Protein 8VSY (pdb70)

InterPro domains:
  IPR029055 Nucleophile aminohydrolases, N-terminal [SSF56235] (1-319)
  IPR029132 Choloylglycine hydrolase/NAAA C-terminal [PF02275] (1-313)
  IPR047711 Conjugated bile acid hydrolase [NF038245] (1-312)
  IPR052193 Peptidase C59 family enzymes [PTHR35527] (1-306)

Radius of gyration: 26.57 Å; Cα contacts (8 Å, |Δi|>4): 1730; chains: 2; bounding box: 60×44×93 Å

Organism: NCBI:txid1670

Foldseek 3Di:
DKKFWAAQVPFKIKIKDFDKFLDDPPKFKKKDFQQAQDDFPVCLPRTQQWIKIAIADADPQHGQHQKIATLLFKIKHKAAEPPFFDAAADDDPPASEGEPSCVRVSRHRPDRAPVVVVVNCVRYGYHQDDPDPPDDRGRIKMWMHGNPAIWIWGQGPVGTDIGGPVLRMAFYDDDPVVLVVVLVVLVQADQDADAWDADPNDTDHDPDTRPSNPPQDQAQDRSSLSNLLSVLSVPDDRHNDPVVVVVSQLVSNVSNFFPAPRDADPVRRGIGRAKMWMQMSVQRKIWMDGPVGPDIKIDGCVVDNSNDHGMDRDDDID/DKKFWAAQVPFKIKIKAFDKFLDDDPKFKKKDAQQAQDDFPVCLPRTQQWIKIAIADADPLHGQHQKIATLLFKIKHKAAAPPFFDFAADDDPPASEGEPRCVRVSRHRPDRAPVVVVVNCVRYGYHQDDPDPPDDGGRIKMWMHGNPFIWIWGQGPVGIDIGGPVLRMAFYDDDDVVLVVVLVVLVQADQDADAWDADPNDTDHDPDTRPSNPPQDQAQDRSSLSNLLSVLSVPDDRHNDPVVVVVSQVVSNVSNFFPAPRDADPVRRGIGRAKMWMQMSVQRKIWMDGNVGPFIKIDGPVVDPNNDHGMDRDDDIPRD

B-factor: mean 17.96, std 10.15, range [5.43, 84.03]

Sequence (638 aa):
CTGIRYSSDGSGNLLYLARNLDWTSDFGERVVVTPTGYTTKSPFGAVPAIRHAVIGMGIVQEDTPLYFDCGNDAGLAVAGLNFPGYAQYATTEAVDGATNVAAFEFPLWVASQFASVDEVEAALADDVVIVDRRPINDDKYPSSSLLHWIIGDSKRAIVVEYTSDGLHVFDDDVDVLANQPGFGWHHENLRNYLNASPDFPEKIIVLNRADLVVPFGSGSLMRGIPGDYYSPSRFVRAAYVHAHYPGKSSTEEENVSSRAFHTLQQVAMVDGSAAMGSGEEFEEKTTYTGLFSSRTMTYYWNTYEDPAVRSVAMMADHAADGTELVVVLEHHCTGIRYSSDGSGNLYLARNLDWTSDFGERVVVTPTGYTTKSPFGAVPAIRHAVIGMMGIVQEDTPLYFDCGNDAGLAVAGLNFPGYAQYATEEAVDGATNVAAFEFPLWVASQFASVDEVVEEAALADVVIVDRPINDKKYPSSLLHWIIGDSKRAIVVEYTSDGLHVFDDDVDVLANQPGFGWHHENLRNYLNASPDFPEKIIVLNRADLVPFGSGSLMRGIPGDYYSPSRFVRAAYVHAHYPGKSTEEENVSRAFHTLQQVAMVDGSAAMGSGEFEEKTTYTGLFSSRTMTYYWNTYEDPAVRSVAMMADHAADGTELVVVLEHHHH

Nearest PDB structures (foldseek):
  8vrx-assembly1_B  TM=9.996E-01  e=1.478E-68  Arthrobacter citreus
  8bls-assembly1_E  TM=9.545E-01  e=7.528E-36  Ligilactobacillus salivarius
  8blt-assembly2_D  TM=9.550E-01  e=3.017E-35  Ligilactobacillus salivarius
  8blt-assembly1_B  TM=9.532E-01  e=3.387E-35  Ligilactobacillus salivarius
  8blt-assembly1_A  TM=9.529E-01  e=1.141E-34  Ligilactobacillus salivarius

Secondary structure (DSSP, 8-state):
-EEEEEE-SSS-EEEEEEEEESS----EEEEE-TTPPP--TTSS-SS-SS-EEEEEEEETTEEEEEEEEETTS-EEEEEE-TTT---BSS--TTSEEEEGGGHHHHHHHH-SSHHHHHHHHTTEEEE---S-SSSPPP-EEEEEE-SS-EEEEEEETTEEEEEE-TT-EE-SSS-HHHHHHHGGG-TT---PPPS-EEETTEEE--SSTTTT-TT-B-S-SHHHHHHHHHHHHHHSPP--SHHHHHHHHHHHHHTT---TTS-B-TTSPBPEEEEEEEEETTTTEEEEEESS--S-EEEEGGGS-TT-SS-EE-----/-EEEEEE-SSS-EEEEEEEEESS----EEEEE-TTPPP--TTSS--S-SS-EEEEEEEETTEEEEEEEEETTS-EEEEEE-TTT---BSS--TTSEEEEGGGHHHHHHHH-SSHHHHHHHHTTEEEE---S-SSSPPP-EEEEEE-SS-EEEEEEETTEEEEEE-TT-EE-SSS-HHHHHHHGGG-TT---PPPS-EEETTEEE--SSTTTTTTT-B-S-SHHHHHHHHHHHHHHSPP--SHHHHHHHHHHHHHTT---TTS-B-TTSPBPEEEEEEEEETTTTEEEEEETTEEEEEEEEGGGS-TTSSS-EE----B--

Solvent-accessible surface area: 24603 Å² total; per-residue (Å²): 11,0,0,0,17,7,32,14,76,87,54,28,0,0,4,1,2,0,14,1,96,40,66,98,69,44,28,69,6,1,0,0,0,51,31,10,112,26,105,24,47,62,47,12,0,98,55,7,157,29,0,0,0,0,5,0,29,45,55,91,81,3,0,19,13,36,4,2,0,0,60,42,11,0,0,0,0,8,1,47,0,47,75,81,10,104,20,23,130,63,40,72,147,89,31,45,12,0,0,6,34,2,0,4,6,5,0,0,0,21,28,35,30,0,89,81,0,65,74,26,5,89,94,10,21,0,2,62,114,72,42,35,143,145,93,124,59,42,69,39,0,0,0,0,0,12,29,167,74,1,1,0,0,6,24,28,89,112,23,39,79,52,57,96,2,92,35,28,0,0,0,12,16,8,18,4,31,120,1,62,101,18,34,164,108,49,152,126,18,27,14,89,55,23,124,119,86,83,122,141,223,46,90,83,95,15,63,20,5,2,21,62,1,111,47,2,8,5,0,1,28,3,11,5,8,0,4,11,0,6,15,0,10,75,65,10,42,65,47,78,62,27,104,75,0,18,21,15,0,4,23,0,0,26,22,0,10,1,1,11,1,0,0,8,58,42,89,46,93,65,15,52,9,18,1,10,1,0,3,0,13,115,58,46,10,2,30,24,10,28,14,135,57,23,23,42,41,23,6,29,8,96,114,43,61,32,114,20,97,137,26,42,78,12,95,86,101,85,12,0,0,0,17,7,32,15,75,87,53,28,0,0,5,1,2,0,14,1,97,42,66,96,72,52,33,118,6,1,0,0,0,56,33,10,111,24,110,24,42,74,48,13,0,79,34,6,133,39,1,0,0,0,6,1,27,47,35,85,72,4,0,20,14,36,5,1,0,0,61,39,11,0,0,0,0,8,1,48,1,48,75,82,9,101,18,22,125,122,41,74,149,85,28,42,13,0,0,6,27,1,0,4,5,4,0,0,0,29,29,36,30,0,85,83,0,68,71,26,1,89,89,9,17,0,3,68,99,55,33,30,138,140,100,126,60,41,70,39,0,0,0,0,0,11,28,163,76,1,1,0,0,4,20,27,89,107,19,50,62,50,55,95,2,94,35,27,0,0,0,12,14,8,18,4,31,119,1,63,100,19,35,165,105,49,149,126,18,28,15,86,51,22,122,118,88,84,120,139,222,46,91,82,97,19,62,16,5,2,19,62,0,109,46,3,9,5,0,1,29,3,11,4,9,0,4,11,0,6,15,0,9,75,64,10,42,65,42,78,55,30,93,75,0,17,19,16,0,6,23,0,0,25,22,0,11,0,1,11,1,0,0,8,40,44,89,45,96,66,16,50,9,19,3,10,1,0,3,0,13,117,59,45,11,2,29,28,9,30,13,132,52,23,11,25,26,14,5,22,12,100,87,49,57,23,118,19,88,116,25,39,64,8,129,100,78,106,80,81

Structure (mmCIF, N/CA/C/O backbone):
data_8VSY
#
_entry.id   8VSY
#
_cell.length_a   167.760
_cell.length_b   43.840
_cell.length_c   87.160
_cell.angle_alpha   90.00
_cell.angle_beta   111.02
_cell.angle_gamma   90.00
#
_symmetry.space_group_name_H-M   'C 1 2 1'
#
loop_
_entity.id
_entity.type
_entity.pdbx_description
1 polymer 'Bile salt hydrolase'
2 non-polymer 'MAGNESIUM ION'
3 non-polymer 'CHLORIDE ION'
4 non-polymer GLYCEROL
5 non-polymer '(1R,3aS,3bR,5aR,7R,9aS,9bS,11aR)-1-[(2R)-6-fluoro-5-oxohexan-2-yl]-9a,11a-dimethylhexadecahydro-1H-cyclopenta[a]phenanthren-7-yl hydrogen sulfate (non-preferred name)'
6 water water
#
loop_
_atom_site.group_PDB
_atom_site.id
_atom_site.type_symbol
_atom_site.label_atom_id
_atom_site.label_alt_id
_atom_site.label_comp_id
_atom_site.label_asym_id
_atom_site.label_entity_id
_atom_site.label_seq_id
_atom_site.pdbx_PDB_ins_code
_atom_site.Cartn_x
_atom_site.Cartn_y
_atom_site.Cartn_z
_atom_site.occupancy
_atom_site.B_iso_or_equiv
_atom_site.auth_seq_id
_atom_site.auth_comp_id
_atom_site.auth_asym_id
_atom_site.auth_atom_id
_atom_site.pdbx_PDB_model_num
ATOM 1 N N . CYS A 1 1 ? 2.254 7.840 29.845 1.00 14.08 2 CYS A N 1
ATOM 2 C CA . CYS A 1 1 ? 3.223 8.916 29.547 1.00 10.47 2 CYS A CA 1
ATOM 3 C C . CYS A 1 1 ? 2.529 10.251 29.423 1.00 9.04 2 CYS A C 1
ATOM 4 O O . CYS A 1 1 ? 1.427 10.321 28.886 1.00 11.04 2 CYS A O 1
ATOM 7 N N . THR A 1 2 ? 3.196 11.310 29.909 1.00 9.49 3 THR A N 1
ATOM 8 C CA . THR A 1 2 ? 2.709 12.688 29.797 1.00 8.50 3 THR A CA 1
ATOM 9 C C . THR A 1 2 ? 3.893 13.547 29.383 1.00 10.23 3 THR A C 1
ATOM 10 O O . THR A 1 2 ? 5.003 13.324 29.867 1.00 12.10 3 THR A O 1
ATOM 14 N N . GLY A 1 3 ? 3.664 14.498 28.469 1.00 9.27 4 GLY A N 1
ATOM 15 C CA . GLY A 1 3 ? 4.712 15.418 28.039 1.00 9.76 4 GLY A CA 1
ATOM 16 C C . GLY A 1 3 ? 4.232 16.852 28.168 1.00 9.82 4 GLY A C 1
ATOM 17 O O . GLY A 1 3 ? 3.033 17.132 28.131 1.00 10.47 4 GLY A O 1
ATOM 18 N N . ILE A 1 4 ? 5.199 17.760 28.367 1.00 9.09 5 ILE A N 1
ATOM 19 C CA . ILE A 1 4 ? 4.920 19.189 28.513 1.00 9.39 5 ILE A CA 1
ATOM 20 C C . ILE A 1 4 ? 5.941 20.002 27.721 1.00 9.76 5 ILE A C 1
ATOM 21 O O . ILE A 1 4 ? 7.090 19.583 27.534 1.00 9.82 5 ILE A O 1
ATOM 26 N N . ARG A 1 5 ? 5.528 21.215 27.309 1.00 10.23 6 ARG A N 1
ATOM 27 C CA . ARG A 1 5 ? 6.411 22.169 26.635 1.00 11.71 6 ARG A CA 1
ATOM 28 C C . ARG A 1 5 ? 6.230 23.540 27.257 1.00 10.78 6 ARG A C 1
ATOM 29 O O . ARG A 1 5 ? 5.094 23.948 27.507 1.00 9.94 6 ARG A O 1
ATOM 37 N N . TYR A 1 6 ? 7.333 24.252 27.489 1.00 10.27 7 TYR A N 1
ATOM 38 C CA . TYR A 1 6 ? 7.198 25.623 28.006 1.00 8.63 7 TYR A CA 1
ATOM 39 C C . TYR A 1 6 ? 8.460 26.392 27.651 1.00 10.55 7 TYR A C 1
ATOM 40 O O . TYR A 1 6 ? 9.436 25.836 27.132 1.00 11.56 7 TYR A O 1
ATOM 49 N N A SER A 1 7 ? 8.452 27.683 27.972 0.64 11.80 8 SER A N 1
ATOM 50 N N B SER A 1 7 ? 8.436 27.695 27.933 0.36 11.78 8 SER A N 1
ATOM 51 C CA A SER A 1 7 ? 9.627 28.499 27.735 0.64 13.00 8 SER A CA 1
ATOM 52 C CA B SER A 1 7 ? 9.606 28.535 27.711 0.36 13.04 8 SER A CA 1
ATOM 53 C C A SER A 1 7 ? 9.842 29.394 28.942 0.64 12.85 8 SER A C 1
ATOM 54 C C B SER A 1 7 ? 9.873 29.360 28.961 0.36 12.81 8 SER A C 1
ATOM 55 O O A SER A 1 7 ? 9.066 29.363 29.903 0.64 14.45 8 SER A O 1
ATOM 56 O O B SER A 1 7 ? 9.173 29.243 29.970 0.36 14.69 8 SER A O 1
ATOM 61 N N . ASP A 1 8 ? 10.907 30.200 28.891 1.00 13.46 9 ASP A N 1
ATOM 62 C CA . ASP A 1 8 ? 11.264 31.072 29.997 1.00 15.05 9 ASP A CA 1
ATOM 63 C C . ASP A 1 8 ? 10.996 32.527 29.676 1.00 18.82 9 ASP A C 1
ATOM 64 O O . ASP A 1 8 ? 11.420 33.398 30.436 1.00 23.13 9 ASP A O 1
ATOM 69 N N . GLY A 1 9 ? 10.305 32.799 28.577 1.00 18.57 10 GLY A N 1
ATOM 70 C CA . GLY A 1 9 ? 10.098 34.163 28.150 1.00 25.43 10 GLY A CA 1
ATOM 71 C C . GLY A 1 9 ? 11.300 34.824 27.526 1.00 26.39 10 GLY A C 1
ATOM 72 O O . GLY A 1 9 ? 11.212 36.011 27.182 1.00 28.39 10 GLY A O 1
ATOM 73 N N . SER A 1 10 ? 12.430 34.118 27.393 1.00 19.77 11 SER A N 1
ATOM 74 C CA . SER A 1 10 ? 13.660 34.672 26.827 1.00 21.75 11 SER A CA 1
ATOM 75 C C . SER A 1 10 ? 14.139 33.855 25.645 1.00 18.84 11 SER A C 1
ATOM 76 O O . SER A 1 10 ? 15.321 33.913 25.274 1.00 20.86 11 SER A O 1
ATOM 79 N N . GLY A 1 11 ? 13.237 33.084 25.052 1.00 15.42 12 GLY A N 1
ATOM 80 C CA . GLY A 1 11 ? 13.527 32.359 23.847 1.00 15.69 12 GLY A CA 1
ATOM 81 C C . GLY A 1 11 ? 14.081 30.975 24.066 1.00 14.59 12 GLY A C 1
ATOM 82 O O . GLY A 1 11 ? 14.534 30.357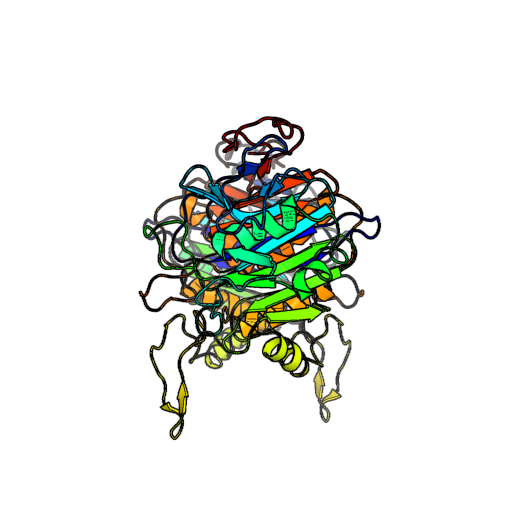 23.103 1.00 17.00 12 GLY A O 1
ATOM 83 N N . ASN A 1 12 ? 14.051 30.466 25.300 1.00 14.69 13 ASN A N 1
ATOM 84 C CA . ASN A 1 12 ? 14.604 29.146 25.602 1.00 14.66 13 ASN A CA 1
ATOM 85 C C . ASN A 1 12 ? 13.484 28.132 25.739 1.00 14.79 13 ASN A C 1
ATOM 86 O O . ASN A 1 12 ? 12.455 28.421 26.331 1.00 16.47 13 ASN A O 1
ATOM 91 N N A LEU A 1 13 ? 13.684 26.953 25.159 0.70 12.45 14 LEU A N 1
ATOM 92 N N B LEU A 1 13 ? 13.717 26.941 25.203 0.30 12.69 14 LEU A N 1
ATOM 93 C CA A LEU A 1 13 ? 12.703 25.872 25.137 0.70 11.45 14 LEU A CA 1
ATOM 94 C CA B LEU A 1 13 ? 12.739 25.866 25.141 0.30 11.61 14 LEU A CA 1
ATOM 95 C C A LEU A 1 13 ? 13.009 24.823 26.199 0.70 8.75 14 LEU A C 1
ATOM 96 C C B LEU A 1 13 ? 13.020 24.831 26.224 0.30 8.99 14 LEU A C 1
ATOM 97 O O A LEU A 1 13 ? 14.169 24.437 26.405 0.70 12.06 14 LEU A O 1
ATOM 98 O O B LEU A 1 13 ? 14.175 24.452 26.456 0.30 11.95 14 LEU A O 1
ATOM 107 N N . TYR A 1 14 ? 11.955 24.380 26.888 1.00 9.41 15 TYR A N 1
ATOM 108 C CA . TYR A 1 14 ? 12.002 23.220 27.772 1.00 9.99 15 TYR A CA 1
ATOM 109 C C . TYR A 1 14 ? 10.927 22.237 27.319 1.00 9.91 15 TYR A C 1
ATOM 110 O O . TYR A 1 14 ? 9.764 22.624 27.161 1.00 11.78 15 TYR A O 1
ATOM 119 N N . LEU A 1 15 ? 11.310 20.993 27.048 1.00 9.27 16 LEU A N 1
ATOM 120 C CA . LEU A 1 15 ? 10.323 19.971 26.681 1.00 7.15 16 LEU A CA 1
ATOM 121 C C . LEU A 1 15 ? 10.631 18.738 27.495 1.00 9.57 16 LEU A C 1
ATOM 122 O O . LEU A 1 15 ? 11.787 18.313 27.544 1.00 10.59 16 LEU A O 1
ATOM 127 N N . ALA A 1 16 ? 9.631 18.198 28.195 1.00 9.78 17 ALA A N 1
ATOM 128 C CA . ALA A 1 16 ? 9.932 17.137 29.158 1.00 9.19 17 ALA A CA 1
ATOM 129 C C . ALA A 1 16 ? 8.838 16.091 29.133 1.00 10.14 17 ALA A C 1
ATOM 130 O O . ALA A 1 16 ? 7.714 16.375 28.727 1.00 9.98 17 ALA A O 1
ATOM 132 N N . ARG A 1 17 ? 9.165 14.871 29.573 1.00 8.64 18 ARG A N 1
ATOM 133 C CA . ARG A 1 17 ? 8.139 13.829 29.595 1.00 9.24 18 ARG A CA 1
ATOM 134 C C . ARG A 1 17 ? 8.435 12.758 30.646 1.00 9.37 18 ARG A C 1
ATOM 135 O O . ARG A 1 17 ? 9.581 12.539 31.036 1.00 9.34 18 ARG A O 1
ATOM 143 N N . ASN A 1 18 ? 7.357 12.101 31.105 1.00 8.66 19 ASN A N 1
ATOM 144 C CA . ASN A 1 18 ? 7.445 10.848 31.875 1.00 7.12 19 ASN A CA 1
ATOM 145 C C . ASN A 1 18 ? 7.388 9.684 30.892 1.00 10.11 19 ASN A C 1
ATOM 146 O O . ASN A 1 18 ? 6.570 9.700 29.973 1.00 10.46 19 ASN A O 1
ATOM 151 N N . LEU A 1 19 ? 8.210 8.652 31.112 1.00 10.21 20 LEU A N 1
ATOM 152 C CA . LEU A 1 19 ? 8.089 7.379 30.387 1.00 12.45 20 LEU A CA 1
ATOM 153 C C . LEU A 1 19 ? 7.469 6.388 31.355 1.00 12.13 20 LEU A C 1
ATOM 154 O O . LEU A 1 19 ? 8.152 5.862 32.232 1.00 12.41 20 LEU A O 1
ATOM 159 N N . ASP A 1 20 ? 6.169 6.146 31.199 1.00 10.54 21 ASP A N 1
ATOM 160 C CA . ASP A 1 20 ? 5.421 5.295 32.114 1.00 9.90 21 ASP A CA 1
ATOM 161 C C . ASP A 1 20 ? 5.324 3.921 31.473 1.00 10.18 21 ASP A C 1
ATOM 162 O O . ASP A 1 20 ? 4.936 3.819 30.317 1.00 13.46 21 ASP A O 1
ATOM 167 N N . TRP A 1 21 ? 5.699 2.866 32.198 1.00 11.02 22 TRP A N 1
ATOM 168 C CA . TRP A 1 21 ? 5.625 1.538 31.592 1.00 13.36 22 TRP A CA 1
ATOM 169 C C . TRP A 1 21 ? 5.730 0.499 32.692 1.00 12.89 22 TRP A C 1
ATOM 170 O O . TRP A 1 21 ? 6.048 0.812 33.830 1.00 12.73 22 TRP A O 1
ATOM 181 N N . THR A 1 22 ? 5.424 -0.765 32.339 1.00 14.68 23 THR A N 1
ATOM 182 C CA . THR A 1 22 ? 5.527 -1.839 33.322 1.00 16.55 23 THR A CA 1
ATOM 183 C C . THR A 1 22 ? 6.942 -2.376 33.474 1.00 23.60 23 THR A C 1
ATOM 184 O O . THR A 1 22 ? 7.177 -3.216 34.348 1.00 26.72 23 THR A O 1
ATOM 188 N N . SER A 1 23 ? 7.872 -1.943 32.633 1.00 19.20 24 SER A N 1
ATOM 189 C CA . SER A 1 23 ? 9.260 -2.353 32.740 1.00 25.11 24 SER A CA 1
ATOM 190 C C . SER A 1 23 ? 10.131 -1.281 32.108 1.00 22.36 24 SER A C 1
ATOM 191 O O . SER A 1 23 ? 9.650 -0.398 31.393 1.00 20.12 24 SER A O 1
ATOM 194 N N . ASP A 1 24 ? 11.428 -1.424 32.343 1.00 27.46 25 ASP A N 1
ATOM 195 C CA . ASP A 1 24 ? 12.444 -0.496 31.812 1.00 44.18 25 ASP A CA 1
ATOM 196 C C . ASP A 1 24 ? 12.811 -0.883 30.393 1.00 25.15 25 ASP A C 1
ATOM 197 O O . ASP A 1 24 ? 12.955 -2.062 30.110 1.00 30.47 25 ASP A O 1
ATOM 202 N N . PHE A 1 25 ? 12.986 0.126 29.566 1.00 21.55 26 PHE A N 1
ATOM 203 C CA . PHE A 1 25 ? 13.385 -0.124 28.183 1.00 17.64 26 PHE A CA 1
ATOM 204 C C . PHE A 1 25 ? 14.890 -0.172 27.970 1.00 31.71 26 PHE A C 1
ATOM 205 O O . PHE A 1 25 ? 15.322 -0.529 26.873 1.00 29.30 26 PHE A O 1
ATOM 213 N N . GLY A 1 26 ? 15.705 0.168 28.964 1.00 27.25 27 GLY A N 1
ATOM 214 C CA . GLY A 1 26 ? 17.142 0.168 28.725 1.00 28.49 27 GLY A CA 1
ATOM 215 C C . GLY A 1 26 ? 17.607 1.364 27.931 1.00 21.97 27 GLY A C 1
ATOM 216 O O . GLY A 1 26 ? 18.673 1.338 27.304 1.00 24.40 27 GLY A O 1
ATOM 217 N N . GLU A 1 27 ? 16.819 2.411 27.947 1.00 21.54 28 GLU A N 1
ATOM 218 C CA . GLU A 1 27 ? 17.120 3.619 27.212 1.00 19.68 28 GLU A CA 1
ATOM 219 C C . GLU A 1 27 ? 18.413 4.272 27.733 1.00 22.10 28 GLU A C 1
ATOM 220 O O . GLU A 1 27 ? 18.825 4.105 28.895 1.00 18.89 28 GLU A O 1
ATOM 226 N N . ARG A 1 28 ? 19.047 5.034 26.848 1.00 14.54 29 ARG A N 1
ATOM 227 C CA . ARG A 1 28 ? 20.266 5.768 27.159 1.00 14.76 29 ARG A CA 1
ATOM 228 C C . ARG A 1 28 ? 20.183 7.125 26.487 1.00 13.93 29 ARG A C 1
ATOM 229 O O . ARG A 1 28 ? 19.373 7.337 25.570 1.00 13.33 29 ARG A O 1
ATOM 233 N N . VAL A 1 29 ? 21.043 8.045 26.928 1.00 11.96 30 VAL A N 1
ATOM 234 C CA . VAL A 1 29 ? 21.171 9.320 26.215 1.00 10.58 30 VAL A CA 1
ATOM 235 C C . VAL A 1 29 ? 21.977 9.071 24.944 1.00 11.23 30 VAL A C 1
ATOM 236 O O . VAL A 1 29 ? 23.066 8.476 24.994 1.00 13.97 30 VAL A O 1
ATOM 240 N N . VAL A 1 30 ? 21.437 9.523 23.808 1.00 11.42 31 VAL A N 1
ATOM 241 C CA . VAL A 1 30 ? 22.016 9.306 22.486 1.00 10.36 31 VAL A CA 1
ATOM 242 C C . VAL A 1 30 ? 22.180 10.651 21.809 1.00 11.69 31 VAL A C 1
ATOM 243 O O . VAL A 1 30 ? 21.210 11.414 21.671 1.00 12.48 31 VAL A O 1
ATOM 247 N N . VAL A 1 31 ? 23.422 10.961 21.418 1.00 12.65 32 VAL A N 1
ATOM 248 C CA . VAL A 1 31 ? 23.739 12.121 20.604 1.00 11.96 32 VAL A CA 1
ATOM 249 C C . VAL A 1 31 ? 23.906 11.693 19.154 1.00 12.39 32 VAL A C 1
ATOM 250 O O . VAL A 1 31 ? 24.693 10.793 18.846 1.00 13.97 32 VAL A O 1
ATOM 254 N N . THR A 1 32 ? 23.151 12.329 18.277 1.00 12.59 33 THR A N 1
ATOM 255 C CA . THR A 1 32 ? 23.264 12.123 16.839 1.00 10.51 33 THR A CA 1
ATOM 256 C C . THR A 1 32 ? 23.944 13.358 16.266 1.00 10.95 33 THR A C 1
ATOM 257 O O . THR A 1 32 ? 23.316 14.436 16.222 1.00 12.57 33 THR A O 1
ATOM 261 N N . PRO A 1 33 ? 25.200 13.249 15.810 1.00 13.57 34 PRO A N 1
ATOM 262 C CA . PRO A 1 33 ? 25.941 14.420 15.336 1.00 14.69 34 PRO A CA 1
ATOM 263 C C . PRO A 1 33 ? 25.666 14.728 13.867 1.00 11.61 34 PRO A C 1
ATOM 264 O O . PRO A 1 33 ? 25.128 13.901 13.109 1.00 13.18 34 PRO A O 1
ATOM 268 N N . THR A 1 34 ? 26.083 15.937 13.466 1.00 12.35 35 THR A N 1
ATOM 269 C CA . THR A 1 34 ? 25.783 16.380 12.105 1.00 14.43 35 THR A CA 1
ATOM 270 C C . THR A 1 34 ? 26.543 15.586 11.044 1.00 15.54 35 THR A C 1
ATOM 271 O O . THR A 1 34 ? 26.120 15.592 9.883 1.00 14.04 35 THR A O 1
ATOM 275 N N . GLY A 1 35 ? 27.613 14.883 11.414 1.00 13.65 36 GLY A N 1
ATOM 276 C CA . GLY A 1 35 ? 28.384 14.094 10.466 1.00 15.64 36 GLY A CA 1
ATOM 277 C C . GLY A 1 35 ? 27.956 12.647 10.346 1.00 15.32 36 GLY A C 1
ATOM 278 O O . GLY A 1 35 ? 28.571 11.866 9.610 1.00 15.08 36 GLY A O 1
ATOM 279 N N . TYR A 1 36 ? 26.912 12.244 11.063 1.00 14.63 37 TYR A N 1
ATOM 280 C CA . TYR A 1 36 ? 26.467 10.849 11.019 1.00 13.57 37 TYR A CA 1
ATOM 281 C C . TYR A 1 36 ? 25.853 10.495 9.660 1.00 13.29 37 TYR A C 1
ATOM 282 O O . TYR A 1 36 ? 25.016 11.230 9.135 1.00 14.75 37 TYR A O 1
ATOM 291 N N . THR A 1 37 ? 26.251 9.350 9.108 1.00 13.65 38 THR A N 1
ATOM 292 C CA . THR A 1 37 ? 25.694 8.854 7.844 1.00 15.27 38 THR A CA 1
ATOM 293 C C . THR A 1 37 ? 24.355 8.175 8.116 1.00 14.20 38 THR A C 1
ATOM 294 O O . THR A 1 37 ? 24.290 7.149 8.803 1.00 15.75 38 THR A O 1
ATOM 298 N N . THR A 1 38 ? 23.291 8.719 7.540 1.00 15.02 39 THR A N 1
ATOM 299 C CA . THR A 1 38 ? 21.959 8.256 7.901 1.00 12.93 39 THR A CA 1
ATOM 300 C C . THR A 1 38 ? 21.585 6.945 7.217 1.00 14.61 39 THR A C 1
ATOM 301 O O . THR A 1 38 ? 22.170 6.529 6.204 1.00 16.38 39 THR A O 1
ATOM 305 N N . LYS A 1 39 ? 20.576 6.300 7.789 1.00 14.57 40 LYS A N 1
ATOM 306 C CA . LYS A 1 39 ? 20.027 5.046 7.302 1.00 17.13 40 LYS A CA 1
ATOM 307 C C . LYS A 1 39 ? 18.509 5.241 7.253 1.00 14.85 40 LYS A C 1
ATOM 308 O O . LYS A 1 39 ? 17.750 4.748 8.099 1.00 17.71 40 LYS A O 1
ATOM 314 N N . SER A 1 40 ? 18.081 6.039 6.279 1.00 14.57 41 SER A N 1
ATOM 315 C CA . SER A 1 40 ? 16.686 6.463 6.179 1.00 13.73 41 SER A CA 1
ATOM 316 C C . SER A 1 40 ? 16.017 5.666 5.062 1.00 14.43 41 SER A C 1
ATOM 317 O O . SER A 1 40 ? 16.435 5.796 3.893 1.00 17.07 41 SER A O 1
ATOM 320 N N . PRO A 1 41 ? 15.007 4.837 5.350 1.00 13.65 42 PRO A N 1
ATOM 321 C CA . PRO A 1 41 ? 14.520 3.876 4.330 1.00 16.49 42 PRO A CA 1
ATOM 322 C C . PRO A 1 41 ? 13.951 4.508 3.066 1.00 18.11 42 PRO A C 1
ATOM 323 O O . PRO A 1 41 ? 14.049 3.891 1.998 1.00 17.58 42 PRO A O 1
ATOM 327 N N . PHE A 1 42 ? 13.344 5.698 3.142 1.00 14.49 43 PHE A N 1
ATOM 328 C CA . PHE A 1 42 ? 12.767 6.344 1.972 1.00 14.90 43 PHE A CA 1
ATOM 329 C C . PHE A 1 42 ? 13.373 7.712 1.734 1.00 14.01 43 PHE A C 1
ATOM 330 O O . PHE A 1 42 ? 12.772 8.555 1.056 1.00 17.24 43 PHE A O 1
ATOM 338 N N . GLY A 1 43 ? 14.571 7.939 2.256 1.00 15.21 44 GLY A N 1
ATOM 339 C CA . GLY A 1 43 ? 15.248 9.191 1.992 1.00 13.63 44 GLY A CA 1
ATOM 340 C C . GLY A 1 43 ? 14.738 10.400 2.738 1.00 17.19 44 GLY A C 1
ATOM 341 O O . GLY A 1 43 ? 15.129 11.505 2.381 1.00 15.94 44 GLY A O 1
ATOM 342 N N . ALA A 1 44 ? 13.899 10.232 3.775 1.00 13.85 45 ALA A N 1
ATOM 343 C CA . ALA A 1 44 ? 13.373 11.407 4.466 1.00 12.07 45 ALA A CA 1
ATOM 344 C C . ALA A 1 44 ? 14.440 12.130 5.272 1.00 12.83 45 ALA A C 1
ATOM 345 O O . ALA A 1 44 ? 14.335 13.355 5.464 1.00 14.21 45 ALA A O 1
ATOM 347 N N . VAL A 1 45 ? 15.444 11.397 5.757 1.00 12.83 46 VAL A N 1
ATOM 348 C CA . VAL A 1 45 ? 16.543 11.974 6.543 1.00 12.84 46 VAL A CA 1
ATOM 349 C C . VAL A 1 45 ? 17.834 11.747 5.774 1.00 12.93 46 VAL A C 1
ATOM 350 O O . VAL A 1 45 ? 18.554 10.799 6.075 1.00 14.83 46 VAL A O 1
ATOM 354 N N . PRO A 1 46 ? 18.163 12.580 4.778 1.00 14.97 47 PRO A N 1
ATOM 355 C CA . PRO A 1 46 ? 19.344 12.279 3.950 1.00 16.84 47 PRO A CA 1
ATOM 356 C C . PRO A 1 46 ? 20.653 12.666 4.602 1.00 16.39 47 PRO A C 1
ATOM 357 O O . PRO A 1 46 ? 21.685 12.109 4.208 1.00 16.69 47 PRO A O 1
ATOM 361 N N . ALA A 1 47 ? 20.624 13.571 5.582 1.00 14.32 48 ALA A N 1
ATOM 362 C CA . ALA A 1 47 ? 21.784 14.048 6.320 1.00 11.78 48 ALA A CA 1
ATOM 363 C C . ALA A 1 47 ? 21.257 14.711 7.580 1.00 15.15 48 ALA A C 1
ATOM 364 O O . ALA A 1 47 ? 20.084 15.082 7.650 1.00 17.74 48 ALA A O 1
ATOM 366 N N . ILE A 1 48 ? 22.133 14.873 8.566 1.00 13.80 49 ILE A N 1
ATOM 367 C CA . ILE A 1 48 ? 21.742 15.474 9.840 1.00 15.84 49 ILE A CA 1
ATOM 368 C C . ILE A 1 48 ? 22.057 16.971 9.773 1.00 15.88 49 ILE A C 1
ATOM 369 O O . ILE A 1 48 ? 23.235 17.363 9.793 1.00 17.55 49 ILE A O 1
ATOM 374 N N . ARG A 1 49 ? 21.011 17.819 9.667 1.00 12.22 50 ARG A N 1
ATOM 375 C CA . ARG A 1 49 ? 21.227 19.257 9.546 1.00 13.16 50 ARG A CA 1
ATOM 376 C C . ARG A 1 49 ? 21.443 19.918 10.902 1.00 18.29 50 ARG A C 1
ATOM 377 O O . ARG A 1 49 ? 22.126 20.944 10.983 1.00 17.65 50 ARG A O 1
ATOM 385 N N . HIS A 1 50 ? 20.854 19.355 11.959 1.00 12.97 51 HIS A N 1
ATOM 386 C CA . HIS A 1 50 ? 20.999 19.862 13.321 1.00 12.21 51 HIS A CA 1
ATOM 387 C C . HIS A 1 50 ? 21.334 18.702 14.228 1.00 13.86 51 HIS A C 1
ATOM 388 O O . HIS A 1 50 ? 20.682 17.660 14.143 1.00 13.96 51 HIS A O 1
ATOM 395 N N . ALA A 1 51 ? 22.335 18.871 15.093 1.00 12.16 52 ALA A N 1
ATOM 396 C CA . ALA A 1 51 ? 22.688 17.781 15.997 1.00 10.88 52 ALA A CA 1
ATOM 397 C C . ALA A 1 51 ? 21.562 17.562 16.995 1.00 11.36 52 ALA A C 1
ATOM 398 O O . ALA A 1 51 ? 20.840 18.488 17.341 1.00 13.41 52 ALA A O 1
ATOM 400 N N . VAL A 1 52 ? 21.408 16.306 17.434 1.00 10.08 53 VAL A N 1
ATOM 401 C CA . VAL A 1 52 ? 20.268 15.898 18.257 1.00 10.68 53 VAL A CA 1
ATOM 402 C C . VAL A 1 52 ? 20.764 15.247 19.537 1.00 10.33 53 VAL A C 1
ATOM 403 O O . VAL A 1 52 ? 21.723 14.471 19.522 1.00 10.75 53 VAL A O 1
ATOM 407 N N . ILE A 1 53 ? 20.096 15.525 20.660 1.00 11.04 54 ILE A N 1
ATOM 408 C CA . ILE A 1 53 ? 20.357 14.779 21.892 1.00 10.27 54 ILE A CA 1
ATOM 409 C C . ILE A 1 53 ? 19.018 14.361 22.506 1.00 10.14 54 ILE A C 1
ATOM 410 O O . ILE A 1 53 ? 18.052 15.135 22.510 1.00 11.90 54 ILE A O 1
ATOM 415 N N . GLY A 1 54 ? 18.947 13.133 23.007 1.00 10.62 55 GLY A N 1
ATOM 416 C CA . GLY A 1 54 ? 17.715 12.711 23.666 1.00 12.00 55 GLY A CA 1
ATOM 417 C C . GLY A 1 54 ? 17.845 11.308 24.225 1.00 12.21 55 GLY A C 1
ATOM 418 O O . GLY A 1 54 ? 18.931 10.724 24.255 1.00 12.22 55 GLY A O 1
ATOM 419 N N . MET A 1 55 ? 16.728 10.774 24.729 1.00 10.21 56 MET A N 1
ATOM 420 C CA . MET A 1 55 ? 16.725 9.428 25.275 1.00 8.56 56 MET A CA 1
ATOM 421 C C . MET A 1 55 ? 16.193 8.441 24.241 1.00 11.46 56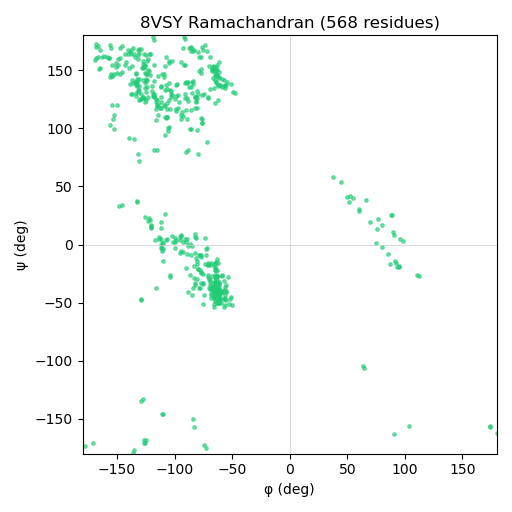 MET A C 1
ATOM 422 O O . MET A 1 55 ? 15.228 8.738 23.519 1.00 12.79 56 MET A O 1
ATOM 427 N N . GLY A 1 56 ? 16.834 7.280 24.138 1.00 11.88 57 GLY A N 1
ATOM 428 C CA . GLY A 1 56 ? 16.376 6.297 23.169 1.00 11.48 57 GLY A CA 1
ATOM 429 C C . GLY A 1 56 ? 17.234 5.057 23.203 1.00 14.03 57 GLY A C 1
ATOM 430 O O . GLY A 1 56 ? 17.983 4.826 24.154 1.00 15.32 57 GLY A O 1
ATOM 431 N N . ILE A 1 57 ? 17.138 4.281 22.128 1.00 13.25 58 ILE A N 1
ATOM 432 C CA . ILE A 1 57 ? 17.992 3.117 21.946 1.00 12.61 58 ILE A CA 1
ATOM 433 C C . ILE A 1 57 ? 18.568 3.190 20.547 1.00 15.68 58 ILE A C 1
ATOM 434 O O . ILE A 1 57 ? 18.123 3.970 19.705 1.00 16.88 58 ILE A O 1
ATOM 439 N N . VAL A 1 58 ? 19.606 2.397 20.314 1.00 13.94 59 VAL A N 1
ATOM 440 C CA . VAL A 1 58 ? 20.227 2.316 18.990 1.00 11.97 59 VAL A CA 1
ATOM 441 C C . VAL A 1 58 ? 20.063 0.891 18.506 1.00 14.29 59 VAL A C 1
ATOM 442 O O . VAL A 1 58 ? 20.413 -0.058 19.224 1.00 18.18 59 VAL A O 1
ATOM 446 N N . GLN A 1 59 ? 19.533 0.740 17.298 1.00 16.01 60 GLN A N 1
ATOM 447 C CA . GLN A 1 59 ? 19.455 -0.562 16.639 1.00 14.64 60 GLN A CA 1
ATOM 448 C C . GLN A 1 59 ? 19.911 -0.336 15.215 1.00 14.26 60 GLN A C 1
ATOM 449 O O . GLN A 1 59 ? 19.579 0.694 14.626 1.00 13.70 60 GLN A O 1
ATOM 455 N N . GLU A 1 60 ? 20.689 -1.276 14.662 1.00 16.16 61 GLU A N 1
ATOM 456 C CA . GLU A 1 60 ? 21.128 -1.154 13.270 1.00 18.73 61 GLU A CA 1
ATOM 457 C C . GLU A 1 60 ? 21.779 0.206 13.018 1.00 15.50 61 GLU A C 1
ATOM 458 O O . GLU A 1 60 ? 21.525 0.845 11.992 1.00 16.75 61 GLU A O 1
ATOM 464 N N . ASP A 1 61 ? 22.611 0.669 13.975 1.00 14.08 62 ASP A N 1
ATOM 465 C CA . ASP A 1 61 ? 23.311 1.951 13.857 1.00 15.58 62 ASP A CA 1
ATOM 466 C C . ASP A 1 61 ? 22.351 3.076 13.478 1.00 14.27 62 ASP A C 1
ATOM 467 O O . ASP A 1 61 ? 22.662 3.945 12.658 1.00 14.50 62 ASP A O 1
ATOM 472 N N . THR A 1 62 ? 21.162 3.050 14.090 1.00 10.91 63 THR A N 1
ATOM 473 C CA . THR A 1 62 ? 20.111 4.039 13.855 1.00 11.91 63 THR A CA 1
ATOM 474 C C . THR A 1 62 ? 19.611 4.491 15.222 1.00 10.76 63 THR A C 1
ATOM 475 O O . THR A 1 62 ? 19.261 3.632 16.054 1.00 12.58 63 THR A O 1
ATOM 479 N N . PRO A 1 63 ? 19.502 5.800 15.484 1.00 11.53 64 PRO A N 1
ATOM 480 C CA . PRO A 1 63 ? 19.013 6.269 16.794 1.00 11.81 64 PRO A CA 1
ATOM 481 C C . PRO A 1 63 ? 17.494 6.212 16.804 1.00 12.16 64 PRO A C 1
ATOM 482 O O . PRO A 1 63 ? 16.853 6.807 15.938 1.00 13.01 64 PRO A O 1
ATOM 486 N N . LEU A 1 64 ? 16.926 5.491 17.782 1.00 11.98 65 LEU A N 1
ATOM 487 C CA . LEU A 1 64 ? 15.486 5.315 17.903 1.00 11.83 65 LEU A CA 1
ATOM 488 C C . LEU A 1 64 ? 15.078 6.147 19.113 1.00 10.87 65 LEU A C 1
ATOM 489 O O . LEU A 1 64 ? 15.191 5.699 20.253 1.00 12.47 65 LEU A O 1
ATOM 494 N N . TYR A 1 65 ? 14.667 7.390 18.870 1.00 11.25 66 TYR A N 1
ATOM 495 C CA . TYR A 1 65 ? 14.457 8.291 19.990 1.00 9.86 66 TYR A CA 1
ATOM 496 C C . TYR A 1 65 ? 13.069 8.125 20.591 1.00 12.05 66 TYR A C 1
ATOM 497 O O . TYR A 1 65 ? 12.073 8.093 19.859 1.00 12.37 66 TYR A O 1
ATOM 506 N N . PHE A 1 66 ? 13.012 8.177 21.931 1.00 11.14 67 PHE A N 1
ATOM 507 C CA . PHE A 1 66 ? 11.740 8.325 22.648 1.00 10.35 67 PHE A CA 1
ATOM 508 C C . PHE A 1 66 ? 11.359 9.804 22.709 1.00 11.85 67 PHE A C 1
ATOM 509 O O . PHE A 1 66 ? 10.172 10.154 22.625 1.00 11.32 67 PHE A O 1
ATOM 517 N N . ASP A 1 67 ? 12.359 10.679 22.875 1.00 10.35 68 ASP A N 1
ATOM 518 C CA . ASP A 1 67 ? 12.188 12.128 22.919 1.00 10.80 68 ASP A CA 1
ATOM 519 C C . ASP A 1 67 ? 13.574 12.710 22.727 1.00 11.07 68 ASP A C 1
ATOM 520 O O . ASP A 1 67 ? 14.569 12.044 23.017 1.00 14.11 68 ASP A O 1
ATOM 525 N N . CYS A 1 68 ? 13.630 13.914 22.164 1.00 10.13 69 CYS A N 1
ATOM 526 C CA . CYS A 1 68 ? 14.924 14.497 21.827 1.00 9.14 69 CYS A CA 1
ATOM 527 C C . CYS A 1 68 ? 14.746 15.964 21.462 1.00 9.97 69 CYS A C 1
ATOM 528 O O . CYS A 1 68 ? 13.668 16.395 21.046 1.00 13.40 69 CYS A O 1
ATOM 531 N N . GLY A 1 69 ? 15.847 16.715 21.572 1.00 11.16 70 GLY A N 1
ATOM 532 C CA . GLY A 1 69 ? 15.881 18.094 21.121 1.00 11.52 70 GLY A CA 1
ATOM 533 C C . GLY A 1 69 ? 17.119 18.342 20.277 1.00 11.30 70 GLY A C 1
ATOM 534 O O . GLY A 1 69 ? 18.048 17.552 20.285 1.00 12.29 70 GLY A O 1
ATOM 535 N N . ASN A 1 70 ? 17.109 19.446 19.520 1.00 12.94 71 ASN A N 1
ATOM 536 C CA . ASN A 1 70 ? 18.248 19.708 18.630 1.00 12.30 71 ASN A CA 1
ATOM 537 C C . ASN A 1 70 ? 18.958 21.008 19.012 1.00 13.67 71 ASN A C 1
ATOM 538 O O . ASN A 1 70 ? 18.522 21.757 19.887 1.00 14.24 71 ASN A O 1
ATOM 543 N N . ASP A 1 71 ? 20.070 21.272 18.302 1.00 12.84 72 ASP A N 1
ATOM 544 C CA . ASP A 1 71 ? 20.943 22.447 18.505 1.00 13.71 72 ASP A CA 1
ATOM 545 C C . ASP A 1 71 ? 20.325 23.731 17.990 1.00 15.73 72 ASP A C 1
ATOM 546 O O . ASP A 1 71 ? 21.001 24.773 18.024 1.00 18.04 72 ASP A O 1
ATOM 551 N N . ALA A 1 72 ? 19.066 23.736 17.523 1.00 12.32 73 ALA A N 1
ATOM 552 C CA . ALA A 1 72 ? 18.367 24.954 17.116 1.00 14.07 73 ALA A CA 1
ATOM 553 C C . ALA A 1 72 ? 17.139 25.234 17.980 1.00 15.96 73 ALA A C 1
ATOM 554 O O . ALA A 1 72 ? 16.386 26.175 17.699 1.00 23.14 73 ALA A O 1
ATOM 556 N N . GLY A 1 73 ? 16.912 24.429 19.007 1.00 15.82 74 GLY A N 1
ATOM 557 C CA . GLY A 1 73 ? 15.844 24.693 19.950 1.00 21.28 74 GLY A CA 1
ATOM 558 C C . GLY A 1 73 ? 14.502 24.091 19.593 1.00 21.08 74 GLY A C 1
ATOM 559 O O . GLY A 1 73 ? 13.465 24.644 19.971 1.00 22.40 74 GLY A O 1
ATOM 560 N N . LEU A 1 74 ? 14.482 23.019 18.817 1.00 12.51 75 LEU A N 1
ATOM 561 C CA . LEU A 1 74 ? 13.259 22.306 18.478 1.00 11.52 75 LEU A CA 1
ATOM 562 C C . LEU A 1 74 ? 13.321 20.944 19.158 1.00 14.13 75 LEU A C 1
ATOM 563 O O . LEU A 1 74 ? 14.372 20.310 19.164 1.00 13.60 75 LEU A O 1
ATOM 568 N N . ALA A 1 75 ? 12.220 20.497 19.765 1.00 10.55 76 ALA A N 1
ATOM 569 C CA . ALA A 1 75 ? 12.250 19.187 20.422 1.00 8.91 76 ALA A CA 1
ATOM 570 C C . ALA A 1 75 ? 10.962 18.417 20.141 1.00 9.50 76 ALA A C 1
ATOM 571 O O . ALA A 1 75 ? 9.977 18.979 19.679 1.00 10.77 76 ALA A O 1
ATOM 573 N N . VAL A 1 76 ? 10.970 17.119 20.456 1.00 11.01 77 VAL A N 1
ATOM 574 C CA . VAL A 1 76 ? 9.844 16.240 20.114 1.00 10.14 77 VAL A CA 1
ATOM 575 C C . VAL A 1 76 ? 9.843 15.051 21.067 1.00 9.82 77 VAL A C 1
ATOM 576 O O . VAL A 1 76 ? 10.899 14.570 21.479 1.00 10.88 77 VAL A O 1
ATOM 580 N N . ALA A 1 77 ? 8.639 14.591 21.442 1.00 10.84 78 ALA A N 1
ATOM 581 C CA . ALA A 1 77 ? 8.509 13.367 22.220 1.00 10.19 78 ALA A CA 1
ATOM 582 C C . ALA A 1 77 ? 7.437 12.507 21.596 1.00 10.85 78 ALA A C 1
ATOM 583 O O . ALA A 1 77 ? 6.403 13.029 21.166 1.00 10.76 78 ALA A O 1
ATOM 585 N N . GLY A 1 78 ? 7.674 11.196 21.568 1.00 9.99 79 GLY A N 1
ATOM 586 C CA . GLY A 1 78 ? 6.698 10.221 21.086 1.00 9.41 79 GLY A CA 1
ATOM 587 C C . GLY A 1 78 ? 6.073 9.519 22.279 1.00 8.72 79 GLY A C 1
ATOM 588 O O . GLY A 1 78 ? 6.783 9.090 23.183 1.00 11.30 79 GLY A O 1
ATOM 589 N N . LEU A 1 79 ? 4.738 9.418 22.260 1.00 9.27 80 LEU A N 1
ATOM 590 C CA . LEU A 1 79 ? 3.950 8.788 23.333 1.00 11.04 80 LEU A CA 1
ATOM 591 C C . LEU A 1 79 ? 3.013 7.743 22.726 1.00 10.54 80 LEU A C 1
ATOM 592 O O . LEU A 1 79 ? 2.589 7.875 21.578 1.00 10.02 80 LEU A O 1
ATOM 597 N N . ASN A 1 80 ? 2.669 6.708 23.514 1.00 10.60 81 ASN A N 1
ATOM 598 C CA . ASN A 1 80 ? 1.870 5.609 22.981 1.00 12.00 81 ASN A CA 1
ATOM 599 C C . ASN A 1 80 ? 0.494 6.098 22.553 1.00 12.57 81 ASN A C 1
ATOM 600 O O . ASN A 1 80 ? -0.100 6.988 23.176 1.00 13.89 81 ASN A O 1
ATOM 605 N N . PHE A 1 81 ? -0.022 5.487 21.471 1.00 11.03 82 PHE A N 1
ATOM 606 C CA . PHE A 1 81 ? -1.313 5.854 20.899 1.00 13.16 82 PHE A CA 1
ATOM 607 C C . PHE A 1 81 ? -2.004 4.636 20.259 1.00 12.92 82 PHE A C 1
ATOM 608 O O . PHE A 1 81 ? -2.715 4.803 19.261 1.00 14.89 82 PHE A O 1
ATOM 616 N N . PRO A 1 82 ? -1.854 3.405 20.763 1.00 15.23 83 PRO A N 1
ATOM 617 C CA . PRO A 1 82 ? -2.487 2.278 20.049 1.00 13.13 83 PRO A CA 1
ATOM 618 C C . PRO A 1 82 ? -4.002 2.359 20.133 1.00 15.70 83 PRO A C 1
ATOM 619 O O . PRO A 1 82 ? -4.563 2.883 21.085 1.00 16.15 83 PRO A O 1
ATOM 623 N N . GLY A 1 83 ? -4.671 1.835 19.116 1.00 15.59 84 GLY A N 1
ATOM 624 C CA . GLY A 1 83 ? -6.103 2.010 18.969 1.00 16.45 84 GLY A CA 1
ATOM 625 C C . GLY A 1 83 ? -6.469 3.175 18.076 1.00 17.13 84 GLY A C 1
ATOM 626 O O . GLY A 1 83 ? -7.590 3.224 17.548 1.00 18.04 84 GLY A O 1
ATOM 627 N N . TYR A 1 84 ? -5.534 4.102 17.876 1.00 14.49 85 TYR A N 1
ATOM 628 C CA . TYR A 1 84 ? -5.793 5.358 17.185 1.00 13.18 85 TYR A CA 1
ATOM 629 C C . TYR A 1 84 ? -4.746 5.560 16.092 1.00 14.32 85 TYR A C 1
ATOM 630 O O . TYR A 1 84 ? -5.099 5.835 14.938 1.00 14.96 85 TYR A O 1
ATOM 639 N N . ALA A 1 85 ? -3.465 5.366 16.422 1.00 11.61 86 ALA A N 1
ATOM 640 C CA . ALA A 1 85 ? -2.432 5.454 15.396 1.00 14.74 86 ALA A CA 1
ATOM 641 C C . ALA A 1 85 ? -2.685 4.409 14.318 1.00 12.31 86 ALA A C 1
ATOM 642 O O . ALA A 1 85 ? -2.991 3.257 14.617 1.00 15.98 86 ALA A O 1
ATOM 644 N N . GLN A 1 86 ? -2.519 4.821 13.052 1.00 13.12 87 GLN A N 1
ATOM 645 C CA . GLN A 1 86 ? -2.656 3.880 11.934 1.00 14.73 87 GLN A CA 1
ATOM 646 C C . GLN A 1 86 ? -1.793 4.411 10.797 1.00 13.92 87 GLN A C 1
ATOM 647 O O . GLN A 1 86 ? -2.198 5.349 10.108 1.00 18.82 87 GLN A O 1
ATOM 653 N N . TYR A 1 87 ? -0.599 3.857 10.632 1.00 15.07 88 TYR A N 1
ATOM 654 C CA . TYR A 1 87 ? 0.290 4.414 9.636 1.00 12.57 88 TYR A CA 1
ATOM 655 C C . TYR A 1 87 ? -0.031 3.862 8.243 1.00 14.56 88 TYR A C 1
ATOM 656 O O . TYR A 1 87 ? -0.770 2.886 8.073 1.00 16.39 88 TYR A O 1
ATOM 665 N N . ALA A 1 88 ? 0.558 4.500 7.233 1.00 15.41 89 ALA A N 1
ATOM 666 C CA . ALA A 1 88 ? 0.461 3.955 5.890 1.00 12.70 89 ALA A CA 1
ATOM 667 C C . ALA A 1 88 ? 1.218 2.642 5.793 1.00 19.08 89 ALA A C 1
ATOM 668 O O . ALA A 1 88 ? 2.260 2.469 6.416 1.00 17.18 89 ALA A O 1
ATOM 670 N N A THR A 1 89 ? 0.681 1.711 5.002 0.28 17.66 90 THR A N 1
ATOM 671 N N B THR A 1 89 ? 0.696 1.689 5.009 0.72 17.82 90 THR A N 1
ATOM 672 C CA A THR A 1 89 ? 1.300 0.401 4.849 0.28 16.59 90 THR A CA 1
ATOM 673 C CA B THR A 1 89 ? 1.410 0.420 4.941 0.72 16.16 90 THR A CA 1
ATOM 674 C C A THR A 1 89 ? 2.457 0.406 3.861 0.28 17.68 90 THR A C 1
ATOM 675 C C B THR A 1 89 ? 2.512 0.426 3.892 0.72 18.04 90 THR A C 1
ATOM 676 O O A THR A 1 89 ? 3.281 -0.514 3.889 0.28 22.48 90 THR A O 1
ATOM 677 O O B THR A 1 89 ? 3.357 -0.472 3.914 0.72 22.28 90 THR A O 1
ATOM 684 N N . GLU A 1 90 ? 2.537 1.419 3.005 1.00 18.59 91 GLU A N 1
ATOM 685 C CA . GLU A 1 90 ? 3.556 1.509 1.968 1.00 22.59 91 GLU A CA 1
ATOM 686 C C . GLU A 1 90 ? 3.899 2.969 1.741 1.00 19.68 91 GLU A C 1
ATOM 687 O O . GLU A 1 90 ? 3.071 3.864 1.955 1.00 19.28 91 GLU A O 1
ATOM 689 N N . ALA A 1 91 ? 5.120 3.207 1.266 1.00 17.81 92 ALA A N 1
ATOM 690 C CA . ALA A 1 91 ? 5.511 4.553 0.887 1.00 16.31 92 ALA A CA 1
ATOM 691 C C . ALA A 1 91 ? 4.708 5.048 -0.319 1.00 16.59 92 ALA A C 1
ATOM 692 O O . ALA A 1 91 ? 4.249 4.268 -1.160 1.00 20.22 92 ALA A O 1
ATOM 694 N N . VAL A 1 92 ? 4.510 6.361 -0.372 1.00 15.59 93 VAL A N 1
ATOM 695 C CA . VAL A 1 92 ? 3.744 7.016 -1.419 1.00 16.90 93 VAL A CA 1
ATOM 696 C C . VAL A 1 92 ? 4.709 7.776 -2.315 1.00 15.96 93 VAL A C 1
ATOM 697 O O . VAL A 1 92 ? 5.419 8.682 -1.853 1.00 16.44 93 VAL A O 1
ATOM 701 N N . ASP A 1 93 ? 4.752 7.416 -3.607 1.00 16.37 94 ASP A N 1
ATOM 702 C CA . ASP A 1 93 ? 5.696 8.091 -4.486 1.00 19.07 94 ASP A CA 1
ATOM 703 C C . ASP A 1 93 ? 5.372 9.573 -4.562 1.00 14.94 94 ASP A C 1
ATOM 704 O O . ASP A 1 93 ? 4.205 9.965 -4.682 1.00 18.88 94 ASP A O 1
ATOM 709 N N . GLY A 1 94 ? 6.413 10.399 -4.489 1.00 16.42 95 GLY A N 1
ATOM 710 C CA . GLY A 1 94 ? 6.260 11.842 -4.462 1.00 19.82 95 GLY A CA 1
ATOM 711 C C . GLY A 1 94 ? 6.002 12.459 -3.094 1.00 20.19 95 GLY A C 1
ATOM 712 O O . GLY A 1 94 ? 5.987 13.694 -2.991 1.00 21.84 95 GLY A O 1
ATOM 713 N N . ALA A 1 95 ? 5.772 11.656 -2.059 1.00 17.48 96 ALA A N 1
ATOM 714 C CA . ALA A 1 95 ? 5.584 12.197 -0.721 1.00 18.28 96 ALA A CA 1
ATOM 715 C C . ALA A 1 95 ? 6.912 12.231 0.032 1.00 18.46 96 ALA A C 1
ATOM 716 O O . ALA A 1 95 ? 7.922 11.662 -0.409 1.00 17.70 96 ALA A O 1
ATOM 718 N N . THR A 1 96 ? 6.910 12.922 1.179 1.00 15.09 97 THR 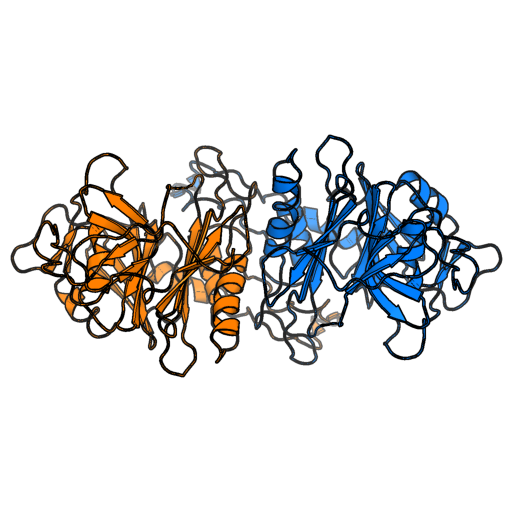A N 1
ATOM 719 C CA . THR A 1 96 ? 8.004 12.775 2.151 1.00 14.49 97 THR A CA 1
ATOM 720 C C . THR A 1 96 ? 7.643 11.587 3.025 1.00 14.15 97 THR A C 1
ATOM 721 O O . THR A 1 96 ? 6.828 11.712 3.937 1.00 14.59 97 THR A O 1
ATOM 725 N N . ASN A 1 97 ? 8.220 10.421 2.733 1.00 14.35 98 ASN A N 1
ATOM 726 C CA . ASN A 1 97 ? 7.850 9.183 3.408 1.00 12.65 98 ASN A CA 1
ATOM 727 C C . ASN A 1 97 ? 8.779 8.994 4.599 1.00 14.23 98 ASN A C 1
ATOM 728 O O . ASN A 1 97 ? 9.967 8.741 4.426 1.00 16.96 98 ASN A O 1
ATOM 733 N N . VAL A 1 98 ? 8.234 9.126 5.805 1.00 13.21 99 VAL A N 1
ATOM 734 C CA . VAL A 1 98 ? 9.006 9.054 7.042 1.00 12.11 99 VAL A CA 1
ATOM 735 C C . VAL A 1 98 ? 8.637 7.749 7.734 1.00 14.18 99 VAL A C 1
ATOM 736 O O . VAL A 1 98 ? 7.470 7.537 8.079 1.00 16.63 99 VAL A O 1
ATOM 740 N N . ALA A 1 99 ? 9.613 6.872 7.958 1.00 11.33 100 ALA A N 1
ATOM 741 C CA . ALA A 1 99 ? 9.325 5.691 8.770 1.00 12.09 100 ALA A CA 1
ATOM 742 C C . ALA A 1 99 ? 8.970 6.096 10.198 1.00 12.74 100 ALA A C 1
ATOM 743 O O . ALA A 1 99 ? 9.584 6.998 10.768 1.00 13.96 100 ALA A O 1
ATOM 745 N N . ALA A 1 100 ? 7.979 5.424 10.803 1.00 12.97 101 ALA A N 1
ATOM 746 C CA . ALA A 1 100 ? 7.571 5.844 12.148 1.00 12.16 101 ALA A CA 1
ATOM 747 C C . ALA A 1 100 ? 8.745 5.850 13.123 1.00 12.63 101 ALA A C 1
ATOM 748 O O . ALA A 1 100 ? 8.853 6.764 13.957 1.00 13.58 101 ALA A O 1
ATOM 750 N N . PHE A 1 101 ? 9.640 4.843 13.052 1.00 11.72 102 PHE A N 1
ATOM 751 C CA . PHE A 1 101 ? 10.745 4.829 14.022 1.00 12.40 102 PHE A CA 1
ATOM 752 C C . PHE A 1 101 ? 11.633 6.054 13.886 1.00 12.64 102 PHE A C 1
ATOM 753 O O . PHE A 1 101 ? 12.311 6.429 14.847 1.00 13.85 102 PHE A O 1
ATOM 761 N N . GLU A 1 102 ? 11.705 6.651 12.699 1.00 11.79 103 GLU A N 1
ATOM 762 C CA . GLU A 1 102 ? 12.611 7.782 12.518 1.00 13.30 103 GLU A CA 1
ATOM 763 C C . GLU A 1 102 ? 11.880 9.111 12.596 1.00 12.01 103 GLU A C 1
ATOM 764 O O . GLU A 1 102 ? 12.498 10.162 12.394 1.00 12.81 103 GLU A O 1
ATOM 770 N N . PHE A 1 103 ? 10.585 9.108 12.924 1.00 10.83 104 PHE A N 1
ATOM 771 C CA . PHE A 1 103 ? 9.871 10.380 12.940 1.00 12.16 104 PHE A CA 1
ATOM 772 C C . PHE A 1 103 ? 10.507 11.415 13.870 1.00 10.61 104 PHE A C 1
ATOM 773 O O . PHE A 1 103 ? 10.711 12.558 13.425 1.00 11.42 104 PHE A O 1
ATOM 781 N N . PRO A 1 104 ? 10.876 11.108 15.129 1.00 9.21 105 PRO A N 1
ATOM 782 C CA . PRO A 1 104 ? 11.529 12.148 15.943 1.00 9.85 105 PRO A CA 1
ATOM 783 C C . PRO A 1 104 ? 12.884 12.578 15.400 1.00 10.98 105 PRO A C 1
ATOM 784 O O . PRO A 1 104 ? 13.242 13.766 15.491 1.00 12.31 105 PRO A O 1
ATOM 788 N N . LEU A 1 105 ? 13.668 11.623 14.867 1.00 11.74 106 LEU A N 1
ATOM 789 C CA . LEU A 1 105 ? 14.929 11.959 14.204 1.00 11.34 106 LEU A CA 1
ATOM 790 C C . LEU A 1 105 ? 14.717 12.886 13.017 1.00 12.19 106 LEU A C 1
ATOM 791 O O . LEU A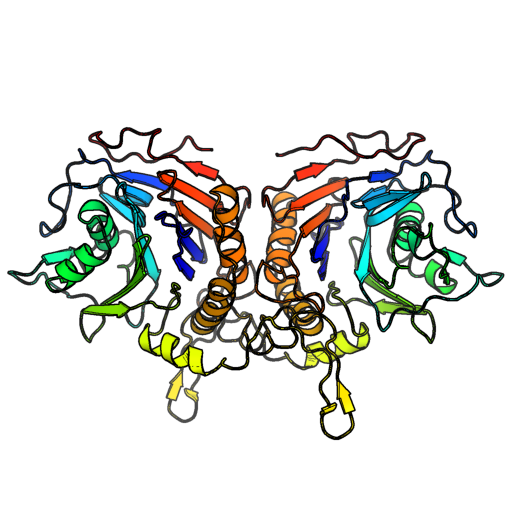 1 105 ? 15.479 13.850 12.821 1.00 11.57 106 LEU A O 1
ATOM 796 N N . TRP A 1 106 ? 13.662 12.646 12.239 1.00 13.20 107 TRP A N 1
ATOM 797 C CA . TRP A 1 106 ? 13.337 13.543 11.130 1.00 12.56 107 TRP A CA 1
ATOM 798 C C . TRP A 1 106 ? 13.009 14.958 11.626 1.00 11.34 107 TRP A C 1
ATOM 799 O O . TRP A 1 106 ? 13.579 15.948 11.145 1.00 12.59 107 TRP A O 1
ATOM 810 N N . VAL A 1 107 ? 12.125 15.079 12.629 1.00 8.88 108 VAL A N 1
ATOM 811 C CA . VAL A 1 107 ? 11.780 16.403 13.152 1.00 11.66 108 VAL A CA 1
ATOM 812 C C . VAL A 1 107 ? 13.030 17.135 13.627 1.00 13.88 108 VAL A C 1
ATOM 813 O O . VAL A 1 107 ? 13.308 18.275 13.223 1.00 12.07 108 VAL A O 1
ATOM 817 N N . ALA A 1 108 ? 13.803 16.492 14.510 1.00 9.36 109 ALA A N 1
ATOM 818 C CA . ALA A 1 108 ? 14.896 17.190 15.184 1.00 12.00 109 ALA A CA 1
ATOM 819 C C . ALA A 1 108 ? 16.109 17.368 14.281 1.00 14.22 109 ALA A C 1
ATOM 820 O O . ALA A 1 108 ? 16.808 18.386 14.389 1.00 14.02 109 ALA A O 1
ATOM 822 N N . SER A 1 109 ? 16.380 16.420 13.377 1.00 11.95 110 SER A N 1
ATOM 823 C CA . SER A 1 109 ? 17.565 16.590 12.540 1.00 12.89 110 SER A CA 1
ATOM 824 C C . SER A 1 109 ? 17.356 17.546 11.379 1.00 14.42 110 SER A C 1
ATOM 825 O O . SER A 1 109 ? 18.353 18.046 10.839 1.00 13.39 110 SER A O 1
ATOM 828 N N . GLN A 1 110 ? 16.112 17.800 10.950 1.00 14.47 111 GLN A N 1
ATOM 829 C CA . GLN A 1 110 ? 15.941 18.580 9.713 1.00 12.12 111 GLN A CA 1
ATOM 830 C C . GLN A 1 110 ? 15.523 20.019 9.934 1.00 15.84 111 GLN A C 1
ATOM 831 O O . GLN A 1 110 ? 15.815 20.859 9.073 1.00 16.50 111 GLN A O 1
ATOM 837 N N . PHE A 1 111 ? 14.851 20.353 11.053 1.00 14.38 112 PHE A N 1
ATOM 838 C CA . PHE A 1 111 ? 14.138 21.615 11.149 1.00 11.28 112 PHE A CA 1
ATOM 839 C C . PHE A 1 111 ? 14.577 22.404 12.364 1.00 12.54 112 PHE A C 1
ATOM 840 O O . PHE A 1 111 ? 15.060 21.844 13.351 1.00 13.41 112 PHE A O 1
ATOM 848 N N . ALA A 1 112 ? 14.422 23.738 12.256 1.00 14.91 113 ALA A N 1
ATOM 849 C CA . ALA A 1 112 ? 14.862 24.655 13.304 1.00 14.53 113 ALA A CA 1
ATOM 850 C C . ALA A 1 112 ? 13.722 25.339 14.035 1.00 16.94 113 ALA A C 1
ATOM 851 O O . ALA A 1 112 ? 13.982 26.119 14.966 1.00 19.28 113 ALA A O 1
ATOM 853 N N . SER A 1 113 ? 12.475 25.096 13.639 1.00 13.76 114 SER A N 1
ATOM 854 C CA . SER A 1 113 ? 11.355 25.760 14.298 1.00 11.98 114 SER A CA 1
ATOM 855 C C . SER A 1 113 ? 10.095 24.960 14.053 1.00 14.09 114 SER A C 1
ATOM 856 O O . SER A 1 113 ? 10.025 24.152 13.120 1.00 14.32 114 SER A O 1
ATOM 859 N N . VAL A 1 114 ? 9.083 25.202 14.895 1.00 12.41 115 VAL A N 1
ATOM 860 C CA . VAL A 1 114 ? 7.782 24.578 14.636 1.00 10.93 115 VAL A CA 1
ATOM 861 C C . VAL A 1 114 ? 7.201 25.060 13.296 1.00 16.08 115 VAL A C 1
ATOM 862 O O . VAL A 1 114 ? 6.588 24.282 12.552 1.00 13.59 115 VAL A O 1
ATOM 866 N N . ASP A 1 115 ? 7.370 26.345 12.974 1.00 16.85 116 ASP A N 1
ATOM 867 C CA . ASP A 1 115 ? 6.929 26.823 11.662 1.00 16.22 116 ASP A CA 1
ATOM 868 C C . ASP A 1 115 ? 7.476 25.949 10.536 1.00 16.30 116 ASP A C 1
ATOM 869 O O . ASP A 1 115 ? 6.733 25.550 9.633 1.00 15.53 116 ASP A O 1
ATOM 874 N N . GLU A 1 116 ? 8.757 25.604 10.597 1.00 15.03 117 GLU A N 1
ATOM 875 C CA . GLU A 1 116 ? 9.371 24.828 9.510 1.00 17.01 117 GLU A CA 1
ATOM 876 C C . GLU A 1 116 ? 8.822 23.412 9.456 1.00 15.51 117 GLU A C 1
ATOM 877 O O . GLU A 1 116 ? 8.504 22.892 8.374 1.00 16.16 117 GLU A O 1
ATOM 883 N N . VAL A 1 117 ? 8.725 22.739 10.609 1.00 12.58 118 VAL A N 1
ATOM 884 C CA . VAL A 1 117 ? 8.261 21.361 10.528 1.00 12.42 118 VAL A CA 1
ATOM 885 C C . VAL A 1 117 ? 6.789 21.320 10.142 1.00 14.16 118 VAL A C 1
ATOM 886 O O . VAL A 1 117 ? 6.363 20.440 9.388 1.00 13.69 118 VAL A O 1
ATOM 890 N N . GLU A 1 118 ? 5.991 22.297 10.606 1.00 14.46 119 GLU A N 1
ATOM 891 C CA . GLU A 1 118 ? 4.581 22.313 10.232 1.00 16.16 119 GLU A CA 1
ATOM 892 C C . GLU A 1 118 ? 4.416 22.466 8.719 1.00 19.97 119 GLU A C 1
ATOM 893 O O . GLU A 1 118 ? 3.585 21.781 8.094 1.00 18.19 119 GLU A O 1
ATOM 899 N N . ALA A 1 119 ? 5.224 23.329 8.107 1.00 15.78 120 ALA A N 1
ATOM 900 C CA . ALA A 1 119 ? 5.189 23.440 6.652 1.00 18.62 120 ALA A CA 1
ATOM 901 C C . ALA A 1 119 ? 5.577 22.118 5.975 1.00 19.19 120 ALA A C 1
ATOM 902 O O . ALA A 1 119 ? 4.915 21.681 5.026 1.00 17.75 120 ALA A O 1
ATOM 904 N N . ALA A 1 120 ? 6.633 21.462 6.464 1.00 16.15 121 ALA A N 1
ATOM 905 C CA . ALA A 1 120 ? 7.064 20.196 5.873 1.00 13.75 121 ALA A CA 1
ATOM 906 C C . ALA A 1 120 ? 6.021 19.107 6.043 1.00 15.88 121 ALA A C 1
ATOM 907 O O . ALA A 1 120 ? 5.900 18.221 5.188 1.00 16.91 121 ALA A O 1
ATOM 909 N N . LEU A 1 121 ? 5.266 19.136 7.142 1.00 14.27 122 LEU A N 1
ATOM 910 C CA . LEU A 1 121 ? 4.328 18.056 7.404 1.00 13.00 122 LEU A CA 1
ATOM 911 C C . LEU A 1 121 ? 3.214 17.985 6.375 1.00 17.36 122 LEU A C 1
ATOM 912 O O . LEU A 1 121 ? 2.559 16.935 6.270 1.00 19.19 122 LEU A O 1
ATOM 917 N N . ALA A 1 122 ? 3.010 19.049 5.595 1.00 19.40 123 ALA A N 1
ATOM 918 C CA . ALA A 1 122 ? 1.955 19.026 4.589 1.00 22.72 123 ALA A CA 1
ATOM 919 C C . ALA A 1 122 ? 2.183 17.930 3.556 1.00 20.39 123 ALA A C 1
ATOM 920 O O . ALA A 1 122 ? 1.225 17.478 2.925 1.00 24.67 123 ALA A O 1
ATOM 922 N N A ASP A 1 123 ? 3.422 17.474 3.381 0.48 19.17 124 ASP A N 1
ATOM 923 N N B ASP A 1 123 ? 3.433 17.481 3.413 0.52 19.31 124 ASP A N 1
ATOM 924 C CA A ASP A 1 123 ? 3.748 16.478 2.373 0.48 18.63 124 ASP A CA 1
ATOM 925 C CA B ASP A 1 123 ? 3.891 16.535 2.409 0.52 19.42 124 ASP A CA 1
ATOM 926 C C A ASP A 1 123 ? 4.167 15.142 2.972 0.48 18.33 124 ASP A C 1
ATOM 927 C C B ASP A 1 123 ? 4.125 15.133 2.964 0.52 18.40 124 ASP A C 1
ATOM 928 O O A ASP A 1 123 ? 4.694 14.292 2.240 0.48 20.01 124 ASP A O 1
ATOM 929 O O B ASP A 1 123 ? 4.467 14.226 2.190 0.52 19.11 124 ASP A O 1
ATOM 938 N N . VAL A 1 124 ? 3.940 14.924 4.272 1.00 16.30 125 VAL A N 1
ATOM 939 C CA . VAL A 1 124 ? 4.441 13.725 4.943 1.00 12.33 125 VAL A CA 1
ATOM 940 C C . VAL A 1 124 ? 3.415 12.615 4.924 1.00 15.90 125 VAL A C 1
ATOM 941 O O . VAL A 1 124 ? 2.215 12.831 5.172 1.00 15.90 125 VAL A O 1
ATOM 945 N N . VAL A 1 125 ? 3.926 11.417 4.650 1.00 13.04 126 VAL A N 1
ATOM 946 C CA . VAL A 1 125 ? 3.270 10.147 4.923 1.00 12.05 126 VAL A CA 1
ATOM 947 C C . VAL A 1 125 ? 4.135 9.420 5.940 1.00 16.47 126 VAL A C 1
ATOM 948 O O . VAL A 1 125 ? 5.335 9.231 5.700 1.00 15.32 126 VAL A O 1
ATOM 952 N N . ILE A 1 126 ? 3.544 9.017 7.079 1.00 14.52 127 ILE A N 1
ATOM 953 C CA . ILE A 1 126 ? 4.265 8.183 8.056 1.00 11.68 127 ILE A CA 1
ATOM 954 C C . ILE A 1 126 ? 3.997 6.716 7.725 1.00 15.35 127 ILE A C 1
ATOM 955 O O . ILE A 1 126 ? 2.839 6.298 7.591 1.00 14.90 127 ILE A O 1
ATOM 960 N N . VAL A 1 127 ? 5.060 5.935 7.555 1.00 14.00 128 VAL A N 1
ATOM 961 C CA . VAL A 1 127 ? 4.968 4.582 7.016 1.00 13.43 128 VAL A CA 1
ATOM 962 C C . VAL A 1 127 ? 5.316 3.567 8.099 1.00 15.80 128 VAL A C 1
ATOM 963 O O . VAL A 1 127 ? 6.300 3.732 8.834 1.00 16.31 128 VAL A O 1
ATOM 967 N N . ASP A 1 128 ? 4.513 2.503 8.180 1.00 15.12 129 ASP A N 1
ATOM 968 C CA . ASP A 1 128 ? 4.812 1.350 9.009 1.00 16.59 129 ASP A CA 1
ATOM 969 C C . ASP A 1 128 ? 5.934 0.538 8.385 1.00 18.87 129 ASP A C 1
ATOM 970 O O . ASP A 1 128 ? 5.698 -0.373 7.591 1.00 19.09 129 ASP A O 1
ATOM 975 N N A ARG A 1 129 ? 7.167 0.866 8.748 0.53 16.80 130 ARG A N 1
ATOM 976 N N B ARG A 1 129 ? 7.167 0.927 8.687 0.47 16.82 130 ARG A N 1
ATOM 977 C CA A ARG A 1 129 ? 8.349 0.234 8.172 0.53 17.61 130 ARG A CA 1
ATOM 978 C CA B ARG A 1 129 ? 8.373 0.275 8.184 0.47 17.66 130 ARG A CA 1
ATOM 979 C C A ARG A 1 129 ? 9.263 -0.019 9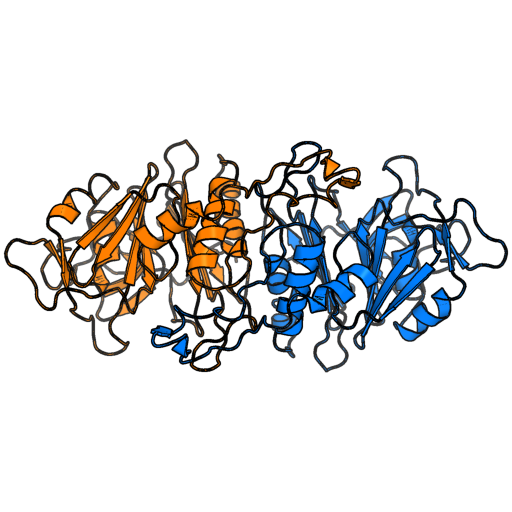.358 0.53 16.56 130 ARG A C 1
ATOM 980 C C B ARG A 1 129 ? 9.204 0.013 9.425 0.47 16.42 130 ARG A C 1
ATOM 981 O O A ARG A 1 129 ? 10.055 0.847 9.751 0.53 17.54 130 ARG A O 1
ATOM 982 O O B ARG A 1 129 ? 9.879 0.930 9.925 0.47 17.50 130 ARG A O 1
ATOM 997 N N . PRO A 1 130 ? 9.154 -1.190 9.978 1.00 15.85 131 PRO A N 1
ATOM 998 C CA . PRO A 1 130 ? 9.858 -1.427 11.244 1.00 17.93 131 PRO A CA 1
ATOM 999 C C . PRO A 1 130 ? 11.374 -1.390 11.073 1.00 19.30 131 PRO A C 1
ATOM 1000 O O . PRO A 1 130 ? 11.919 -1.734 10.021 1.00 19.66 131 PRO A O 1
ATOM 1004 N N . ILE A 1 131 ? 12.054 -0.992 12.149 1.00 15.82 132 ILE A N 1
ATOM 1005 C CA . ILE A 1 131 ? 13.520 -0.982 12.158 1.00 17.16 132 ILE A CA 1
ATOM 1006 C C . ILE A 1 131 ? 14.067 -2.400 12.041 1.00 19.81 132 ILE A C 1
ATOM 1007 O O . ILE A 1 131 ? 15.074 -2.640 11.365 1.00 21.82 132 ILE A O 1
ATOM 1012 N N . ASN A 1 132 ? 13.423 -3.352 12.698 1.00 18.82 133 ASN A N 1
ATOM 1013 C CA . ASN A 1 132 ? 13.781 -4.770 12.619 1.00 19.74 133 ASN A CA 1
ATOM 1014 C C . ASN A 1 132 ? 12.601 -5.503 13.236 1.00 22.52 133 ASN A C 1
ATOM 1015 O O . ASN A 1 132 ? 11.547 -4.901 13.460 1.00 26.66 133 ASN A O 1
ATOM 1020 N N A ASP A 1 133 ? 12.773 -6.790 13.555 0.55 31.52 134 ASP A N 1
ATOM 1021 N N B ASP A 1 133 ? 12.765 -6.796 13.509 0.45 31.41 134 ASP A N 1
ATOM 1022 C CA A ASP A 1 133 ? 11.667 -7.599 14.062 0.55 35.51 134 ASP A CA 1
ATOM 1023 C CA B ASP A 1 133 ? 11.682 -7.598 14.067 0.45 35.53 134 ASP A CA 1
ATOM 1024 C C A ASP A 1 133 ? 11.664 -7.754 15.584 0.55 38.37 134 ASP A C 1
ATOM 1025 C C B ASP A 1 133 ? 11.929 -7.943 15.533 0.45 37.58 134 ASP A C 1
ATOM 1026 O O A ASP A 1 133 ? 10.850 -8.516 16.118 0.55 32.91 134 ASP A O 1
ATOM 1027 O O B ASP A 1 133 ? 11.589 -9.034 15.991 0.45 42.93 134 ASP A O 1
ATOM 1036 N N . LYS A 1 134 ? 12.513 -7.013 16.295 1.00 28.77 135 LYS A N 1
ATOM 1037 C CA . LYS A 1 134 ? 12.676 -7.228 17.733 1.00 22.28 135 LYS A CA 1
ATOM 1038 C C . LYS A 1 134 ? 11.456 -6.791 18.560 1.00 33.29 135 LYS A C 1
ATOM 1039 O O . LYS A 1 134 ? 11.011 -7.533 19.443 1.00 30.52 135 LYS A O 1
ATOM 1045 N N . TYR A 1 135 ? 10.917 -5.578 18.327 1.00 33.85 136 TYR A N 1
ATOM 1046 C CA . TYR A 1 135 ? 9.789 -5.040 19.097 1.00 34.88 136 TYR A CA 1
ATOM 1047 C C . TYR A 1 135 ? 8.497 -5.101 18.293 1.00 24.70 136 TYR A C 1
ATOM 1048 O O . TYR A 1 135 ? 8.516 -5.172 17.060 1.00 28.84 136 TYR A O 1
ATOM 1057 N N . PRO A 1 136 ? 7.343 -5.087 18.962 1.00 29.22 137 PRO A N 1
ATOM 1058 C CA . PRO A 1 136 ? 6.095 -4.839 18.231 1.00 43.05 137 PRO A CA 1
ATOM 1059 C C . PRO A 1 136 ? 6.195 -3.483 17.554 1.00 29.71 137 PRO A C 1
ATOM 1060 O O . PRO A 1 136 ? 6.810 -2.561 18.090 1.00 30.46 137 PRO A O 1
ATOM 1064 N N . SER A 1 137 ? 5.648 -3.382 16.345 1.00 25.50 138 SER A N 1
ATOM 1065 C CA . SER A 1 137 ? 5.640 -2.097 15.652 1.00 29.56 138 SER A CA 1
ATOM 1066 C C . SER A 1 137 ? 4.996 -1.029 16.531 1.00 27.34 138 SER A C 1
ATOM 1067 O O . SER A 1 137 ? 3.978 -1.273 17.194 1.00 27.99 138 SER A O 1
ATOM 1070 N N A SER A 1 138 ? 5.636 0.137 16.538 0.63 20.61 139 SER A N 1
ATOM 1071 N N B SER A 1 138 ? 5.575 0.170 16.560 0.37 20.55 139 SER A N 1
ATOM 1072 C CA A SER A 1 138 ? 5.191 1.253 17.353 0.63 25.79 139 SER A CA 1
ATOM 1073 C CA B SER A 1 138 ? 5.212 1.157 17.581 0.37 23.64 139 SER A CA 1
ATOM 1074 C C A SER A 1 138 ? 3.825 1.732 16.900 0.63 18.22 139 SER A C 1
ATOM 1075 C C B SER A 1 138 ? 4.159 2.150 17.092 0.37 14.81 139 SER A C 1
ATOM 1076 O O A SER A 1 138 ? 3.473 1.663 15.715 0.63 16.45 139 SER A O 1
ATOM 1077 O O B SER A 1 138 ? 4.377 2.857 16.109 0.37 22.32 139 SER A O 1
ATOM 1082 N N . LEU A 1 139 ? 3.057 2.260 17.853 1.00 15.29 140 LEU A N 1
ATOM 1083 C CA . LEU A 1 139 ? 1.841 3.002 17.508 1.00 12.08 140 LEU A CA 1
ATOM 1084 C C . LEU A 1 139 ? 1.839 4.256 18.372 1.00 12.22 140 LEU A C 1
ATOM 1085 O O . LEU A 1 139 ? 1.453 4.198 19.542 1.00 14.42 140 LEU A O 1
ATOM 1090 N N . LEU A 1 140 ? 2.295 5.378 17.811 1.00 11.69 141 LEU A N 1
ATOM 1091 C CA . LEU A 1 140 ? 2.604 6.562 18.617 1.00 9.54 141 LEU A CA 1
ATOM 1092 C C . LEU A 1 140 ? 1.881 7.792 18.092 1.00 10.73 141 LEU A C 1
ATOM 1093 O O . LEU A 1 140 ? 1.394 7.804 16.951 1.00 11.27 141 LEU A O 1
ATOM 1098 N N . HIS A 1 141 ? 1.824 8.838 18.937 1.00 11.37 142 HIS A N 1
ATOM 1099 C CA . HIS A 1 141 ? 1.620 10.210 18.475 1.00 9.72 142 HIS A CA 1
ATOM 1100 C C . HIS A 1 141 ? 2.709 11.072 19.107 1.00 7.42 142 HIS A C 1
ATOM 1101 O O . HIS A 1 141 ? 3.447 10.624 19.994 1.00 10.75 142 HIS A O 1
ATOM 1108 N N . TRP A 1 142 ? 2.851 12.311 18.625 1.00 8.87 143 TRP A N 1
ATOM 1109 C CA . TRP A 1 142 ? 3.994 13.126 19.035 1.00 8.99 143 TRP A CA 1
ATOM 1110 C C . TRP A 1 142 ? 3.593 14.538 19.417 1.00 10.36 143 TRP A C 1
ATOM 1111 O O . TRP A 1 142 ? 2.672 15.119 18.827 1.00 10.62 143 TRP A O 1
ATOM 1122 N N . ILE A 1 143 ? 4.338 15.099 20.380 1.00 9.05 144 ILE A N 1
ATOM 1123 C CA . ILE A 1 143 ? 4.314 16.532 20.673 1.00 9.07 144 ILE A CA 1
ATOM 1124 C C . ILE A 1 143 ? 5.635 17.118 20.201 1.00 8.88 144 ILE A C 1
ATOM 1125 O O . ILE A 1 143 ? 6.698 16.541 20.447 1.00 10.85 144 ILE A O 1
ATOM 1130 N N . ILE A 1 144 ? 5.560 18.249 19.485 1.00 9.50 145 ILE A N 1
ATOM 1131 C CA . ILE A 1 144 ? 6.725 18.941 18.927 1.00 13.04 145 ILE A CA 1
ATOM 1132 C C . ILE A 1 144 ? 6.686 20.368 19.448 1.00 10.95 145 ILE A C 1
ATOM 1133 O O . ILE A 1 144 ? 5.627 20.988 19.434 1.00 12.18 145 ILE A O 1
ATOM 1138 N N . GLY A 1 145 ? 7.816 20.905 19.886 1.00 9.37 146 GLY A N 1
ATOM 1139 C CA . GLY A 1 145 ? 7.788 22.235 20.487 1.00 10.96 146 GLY A CA 1
ATOM 1140 C C . GLY A 1 145 ? 9.057 23.011 20.227 1.00 12.38 146 GLY A C 1
ATOM 1141 O O . GLY A 1 145 ? 10.156 22.452 20.170 1.00 12.65 146 GLY A O 1
ATOM 1142 N N . ASP A 1 146 ? 8.894 24.326 20.091 1.00 11.40 147 ASP A N 1
ATOM 1143 C CA . ASP A 1 146 ? 10.033 25.225 20.175 1.00 12.17 147 ASP A CA 1
ATOM 1144 C C . ASP A 1 146 ? 9.721 26.279 21.227 1.00 12.39 147 ASP A C 1
ATOM 1145 O O . ASP A 1 146 ? 8.753 26.140 21.972 1.00 11.89 147 ASP A O 1
ATOM 1150 N N . SER A 1 147 ? 10.534 27.330 21.352 1.00 13.26 148 SER A N 1
ATOM 1151 C CA . SER A 1 147 ? 10.269 28.276 22.438 1.00 11.78 148 SER A CA 1
ATOM 1152 C C . SER A 1 147 ? 8.945 29.014 22.273 1.00 14.40 148 SER A C 1
ATOM 1153 O O . SER A 1 147 ? 8.424 29.542 23.263 1.00 16.43 148 SER A O 1
ATOM 1156 N N . LYS A 1 148 ? 8.394 29.065 21.057 1.00 11.75 149 LYS A N 1
ATOM 1157 C CA . LYS A 1 148 ? 7.146 29.764 20.793 1.00 12.12 149 LYS A CA 1
ATOM 1158 C C . LYS A 1 148 ? 5.898 28.938 21.062 1.00 15.36 149 LYS A C 1
ATOM 1159 O O . LYS A 1 148 ? 4.936 29.474 21.622 1.00 15.35 149 LYS A O 1
ATOM 1165 N N . ARG A 1 149 ? 5.857 27.660 20.657 1.00 11.02 150 ARG A N 1
ATOM 1166 C CA . ARG A 1 149 ? 4.572 26.971 20.719 1.00 12.12 150 ARG A CA 1
ATOM 1167 C C . ARG A 1 149 ? 4.794 25.471 20.543 1.00 13.84 150 ARG A C 1
ATOM 1168 O O . ARG A 1 149 ? 5.896 25.017 20.221 1.00 12.15 150 ARG A O 1
ATOM 1176 N N . ALA A 1 150 ? 3.719 24.713 20.769 1.00 9.96 151 ALA A N 1
ATOM 1177 C CA . ALA A 1 150 ? 3.688 23.265 20.560 1.00 10.34 151 ALA A CA 1
ATOM 1178 C C . ALA A 1 150 ? 2.616 22.870 19.562 1.00 11.95 151 ALA A C 1
ATOM 1179 O O . ALA A 1 150 ? 1.557 23.509 19.483 1.00 12.65 151 ALA A O 1
ATOM 1181 N N . ILE A 1 151 ? 2.912 21.825 18.780 1.00 11.52 152 ILE A N 1
ATOM 1182 C CA . ILE A 1 151 ? 1.910 21.160 17.944 1.00 10.19 152 ILE A CA 1
ATOM 1183 C C . ILE A 1 151 ? 1.897 19.688 18.334 1.00 9.94 152 ILE A C 1
ATOM 1184 O O . ILE A 1 151 ? 2.853 19.167 18.926 1.00 10.83 152 ILE A O 1
ATOM 1189 N N . VAL A 1 152 ? 0.793 19.025 18.009 1.00 9.37 153 VAL A N 1
ATOM 1190 C CA . VAL A 1 152 ? 0.626 17.594 18.226 1.00 10.19 153 VAL A CA 1
ATOM 1191 C C . VAL A 1 152 ? 0.394 16.975 16.857 1.00 12.01 153 VAL A C 1
ATOM 1192 O O . VAL A 1 152 ? -0.407 17.485 16.062 1.00 13.50 153 VAL A O 1
ATOM 1196 N N . VAL A 1 153 ? 1.106 15.891 16.559 1.00 9.89 154 VAL A N 1
ATOM 1197 C CA . VAL A 1 153 ? 0.942 15.184 15.287 1.00 10.50 154 VAL A CA 1
ATOM 1198 C C . VAL A 1 153 ? 0.311 13.828 15.588 1.00 8.62 154 VAL A C 1
ATOM 1199 O O . VAL A 1 153 ? 0.862 13.059 16.384 1.00 11.85 154 VAL A O 1
ATOM 1203 N N . GLU A 1 154 ? -0.855 13.545 14.959 1.00 11.07 155 GLU A N 1
ATOM 1204 C CA . GLU A 1 154 ? -1.533 12.260 15.076 1.00 11.54 155 GLU A CA 1
ATOM 1205 C C . GLU A 1 154 ? -1.802 11.736 13.672 1.00 14.28 155 GLU A C 1
ATOM 1206 O O . GLU A 1 154 ? -2.329 12.464 12.826 1.00 15.76 155 GLU A O 1
ATOM 1212 N N . TYR A 1 155 ? -1.382 10.511 13.405 1.00 12.80 156 TYR A N 1
ATOM 1213 C CA . TYR A 1 155 ? -1.547 9.894 12.095 1.00 14.19 156 TYR A CA 1
ATOM 1214 C C . TYR A 1 155 ? -2.475 8.706 12.309 1.00 13.71 156 TYR A C 1
ATOM 1215 O O . TYR A 1 155 ? -2.077 7.707 12.921 1.00 12.37 156 TYR A O 1
ATOM 1224 N N . THR A 1 156 ? -3.721 8.833 11.839 1.00 13.03 157 THR A N 1
ATOM 1225 C CA . THR A 1 156 ? -4.762 7.856 12.153 1.00 16.17 157 THR A CA 1
ATOM 1226 C C . THR A 1 156 ? -5.402 7.350 10.868 1.00 19.60 157 THR A C 1
ATOM 1227 O O . THR A 1 156 ? -4.905 7.641 9.775 1.00 17.26 157 THR A O 1
ATOM 1231 N N . SER A 1 157 ? -6.528 6.641 10.980 1.00 19.33 158 SER A N 1
ATOM 1232 C CA . SER A 1 157 ? -7.269 6.251 9.788 1.00 18.26 158 SER A CA 1
ATOM 1233 C C . SER A 1 157 ? -7.796 7.454 9.023 1.00 20.12 158 SER A C 1
ATOM 1234 O O . SER A 1 157 ? -8.261 7.287 7.885 1.00 20.68 158 SER A O 1
ATOM 1237 N N . ASP A 1 158 ? -7.764 8.648 9.609 1.00 19.13 159 ASP A N 1
ATOM 1238 C CA . ASP A 1 158 ? -8.094 9.872 8.892 1.00 19.85 159 ASP A CA 1
ATOM 1239 C C . ASP A 1 158 ? -6.872 10.577 8.323 1.00 16.46 159 ASP A C 1
ATOM 1240 O O . ASP A 1 158 ? -6.999 11.714 7.853 1.00 22.11 159 ASP A O 1
ATOM 1245 N N . GLY A 1 159 ? -5.700 9.959 8.393 1.00 18.58 160 GLY A N 1
ATOM 1246 C CA . GLY A 1 159 ? -4.482 10.565 7.870 1.00 17.88 160 GLY A CA 1
ATOM 1247 C C . GLY A 1 159 ? -3.752 11.392 8.910 1.00 17.45 160 GLY A C 1
ATOM 1248 O O . GLY A 1 159 ? -3.977 11.280 10.117 1.00 15.47 160 GLY A O 1
ATOM 1249 N N . LEU A 1 160 ? -2.860 12.237 8.414 1.00 13.15 161 LEU A N 1
ATOM 1250 C CA . LEU A 1 160 ? -2.039 13.093 9.255 1.00 12.16 161 LEU A CA 1
ATOM 1251 C C . LEU A 1 160 ? -2.835 14.313 9.683 1.00 18.65 161 LEU A C 1
ATOM 1252 O O . LEU A 1 160 ? -3.330 15.080 8.845 1.00 20.96 161 LEU A O 1
ATOM 1257 N N . HIS A 1 161 ? -2.899 14.537 10.985 1.00 13.71 162 HIS A N 1
ATOM 1258 C CA . HIS A 1 161 ? -3.481 15.769 11.499 1.00 17.65 162 HIS A CA 1
ATOM 1259 C C . HIS A 1 161 ? -2.504 16.456 12.428 1.00 13.93 162 HIS A C 1
ATOM 1260 O O . HIS A 1 161 ? -1.803 15.795 13.205 1.00 14.49 162 HIS A O 1
ATOM 1267 N N . VAL A 1 162 ? -2.441 17.785 12.308 1.00 12.79 163 VAL A N 1
ATOM 1268 C CA . VAL A 1 162 ? -1.580 18.633 13.123 1.00 12.99 163 VAL A CA 1
ATOM 1269 C C . VAL A 1 162 ? -2.484 19.525 13.961 1.00 16.67 163 VAL A C 1
ATOM 1270 O O . VAL A 1 162 ? -3.324 20.259 13.417 1.00 15.39 163 VAL A O 1
ATOM 1274 N N . PHE A 1 163 ? -2.307 19.478 15.273 1.00 10.61 164 PHE A N 1
ATOM 1275 C CA . PHE A 1 163 ? -3.103 20.286 16.195 1.00 11.39 164 PHE A CA 1
ATOM 1276 C C . PHE A 1 163 ? -2.284 21.400 16.823 1.00 11.92 164 PHE A C 1
ATOM 1277 O O . PHE A 1 163 ? -1.129 21.208 17.199 1.00 13.20 164 PHE A O 1
ATOM 1285 N N . ASP A 1 164 ? -2.925 22.548 17.028 1.00 12.67 165 ASP A N 1
ATOM 1286 C CA . ASP A 1 164 ? -2.345 23.634 17.809 1.00 11.29 165 ASP A CA 1
ATOM 1287 C C . ASP A 1 164 ? -2.466 23.261 19.278 1.00 13.10 165 ASP A C 1
ATOM 1288 O O . ASP A 1 164 ? -3.580 23.267 19.826 1.00 14.60 165 ASP A O 1
ATOM 1293 N N . ASP A 1 165 ? -1.349 22.911 19.936 1.00 11.11 166 ASP A N 1
ATOM 1294 C CA . ASP A 1 165 ? -1.458 22.423 21.323 1.00 11.37 166 ASP A CA 1
ATOM 1295 C C . ASP A 1 165 ? -1.352 23.601 22.294 1.00 13.21 166 ASP A C 1
ATOM 1296 O O . ASP A 1 165 ? -0.296 23.893 22.868 1.00 10.28 166 ASP A O 1
ATOM 1301 N N . ASP A 1 166 ? -2.485 24.323 22.450 1.00 12.89 167 ASP A N 1
ATOM 1302 C CA . ASP A 1 166 ? -2.474 25.557 23.217 1.00 12.29 167 ASP A CA 1
ATOM 1303 C C . ASP A 1 166 ? -2.576 25.331 24.708 1.00 14.01 167 ASP A C 1
ATOM 1304 O O . ASP A 1 166 ? -2.611 26.328 25.443 1.00 13.49 167 ASP A O 1
ATOM 1309 N N . VAL A 1 167 ? -2.538 24.073 25.179 1.00 11.56 168 VAL A N 1
ATOM 1310 C CA . VAL A 1 167 ? -2.288 23.800 26.592 1.00 10.19 168 VAL A CA 1
ATOM 1311 C C . VAL A 1 167 ? -0.924 23.170 26.826 1.00 11.97 168 VAL A C 1
ATOM 1312 O O . VAL A 1 167 ? -0.574 22.885 27.986 1.00 12.15 168 VAL A O 1
ATOM 1316 N N . ASP A 1 168 ? -0.130 22.962 25.765 1.00 11.61 169 ASP A N 1
ATOM 1317 C CA . ASP A 1 168 ? 1.289 22.571 25.889 1.00 8.03 169 ASP A CA 1
ATOM 1318 C C . ASP A 1 168 ? 1.482 21.248 26.615 1.00 10.68 169 ASP A C 1
ATOM 1319 O O . ASP A 1 168 ? 2.544 21.037 27.199 1.00 10.17 169 ASP A O 1
ATOM 1324 N N . VAL A 1 169 ? 0.519 20.311 26.504 1.00 10.10 170 VAL A N 1
ATOM 1325 C CA . VAL A 1 169 ? 0.660 18.993 27.138 1.00 8.73 170 VAL A CA 1
ATOM 1326 C C . VAL A 1 169 ? 0.184 17.915 26.177 1.00 11.47 170 VAL A C 1
ATOM 1327 O O . VAL A 1 169 ? -0.524 18.183 25.197 1.00 10.15 170 VAL A O 1
ATOM 1331 N N . LEU A 1 170 ? 0.563 16.671 26.488 1.00 9.27 171 LEU A N 1
ATOM 1332 C CA . LEU A 1 170 ? 0.091 15.535 25.701 1.00 9.72 171 LEU A CA 1
ATOM 1333 C C . LEU A 1 170 ? 0.132 14.326 26.617 1.00 8.00 171 LEU A C 1
ATOM 1334 O O . LEU A 1 170 ? 1.018 14.223 27.464 1.00 9.04 171 LEU A O 1
ATOM 1339 N N . ALA A 1 171 ? -0.840 13.417 26.448 1.00 9.00 172 ALA A N 1
ATOM 1340 C CA . ALA A 1 171 ? -0.849 12.153 27.177 1.00 8.25 172 ALA A CA 1
ATOM 1341 C C . ALA A 1 171 ? -1.000 11.012 26.178 1.00 9.36 172 ALA A C 1
ATOM 1342 O O . ALA A 1 171 ? -0.304 11.004 25.155 1.00 9.69 172 ALA A O 1
ATOM 1344 N N . ASN A 1 172 ? -1.885 10.055 26.432 1.00 9.52 173 ASN A N 1
ATOM 1345 C CA . ASN A 1 172 ? -2.095 8.936 25.508 1.00 8.95 173 ASN A CA 1
ATOM 1346 C C . ASN A 1 172 ? -3.479 9.067 24.859 1.00 8.80 173 ASN A C 1
ATOM 1347 O O . ASN A 1 172 ? -3.927 10.198 24.584 1.00 11.07 173 ASN A O 1
ATOM 1352 N N . GLN A 1 173 ? -4.137 7.919 24.580 1.00 13.41 174 GLN A N 1
ATOM 1353 C CA . GLN A 1 173 ? -5.450 7.897 23.916 1.00 14.73 174 GLN A CA 1
ATOM 1354 C C . GLN A 1 173 ? -6.506 8.619 24.749 1.00 10.97 174 GLN A C 1
ATOM 1355 O O . GLN A 1 173 ? -6.386 8.740 25.966 1.00 14.48 174 GLN A O 1
ATOM 1361 N N . PRO A 1 174 ? -7.590 9.089 24.109 1.00 9.92 175 PRO A N 1
ATOM 1362 C CA . PRO A 1 174 ? -7.858 9.095 22.653 1.00 10.13 175 PRO A CA 1
ATOM 1363 C C . PRO A 1 174 ? -7.219 10.295 21.972 1.00 9.75 175 PRO A C 1
ATOM 1364 O O . PRO A 1 174 ? -6.212 10.812 22.452 1.00 10.49 175 PRO A O 1
ATOM 1368 N N . GLY A 1 175 ? -7.808 10.798 20.876 1.00 11.24 176 GLY A N 1
ATOM 1369 C CA . GLY A 1 175 ? -7.122 11.816 20.091 1.00 12.96 176 GLY A CA 1
ATOM 1370 C C . GLY A 1 175 ? -7.140 13.184 20.698 1.00 12.10 176 GLY A C 1
ATOM 1371 O O . GLY A 1 175 ? -7.853 13.483 21.662 1.00 10.45 176 GLY A O 1
ATOM 1372 N N . PHE A 1 176 ? -6.341 14.077 20.102 1.00 11.74 177 PHE A N 1
ATOM 1373 C CA . PHE A 1 176 ? -6.096 15.362 20.765 1.00 10.45 177 PHE A CA 1
ATOM 1374 C C . PHE A 1 176 ? -7.347 16.212 20.842 1.00 9.93 177 PHE A C 1
ATOM 1375 O O . PHE A 1 176 ? -7.584 16.881 21.868 1.00 10.62 177 PHE A O 1
ATOM 1383 N N . GLY A 1 177 ? -8.184 16.156 19.789 1.00 11.72 178 GLY A N 1
ATOM 1384 C CA . GLY A 1 177 ? -9.429 16.908 19.803 1.00 11.95 178 GLY A CA 1
ATOM 1385 C C . GLY A 1 177 ? -10.343 16.473 20.930 1.00 10.84 178 GLY A C 1
ATOM 1386 O O . GLY A 1 177 ? -11.018 17.303 21.545 1.00 11.91 178 GLY A O 1
ATOM 1387 N N . TRP A 1 178 ? -10.373 15.172 21.203 1.00 8.87 179 TRP A N 1
ATOM 1388 C CA . TRP A 1 178 ? -11.181 14.663 22.310 1.00 9.76 179 TRP A CA 1
ATOM 1389 C C . TRP A 1 178 ? -10.729 15.276 23.628 1.00 9.75 179 TRP A C 1
ATOM 1390 O O . TRP A 1 178 ? -11.543 15.801 24.396 1.00 10.18 179 TRP A O 1
ATOM 1401 N N . HIS A 1 179 ? -9.413 15.229 23.919 1.00 8.25 180 HIS A N 1
ATOM 1402 C CA . HIS A 1 179 ? -8.935 15.762 25.187 1.00 8.96 180 HIS A CA 1
ATOM 1403 C C . HIS A 1 179 ? -9.152 17.268 25.268 1.00 11.47 180 HIS A C 1
ATOM 1404 O O . HIS A 1 179 ? -9.444 17.808 26.339 1.00 10.91 180 HIS A O 1
ATOM 1411 N N . HIS A 1 180 ? -8.941 17.976 24.155 1.00 11.03 181 HIS A N 1
ATOM 1412 C CA . HIS A 1 180 ? -9.096 19.420 24.192 1.00 9.60 181 HIS A CA 1
ATOM 1413 C C . HIS A 1 180 ? -10.535 19.822 24.525 1.00 11.31 181 HIS A C 1
ATOM 1414 O O . HIS A 1 180 ? -10.769 20.721 25.354 1.00 11.48 181 HIS A O 1
ATOM 1421 N N . GLU A 1 181 ? -11.505 19.106 23.952 1.00 10.27 182 GLU A N 1
ATOM 1422 C CA . GLU A 1 181 ? -12.906 19.317 24.309 1.00 11.65 182 GLU A CA 1
ATOM 1423 C C . GLU A 1 181 ? -13.164 18.941 25.761 1.00 10.95 182 GLU A C 1
ATOM 1424 O O . GLU A 1 181 ? -13.953 19.601 26.460 1.00 11.56 182 GLU A O 1
ATOM 1430 N N . ASN A 1 182 ? -12.488 17.888 26.249 1.00 8.06 183 ASN A N 1
ATOM 1431 C CA . ASN A 1 182 ? -12.716 17.469 27.628 1.00 7.34 183 ASN A CA 1
ATOM 1432 C C . ASN A 1 182 ? -12.301 18.542 28.629 1.00 10.62 183 ASN A C 1
ATOM 1433 O O . ASN A 1 182 ? -12.803 18.555 29.765 1.00 10.16 183 ASN A O 1
ATOM 1438 N N . LEU A 1 183 ? -11.343 19.404 28.271 1.00 9.25 184 LEU A N 1
ATOM 1439 C CA . LEU A 1 183 ? -10.977 20.485 29.174 1.00 10.05 184 LEU A CA 1
ATOM 1440 C C . LEU A 1 183 ? -12.190 21.306 29.586 1.00 11.31 184 LEU A C 1
ATOM 1441 O O . LEU A 1 183 ? -12.184 21.926 30.657 1.00 11.01 184 LEU A O 1
ATOM 1446 N N . ARG A 1 184 ? -13.211 21.352 28.723 1.00 9.43 185 ARG A N 1
ATOM 1447 C CA . ARG A 1 184 ? -14.368 22.171 28.997 1.00 9.43 185 ARG A CA 1
ATOM 1448 C C . ARG A 1 184 ? -15.233 21.591 30.110 1.00 9.14 185 ARG A C 1
ATOM 1449 O O . ARG A 1 184 ? -16.204 22.242 30.521 1.00 10.14 185 ARG A O 1
ATOM 1457 N N . ASN A 1 185 ? -14.885 20.420 30.632 1.00 8.61 186 ASN A N 1
ATOM 1458 C CA . ASN A 1 185 ? -15.577 19.797 31.749 1.00 10.30 186 ASN A CA 1
ATOM 1459 C C . ASN A 1 185 ? -14.968 20.182 33.094 1.00 11.04 186 ASN A C 1
ATOM 1460 O O . ASN A 1 185 ? -15.416 19.680 34.136 1.00 10.38 186 ASN A O 1
ATOM 1465 N N . TYR A 1 186 ? -13.980 21.094 33.111 1.00 9.27 187 TYR A N 1
ATOM 1466 C CA . TYR A 1 186 ? -13.290 21.455 34.353 1.00 9.54 187 TYR A CA 1
ATOM 1467 C C . TYR A 1 186 ? -13.176 22.950 34.492 1.00 11.45 187 TYR A C 1
ATOM 1468 O O . TYR A 1 186 ? -12.200 23.464 35.045 1.00 11.67 187 TYR A O 1
ATOM 1477 N N . LEU A 1 187 ? -14.227 23.674 34.074 1.00 11.02 188 LEU A N 1
ATOM 1478 C CA . LEU A 1 187 ? -14.126 25.143 34.047 1.00 10.90 188 LEU A CA 1
ATOM 1479 C C . LEU A 1 187 ? -14.176 25.785 35.427 1.00 12.76 188 LEU A C 1
ATOM 1480 O O . LEU A 1 187 ? -13.797 26.968 35.551 1.00 13.04 188 LEU A O 1
ATOM 1485 N N . ASN A 1 188 ? -14.636 25.060 36.457 1.00 9.62 189 ASN A N 1
ATOM 1486 C CA . ASN A 1 188 ? -14.646 25.594 37.813 1.00 11.32 189 ASN A CA 1
ATOM 1487 C C . ASN A 1 188 ? -13.413 25.223 38.628 1.00 12.76 189 ASN A C 1
ATOM 1488 O O . ASN A 1 188 ? -13.364 25.540 39.823 1.00 11.60 189 ASN A O 1
ATOM 1493 N N . ALA A 1 189 ? -12.402 24.611 38.008 1.00 11.05 190 ALA A N 1
ATOM 1494 C CA . ALA A 1 189 ? -11.172 24.307 38.740 1.00 11.56 190 ALA A CA 1
ATOM 1495 C C . ALA A 1 189 ? -10.261 25.528 38.792 1.00 12.40 190 ALA A C 1
ATOM 1496 O O . ALA A 1 189 ? -9.925 26.102 37.750 1.00 12.88 190 ALA A O 1
ATOM 1498 N N . SER A 1 190 ? -9.845 25.893 39.997 1.00 9.08 191 SER A N 1
ATOM 1499 C CA . SER A 1 190 ? -9.068 27.123 40.204 1.00 11.39 191 SER A CA 1
ATOM 1500 C C . SER A 1 190 ? -8.134 26.982 41.391 1.00 11.53 191 SER A C 1
ATOM 1501 O O . SER A 1 190 ? -8.510 26.357 42.390 1.00 9.77 191 SER A O 1
ATOM 1504 N N . PRO A 1 191 ? -6.955 27.627 41.356 1.00 10.64 192 PRO A N 1
ATOM 1505 C CA . PRO A 1 191 ? -6.073 27.668 42.541 1.00 9.25 192 PRO A CA 1
ATOM 1506 C C . PRO A 1 191 ? -6.513 28.655 43.600 1.00 11.00 192 PRO A C 1
ATOM 1507 O O . PRO A 1 191 ? -6.017 28.597 44.730 1.00 11.61 192 PRO A O 1
ATOM 1511 N N . ASP A 1 192 ? -7.503 29.491 43.295 1.00 13.48 193 ASP A N 1
ATOM 1512 C CA . ASP A 1 192 ? -7.834 30.593 44.179 1.00 14.30 193 ASP A CA 1
ATOM 1513 C C . ASP A 1 192 ? -8.346 30.120 45.527 1.00 14.58 193 ASP A C 1
ATOM 1514 O O . ASP A 1 192 ? -8.999 29.071 45.662 1.00 12.91 193 ASP A O 1
ATOM 1519 N N . PHE A 1 193 ? -8.095 30.950 46.541 1.00 13.22 194 PHE A N 1
ATOM 1520 C CA . PHE A 1 193 ? -8.578 30.696 47.882 1.00 13.25 194 PHE A CA 1
ATOM 1521 C C . PHE A 1 193 ? -9.841 31.514 48.110 1.00 17.49 194 PHE A C 1
ATOM 1522 O O . PHE A 1 193 ? -9.780 32.756 48.048 1.00 18.30 194 PHE A O 1
ATOM 1530 N N . PRO A 1 194 ? -10.998 30.903 48.335 1.00 15.41 195 PRO A N 1
ATOM 1531 C CA . PRO A 1 194 ? -12.199 31.700 48.655 1.00 19.82 195 PRO A CA 1
ATOM 1532 C C . PRO A 1 194 ? -12.266 31.935 50.161 1.00 16.20 195 PRO A C 1
ATOM 1533 O O . PRO A 1 194 ? -12.120 31.005 50.960 1.00 27.54 195 PRO A O 1
ATOM 1537 N N . GLU A 1 195 ? -12.562 33.157 50.600 1.00 27.09 196 GLU A N 1
ATOM 1538 C CA . GLU A 1 195 ? -12.601 33.354 52.054 1.00 38.58 196 GLU A CA 1
ATOM 1539 C C . GLU A 1 195 ? -13.852 32.740 52.687 1.00 50.38 196 GLU A C 1
ATOM 1540 O O . GLU A 1 195 ? -13.748 32.096 53.738 1.00 31.04 196 GLU A O 1
ATOM 1546 N N . LYS A 1 196 ? -15.033 32.923 52.075 1.00 37.01 197 LYS A N 1
ATOM 1547 C CA . LYS A 1 196 ? -16.297 32.482 52.672 1.00 31.05 197 LYS A CA 1
ATOM 1548 C C . LYS A 1 196 ? -17.392 32.328 51.626 1.00 32.11 197 LYS A C 1
ATOM 1549 O O . LYS A 1 196 ? -17.669 33.258 50.862 1.00 29.21 197 LYS A O 1
ATOM 1555 N N A ILE A 1 197 ? -17.998 31.151 51.616 0.56 25.02 198 ILE A N 1
ATOM 1556 N N B ILE A 1 197 ? -18.076 31.185 51.644 0.44 25.42 198 ILE A N 1
ATOM 1557 C CA A ILE A 1 197 ? -19.206 30.864 50.857 0.56 22.16 198 ILE A CA 1
ATOM 1558 C CA B ILE A 1 197 ? -19.215 30.931 50.763 0.44 21.48 198 ILE A CA 1
ATOM 1559 C C A ILE A 1 197 ? -20.370 30.826 51.845 0.56 20.49 198 ILE A C 1
ATOM 1560 C C B ILE A 1 197 ? -20.415 30.567 51.623 0.44 24.07 198 ILE A C 1
ATOM 1561 O O A ILE A 1 197 ? -20.207 30.451 53.011 0.56 25.12 198 ILE A O 1
ATOM 1562 O O B ILE A 1 197 ? -20.317 29.655 52.454 0.44 17.92 198 ILE A O 1
ATOM 1571 N N . VAL A 1 198 ? -21.548 31.253 51.408 1.00 17.08 199 VAL A N 1
ATOM 1572 C CA . VAL A 1 198 ? -22.783 30.960 52.142 1.00 15.80 199 VAL A CA 1
ATOM 1573 C C . VAL A 1 198 ? -23.667 30.087 51.259 1.00 18.87 199 VAL A C 1
ATOM 1574 O O . VAL A 1 198 ? -24.070 30.504 50.166 1.00 22.62 199 VAL A O 1
ATOM 1578 N N . LEU A 1 199 ? -23.944 28.850 51.715 1.00 13.56 200 LEU A N 1
ATOM 1579 C CA . LEU A 1 199 ? -24.858 27.923 51.028 1.00 13.08 200 LEU A CA 1
ATOM 1580 C C . LEU A 1 199 ? -26.131 27.865 51.866 1.00 14.16 200 LEU A C 1
ATOM 1581 O O . LEU A 1 199 ? -26.120 27.304 52.964 1.00 13.25 200 LEU A O 1
ATOM 1586 N N . ASN A 1 200 ? -27.224 28.450 51.346 1.00 10.61 201 ASN A N 1
ATOM 1587 C CA . ASN A 1 200 ? -28.472 28.574 52.100 1.00 11.37 201 ASN A CA 1
ATOM 1588 C C . ASN A 1 200 ? -28.197 29.483 53.296 1.00 13.15 201 ASN A C 1
ATOM 1589 O O . ASN A 1 200 ? -28.087 30.698 53.101 1.00 17.11 201 ASN A O 1
ATOM 1594 N N . ARG A 1 201 ? -28.109 28.961 54.527 1.00 11.45 202 ARG A N 1
ATOM 1595 C CA . ARG A 1 201 ? -27.699 29.777 55.668 1.00 11.90 202 ARG A CA 1
ATOM 1596 C C . ARG A 1 201 ? -26.443 29.219 56.340 1.00 13.89 202 ARG A C 1
ATOM 1597 O O . ARG A 1 201 ? -26.073 29.651 57.438 1.00 16.20 202 ARG A O 1
ATOM 1605 N N . ALA A 1 202 ? -25.726 28.322 55.667 1.00 13.20 203 ALA A N 1
ATOM 1606 C CA . ALA A 1 202 ? -24.482 27.757 56.190 1.00 13.98 203 ALA A CA 1
ATOM 1607 C C . ALA A 1 202 ? -23.288 28.590 55.755 1.00 15.57 203 ALA A C 1
ATOM 1608 O O . ALA A 1 202 ? -23.125 28.850 54.565 1.00 14.86 203 ALA A O 1
ATOM 1610 N N . ASP A 1 203 ? -22.433 28.970 56.709 1.00 15.29 204 ASP A N 1
ATOM 1611 C CA . ASP A 1 203 ? -21.211 29.711 56.393 1.00 15.88 204 ASP A CA 1
ATOM 1612 C C . ASP A 1 203 ? -20.103 28.704 56.157 1.00 15.33 204 ASP A C 1
ATOM 1613 O O . ASP A 1 203 ? -19.748 27.950 57.070 1.00 21.40 204 ASP A O 1
ATOM 1618 N N . LEU A 1 204 ? -19.577 28.656 54.933 1.00 14.35 205 LEU A N 1
ATOM 1619 C CA . LEU A 1 204 ? -18.629 27.609 54.551 1.00 15.85 205 LEU A CA 1
ATOM 1620 C C . LEU A 1 204 ? -17.282 28.243 54.235 1.00 15.03 205 LEU A C 1
ATOM 1621 O O . LEU A 1 204 ? -17.177 29.094 53.348 1.00 19.41 205 LEU A O 1
ATOM 1626 N N A VAL A 1 205 ? -16.259 27.794 54.949 0.63 16.21 206 VAL A N 1
ATOM 1627 N N B VAL A 1 205 ? -16.258 27.843 54.984 0.37 16.28 206 VAL A N 1
ATOM 1628 C CA A VAL A 1 205 ? -14.904 28.307 54.813 0.63 17.87 206 VAL A CA 1
ATOM 1629 C CA B VAL A 1 205 ? -14.898 28.343 54.790 0.37 17.67 206 VAL A CA 1
ATOM 1630 C C A VAL A 1 205 ? -14.021 27.139 54.375 0.63 13.15 206 VAL A C 1
ATOM 1631 C C B VAL A 1 205 ? -14.032 27.155 54.368 0.37 13.14 206 VAL A C 1
ATOM 1632 O O A VAL A 1 205 ? -14.268 25.991 54.783 0.63 14.82 206 VAL A O 1
ATOM 1633 O O B VAL A 1 205 ? -14.306 26.013 54.773 0.37 14.97 206 VAL A O 1
ATOM 1640 N N . PRO A 1 206 ? -13.004 27.352 53.544 1.00 11.97 207 PRO A N 1
ATOM 1641 C CA . PRO A 1 206 ? -12.145 26.209 53.170 1.00 10.45 207 PRO A CA 1
ATOM 1642 C C . PRO A 1 206 ? -11.442 25.608 54.370 1.00 14.78 207 PRO A C 1
ATOM 1643 O O . PRO A 1 206 ? -11.070 26.304 55.320 1.00 14.80 207 PRO A O 1
ATOM 1647 N N . PHE A 1 207 ? -11.207 24.290 54.300 1.00 11.41 208 PHE A N 1
ATOM 1648 C CA . PHE A 1 207 ? -10.282 23.693 55.257 1.00 10.90 208 PHE A CA 1
ATOM 1649 C C . PHE A 1 207 ? -8.887 24.294 55.113 1.00 13.98 208 PHE A C 1
ATOM 1650 O O . PHE A 1 207 ? -8.134 24.385 56.096 1.00 18.11 208 PHE A O 1
ATOM 1658 N N . GLY A 1 208 ? -8.515 24.659 53.892 1.00 13.08 209 GLY A N 1
ATOM 1659 C CA . GLY A 1 208 ? -7.149 25.076 53.594 1.00 12.94 209 GLY A CA 1
ATOM 1660 C C . GLY A 1 208 ? -7.048 25.266 52.105 1.00 13.19 209 GLY A C 1
ATOM 1661 O O . GLY A 1 208 ? -8.069 25.478 51.453 1.00 12.46 209 GLY A O 1
ATOM 1662 N N . SER A 1 209 ? -5.823 25.176 51.566 1.00 10.30 210 SER A N 1
ATOM 1663 C CA . SER A 1 209 ? -5.636 25.370 50.126 1.00 10.79 210 SER A CA 1
ATOM 1664 C C . SER A 1 209 ? -6.292 24.253 49.310 1.00 11.91 210 SER A C 1
ATOM 1665 O O . SER A 1 209 ? -6.436 23.108 49.770 1.00 12.14 210 SER A O 1
ATOM 1668 N N . GLY A 1 210 ? -6.676 24.593 48.078 1.00 10.84 211 GLY A N 1
ATOM 1669 C CA . GLY A 1 210 ? -7.166 23.607 47.124 1.00 9.64 211 GLY A CA 1
ATOM 1670 C C . GLY A 1 210 ? -8.673 23.455 47.045 1.00 9.83 211 GLY A C 1
ATOM 1671 O O . GLY A 1 210 ? -9.153 22.570 46.318 1.00 11.24 211 GLY A O 1
ATOM 1672 N N . SER A 1 211 ? -9.438 24.281 47.768 1.00 9.80 212 SER A N 1
ATOM 1673 C CA . SER A 1 211 ? -10.874 24.049 47.824 1.00 10.59 212 SER A CA 1
ATOM 1674 C C . SER A 1 211 ? -11.558 24.235 46.473 1.00 13.09 212 SER A C 1
ATOM 1675 O O . SER A 1 211 ? -12.619 23.635 46.239 1.00 10.29 212 SER A O 1
ATOM 1678 N N . LEU A 1 212 ? -11.011 25.074 45.588 1.00 11.24 213 LEU A N 1
ATOM 1679 C CA . LEU A 1 212 ? -11.609 25.271 44.265 1.00 10.04 213 LEU A CA 1
ATOM 1680 C C . LEU A 1 212 ? -10.906 24.467 43.193 1.00 10.27 213 LEU A C 1
ATOM 1681 O O . LEU A 1 212 ? -11.284 24.560 42.018 1.00 12.07 213 LEU A O 1
ATOM 1686 N N . MET A 1 213 ? -9.892 23.659 43.577 1.00 9.19 214 MET A N 1
ATOM 1687 C CA . MET A 1 213 ? -9.268 22.732 42.645 1.00 10.56 214 MET A CA 1
ATOM 1688 C C . MET A 1 213 ? -10.047 21.417 42.608 1.00 11.60 214 MET A C 1
ATOM 1689 O O . MET A 1 213 ? -9.744 20.539 41.785 1.00 10.69 214 MET A O 1
ATOM 1694 N N . ARG A 1 214 ? -11.009 21.261 43.526 1.00 10.33 215 ARG A N 1
ATOM 1695 C CA . ARG A 1 214 ? -11.889 20.083 43.549 1.00 10.61 215 ARG A CA 1
ATOM 1696 C C . ARG A 1 214 ? -12.480 19.816 42.177 1.00 10.17 215 ARG A C 1
ATOM 1697 O O . ARG A 1 214 ? -12.967 20.724 41.496 1.00 12.27 215 ARG A O 1
ATOM 1705 N N . GLY A 1 215 ? -12.390 18.564 41.747 1.00 10.30 216 GLY A N 1
ATOM 1706 C CA . GLY A 1 215 ? -12.799 18.141 40.420 1.00 11.75 216 GLY A CA 1
ATOM 1707 C C . GLY A 1 215 ? -11.638 17.716 39.548 1.00 12.29 216 GLY A C 1
ATOM 1708 O O . GLY A 1 215 ? -11.819 16.872 38.660 1.00 12.80 216 GLY A O 1
ATOM 1709 N N . ILE A 1 216 ? -10.440 18.252 39.804 1.00 9.72 217 ILE A N 1
ATOM 1710 C CA . ILE A 1 216 ? -9.272 17.788 39.051 1.00 10.82 217 ILE A CA 1
ATOM 1711 C C . ILE A 1 216 ? -9.028 16.327 39.406 1.00 11.30 217 ILE A C 1
ATOM 1712 O O . ILE A 1 216 ? -8.896 16.019 40.595 1.00 9.74 217 ILE A O 1
ATOM 1717 N N . PRO A 1 217 ? -9.034 15.389 38.439 1.00 10.65 218 PRO A N 1
ATOM 1718 C CA . PRO A 1 217 ? -8.953 13.956 38.793 1.00 10.64 218 PRO A CA 1
ATOM 1719 C C . PRO A 1 217 ? -7.530 13.561 39.160 1.00 10.29 218 PRO A C 1
ATOM 1720 O O . PRO A 1 217 ? -6.569 14.122 38.644 1.00 11.51 218 PRO A O 1
ATOM 1724 N N . GLY A 1 218 ? -7.403 12.589 40.091 1.00 8.66 219 GLY A N 1
ATOM 1725 C CA . GLY A 1 218 ? -6.093 12.136 40.562 1.00 10.76 219 GLY A CA 1
ATOM 1726 C C . GLY A 1 218 ? -5.675 10.763 40.058 1.00 11.65 219 GLY A C 1
ATOM 1727 O O . GLY A 1 218 ? -4.637 10.225 40.442 1.00 12.54 219 GLY A O 1
ATOM 1728 N N . ASP A 1 219 ? -6.485 10.183 39.190 1.00 10.55 220 ASP A N 1
ATOM 1729 C CA . ASP A 1 219 ? -6.217 8.833 38.754 1.00 9.09 220 ASP A CA 1
ATOM 1730 C C . ASP A 1 219 ? -5.238 8.827 37.581 1.00 11.27 220 ASP A C 1
ATOM 1731 O O . ASP A 1 219 ? -4.926 9.849 36.968 1.00 11.98 220 ASP A O 1
ATOM 1736 N N . TYR A 1 220 ? -4.774 7.632 37.246 1.00 7.94 221 TYR A N 1
ATOM 1737 C CA . TYR A 1 220 ? -3.737 7.484 36.238 1.00 7.55 221 TYR A CA 1
ATOM 1738 C C . TYR A 1 220 ? -4.275 7.362 34.819 1.00 9.06 221 TYR A C 1
ATOM 1739 O O . TYR A 1 220 ? -3.483 7.184 33.898 1.00 10.45 221 TYR A O 1
ATOM 1748 N N . TYR A 1 221 ? -5.585 7.373 34.611 1.00 9.95 222 TYR A N 1
ATOM 1749 C CA . TYR A 1 221 ? -6.128 7.190 33.267 1.00 8.94 222 TYR A CA 1
ATOM 1750 C C . TYR A 1 221 ? -5.667 8.303 32.337 1.00 9.95 222 TYR A C 1
ATOM 1751 O O . TYR A 1 221 ? -5.554 9.461 32.760 1.00 9.40 222 TYR A O 1
ATOM 1760 N N . SER A 1 222 ? -5.399 7.958 31.063 1.00 9.42 223 SER A N 1
ATOM 1761 C CA . SER A 1 222 ? -4.881 8.961 30.126 1.00 7.57 223 SER A CA 1
ATOM 1762 C C . SER A 1 222 ? -5.683 10.271 30.095 1.00 9.54 223 SER A C 1
ATOM 1763 O O . SER A 1 222 ? -5.071 11.346 30.224 1.00 10.80 223 SER A O 1
ATOM 1766 N N . PRO A 1 223 ? -7.008 10.281 29.926 1.00 8.22 224 PRO A N 1
ATOM 1767 C CA . PRO A 1 223 ? -7.712 11.583 29.915 1.00 10.93 224 PRO A CA 1
ATOM 1768 C C . PRO A 1 223 ? -7.551 12.319 31.226 1.00 9.60 224 PRO A C 1
ATOM 1769 O O . PRO A 1 223 ? -7.531 13.559 31.262 1.00 9.95 224 PRO A O 1
ATOM 1773 N N . SER A 1 224 ? -7.480 11.589 32.325 1.00 8.10 225 SER A N 1
ATOM 1774 C CA . SER A 1 224 ? -7.325 12.251 33.611 1.00 9.08 225 SER A CA 1
ATOM 1775 C C . SER A 1 224 ? -5.965 12.911 33.742 1.00 10.59 225 SER A C 1
ATOM 1776 O O . SER A 1 224 ? -5.863 14.033 34.257 1.00 11.42 225 SER A O 1
ATOM 1779 N N . ARG A 1 225 ? -4.906 12.227 33.284 1.00 11.62 226 ARG A N 1
ATOM 1780 C CA . ARG A 1 225 ? -3.588 12.850 33.310 1.00 9.04 226 ARG A CA 1
ATOM 1781 C C . ARG A 1 225 ? -3.520 14.055 32.383 1.00 11.03 226 ARG A C 1
ATOM 1782 O O . ARG A 1 225 ? -2.808 15.020 32.688 1.00 9.67 226 ARG A O 1
ATOM 1790 N N . PHE A 1 226 ? -4.218 14.008 31.250 1.00 9.60 227 PHE A N 1
ATOM 1791 C CA . PHE A 1 226 ? -4.216 15.167 30.361 1.00 8.44 227 PHE A CA 1
ATOM 1792 C C . PHE A 1 226 ? -4.806 16.382 31.080 1.00 9.30 227 PHE A C 1
ATOM 1793 O O . PHE A 1 226 ? -4.230 17.480 31.060 1.00 9.48 227 PHE A O 1
ATOM 1801 N N . VAL A 1 227 ? -5.961 16.202 31.727 1.00 9.99 228 VAL A N 1
ATOM 1802 C CA . VAL A 1 227 ? -6.602 17.311 32.449 1.00 8.01 228 VAL A CA 1
ATOM 1803 C C . VAL A 1 227 ? -5.738 17.782 33.610 1.00 8.98 228 VAL A C 1
ATOM 1804 O O . VAL A 1 227 ? -5.562 18.987 33.831 1.00 11.55 228 VAL A O 1
ATOM 1808 N N . ARG A 1 228 ? -5.190 16.838 34.380 1.00 7.83 229 ARG A N 1
ATOM 1809 C CA . ARG A 1 228 ? -4.388 17.210 35.545 1.00 9.57 229 ARG A CA 1
ATOM 1810 C C . ARG A 1 228 ? -3.119 17.932 35.123 1.00 10.33 229 ARG A C 1
ATOM 1811 O O . ARG A 1 228 ? -2.763 18.980 35.692 1.00 10.70 229 ARG A O 1
ATOM 1819 N N . ALA A 1 229 ? -2.429 17.394 34.120 1.00 9.01 230 ALA A N 1
ATOM 1820 C CA . ALA A 1 229 ? -1.260 18.096 33.588 1.00 9.00 230 ALA A CA 1
ATOM 1821 C C . ALA A 1 229 ? -1.626 19.453 33.013 1.00 10.07 230 ALA A C 1
ATOM 1822 O O . ALA A 1 229 ? -0.892 20.444 33.216 1.00 10.19 230 ALA A O 1
ATOM 1824 N N . ALA A 1 230 ? -2.745 19.528 32.275 1.00 9.48 231 ALA A N 1
ATOM 1825 C CA . ALA A 1 230 ? -3.101 20.827 31.704 1.00 8.32 231 ALA A CA 1
ATOM 1826 C C . ALA A 1 230 ? -3.310 21.857 32.795 1.00 9.75 231 ALA A C 1
ATOM 1827 O O . ALA A 1 230 ? -2.871 23.016 32.657 1.00 10.28 231 ALA A O 1
ATOM 1829 N N . TYR A 1 231 ? -3.952 21.466 33.901 1.00 8.08 232 TYR A N 1
ATOM 1830 C CA . TYR A 1 231 ? -4.156 22.402 35.007 1.00 9.52 232 TYR A CA 1
ATOM 1831 C C . TYR A 1 231 ? -2.823 22.816 35.656 1.00 8.54 232 TYR A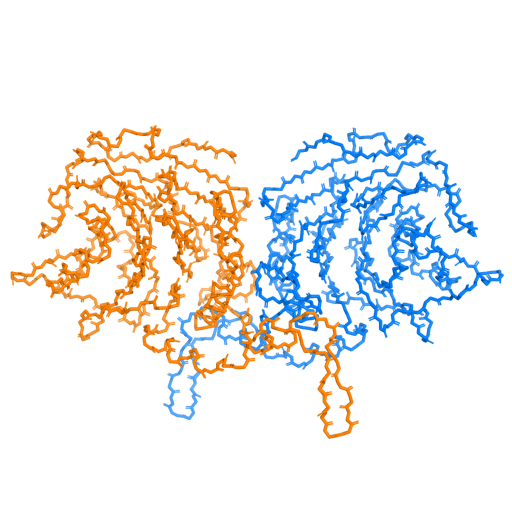 C 1
ATOM 1832 O O . TYR A 1 231 ? -2.547 24.020 35.847 1.00 10.55 232 TYR A O 1
ATOM 1841 N N . VAL A 1 232 ? -2.010 21.828 36.079 1.00 8.85 233 VAL A N 1
ATOM 1842 C CA . VAL A 1 232 ? -0.775 22.151 36.787 1.00 7.82 233 VAL A CA 1
ATOM 1843 C C . VAL A 1 232 ? 0.130 22.981 35.893 1.00 9.45 233 VAL A C 1
ATOM 1844 O O . VAL A 1 232 ? 0.726 23.985 36.324 1.00 10.14 233 VAL A O 1
ATOM 1848 N N . HIS A 1 233 ? 0.252 22.568 34.644 1.00 8.20 234 HIS A N 1
ATOM 1849 C CA . HIS A 1 233 ? 1.155 23.241 33.728 1.00 9.48 234 HIS A CA 1
ATOM 1850 C C . HIS A 1 233 ? 0.690 24.662 33.411 1.00 10.16 234 HIS A C 1
ATOM 1851 O O . HIS A 1 233 ? 1.520 25.584 33.269 1.00 11.73 234 HIS A O 1
ATOM 1858 N N . ALA A 1 234 ? -0.617 24.856 33.250 1.00 10.39 235 ALA A N 1
ATOM 1859 C CA . ALA A 1 234 ? -1.132 26.196 32.969 1.00 8.86 235 ALA A CA 1
ATOM 1860 C C . ALA A 1 234 ? -0.879 27.143 34.131 1.00 12.63 235 ALA A C 1
ATOM 1861 O O . ALA A 1 234 ? -0.684 28.356 33.924 1.00 13.42 235 ALA A O 1
ATOM 1863 N N . HIS A 1 235 ? -0.966 26.633 35.369 1.00 9.73 236 HIS A N 1
ATOM 1864 C CA . HIS A 1 235 ? -0.898 27.515 36.529 1.00 9.77 236 HIS A CA 1
ATOM 1865 C C . HIS A 1 235 ? 0.493 27.653 37.115 1.00 11.78 236 HIS A C 1
ATOM 1866 O O . HIS A 1 235 ? 0.686 28.490 38.010 1.00 10.95 236 HIS A O 1
ATOM 1873 N N . TYR A 1 236 ? 1.476 26.907 36.618 1.00 11.23 237 TYR A N 1
ATOM 1874 C CA . TYR A 1 236 ? 2.825 27.017 37.165 1.00 8.89 237 TYR A CA 1
ATOM 1875 C C . TYR A 1 236 ? 3.419 28.363 36.760 1.00 11.08 237 TYR A C 1
ATOM 1876 O O . TYR A 1 236 ? 3.401 28.705 35.569 1.00 13.10 237 TYR A O 1
ATOM 1885 N N . PRO A 1 237 ? 3.913 29.172 37.706 1.00 11.12 238 PRO A N 1
ATOM 1886 C CA . PRO A 1 237 ? 4.398 30.504 37.323 1.00 11.24 238 PRO A CA 1
ATOM 1887 C C . PRO A 1 237 ? 5.634 30.415 36.446 1.00 13.04 238 PRO A C 1
ATOM 1888 O O . PRO A 1 237 ? 6.514 29.593 36.673 1.00 12.17 238 PRO A O 1
ATOM 1892 N N . GLY A 1 238 ? 5.733 31.314 35.473 1.00 12.85 239 GLY A N 1
ATOM 1893 C CA . GLY A 1 238 ? 6.902 31.294 34.608 1.00 11.04 239 GLY A CA 1
ATOM 1894 C C . GLY A 1 238 ? 8.168 31.613 35.383 1.00 13.49 239 GLY A C 1
ATOM 1895 O O . GLY A 1 238 ? 8.151 32.400 36.331 1.00 15.16 239 GLY A O 1
ATOM 1896 N N . LYS A 1 239 ? 9.283 30.977 34.985 1.00 11.68 240 LYS A N 1
ATOM 1897 C CA . LYS A 1 239 ? 10.559 31.133 35.670 1.00 12.60 240 LYS A CA 1
ATOM 1898 C C . LYS A 1 239 ? 11.610 31.575 34.659 1.00 15.48 240 LYS A C 1
ATOM 1899 O O . LYS A 1 239 ? 11.506 31.270 33.464 1.00 13.61 240 LYS A O 1
ATOM 1905 N N A SER A 1 240 ? 12.626 32.300 35.146 0.72 14.11 241 SER A N 1
ATOM 1906 N N B SER A 1 240 ? 12.630 32.287 35.144 0.28 14.06 241 SER A N 1
ATOM 1907 C CA A SER A 1 240 ? 13.623 32.874 34.251 0.72 12.99 241 SER A CA 1
ATOM 1908 C CA B SER A 1 240 ? 13.637 32.859 34.261 0.28 12.74 241 SER A CA 1
ATOM 1909 C C A SER A 1 240 ? 15.035 32.321 34.416 0.72 14.41 241 SER A C 1
ATOM 1910 C C B SER A 1 240 ? 14.979 32.144 34.287 0.28 13.24 241 SER A C 1
ATOM 1911 O O A SER A 1 240 ? 15.939 32.804 33.715 0.72 16.79 241 SER A O 1
ATOM 1912 O O B SER A 1 240 ? 15.763 32.316 33.346 0.28 19.11 241 SER A O 1
ATOM 1917 N N . THR A 1 241 ? 15.273 31.366 35.324 1.00 12.48 242 THR A N 1
ATOM 1918 C CA . THR A 1 241 ? 16.587 30.763 35.494 1.00 12.50 242 THR A CA 1
ATOM 1919 C C . THR A 1 241 ? 16.564 29.310 35.050 1.00 14.55 242 THR A C 1
ATOM 1920 O O . THR A 1 241 ? 15.515 28.649 35.066 1.00 14.29 242 THR A O 1
ATOM 1924 N N . GLU A 1 242 ? 17.736 28.804 34.674 1.00 12.99 243 GLU A N 1
ATOM 1925 C CA . GLU A 1 242 ? 17.821 27.394 34.300 1.00 11.62 243 GLU A CA 1
ATOM 1926 C C . GLU A 1 242 ? 17.439 26.487 35.464 1.00 12.73 243 GLU A C 1
ATOM 1927 O O . GLU A 1 242 ? 16.625 25.567 35.288 1.00 12.09 243 GLU A O 1
ATOM 1933 N N . GLU A 1 243 ? 17.984 26.746 36.668 1.00 13.43 244 GLU A N 1
ATOM 1934 C CA . GLU A 1 243 ? 17.659 25.917 37.841 1.00 12.46 244 GLU A CA 1
ATOM 1935 C C . GLU A 1 243 ? 16.162 25.861 38.123 1.00 12.84 244 GLU A C 1
ATOM 1936 O O . GLU A 1 243 ? 15.611 24.780 38.394 1.00 12.94 244 GLU A O 1
ATOM 1939 N N . GLU A 1 244 ? 15.481 27.006 38.088 1.00 11.81 245 GLU A N 1
ATOM 1940 C CA . GLU A 1 244 ? 14.051 26.974 38.388 1.00 10.58 245 GLU A CA 1
ATOM 1941 C C . GLU A 1 244 ? 13.261 26.279 37.292 1.00 12.63 245 GLU A C 1
ATOM 1942 O O . GLU A 1 244 ? 12.219 25.672 37.570 1.00 12.47 245 GLU A O 1
ATOM 1948 N N . ASN A 1 245 ? 13.706 26.394 36.044 1.00 11.48 246 ASN A N 1
ATOM 1949 C CA . ASN A 1 245 ? 12.960 25.740 34.970 1.00 8.61 246 ASN A CA 1
ATOM 1950 C C . ASN A 1 245 ? 13.200 24.246 34.978 1.00 12.79 246 ASN A C 1
ATOM 1951 O O . ASN A 1 245 ? 12.312 23.483 34.604 1.00 12.03 246 ASN A O 1
ATOM 1956 N N . VAL A 1 246 ? 14.398 23.808 35.370 1.00 10.11 247 VAL A N 1
ATOM 1957 C CA . VAL A 1 246 ? 14.602 22.369 35.555 1.00 10.39 247 VAL A CA 1
ATOM 1958 C C . VAL A 1 246 ? 13.676 21.859 36.655 1.00 10.97 247 VAL A C 1
ATOM 1959 O O . VAL A 1 246 ? 12.983 20.844 36.498 1.00 11.65 247 VAL A O 1
ATOM 1963 N N A SER A 1 247 ? 13.616 22.587 37.764 0.79 11.05 248 SER A N 1
ATOM 1964 N N B SER A 1 247 ? 13.618 22.581 37.777 0.21 11.01 248 SER A N 1
ATOM 1965 C CA A SER A 1 247 ? 12.747 22.191 38.867 0.79 11.21 248 SER A CA 1
ATOM 1966 C CA B SER A 1 247 ? 12.734 22.176 38.870 0.21 11.23 248 SER A CA 1
ATOM 1967 C C A SER A 1 247 ? 11.281 22.148 38.427 0.79 10.70 248 SER A C 1
ATOM 1968 C C B SER A 1 247 ? 11.275 22.147 38.426 0.21 10.79 248 SER A C 1
ATOM 1969 O O A SER A 1 247 ? 10.520 21.256 38.838 0.79 11.11 248 SER A O 1
ATOM 1970 O O B SER A 1 247 ? 10.508 21.268 38.842 0.21 11.14 248 SER A O 1
ATOM 1975 N N . ARG A 1 248 ? 10.872 23.111 37.592 1.00 10.80 249 ARG A N 1
ATOM 1976 C CA . ARG A 1 248 ? 9.496 23.143 37.106 1.00 9.51 249 ARG A CA 1
ATOM 1977 C C . ARG A 1 248 ? 9.155 21.853 36.352 1.00 13.07 249 ARG A C 1
ATOM 1978 O O . ARG A 1 248 ? 8.070 21.299 36.534 1.00 11.54 249 ARG A O 1
ATOM 1986 N N . ALA A 1 249 ? 10.076 21.346 35.520 1.00 11.08 250 ALA A N 1
ATOM 1987 C CA . ALA A 1 249 ? 9.771 20.136 34.749 1.00 9.08 250 ALA A CA 1
ATOM 1988 C C . ALA A 1 249 ? 9.507 18.959 35.677 1.00 11.03 250 ALA A C 1
ATOM 1989 O O . ALA A 1 249 ? 8.518 18.215 35.507 1.00 11.44 250 ALA A O 1
ATOM 1991 N N . PHE A 1 250 ? 10.418 18.736 36.619 1.00 10.36 251 PHE A N 1
ATOM 1992 C CA . PHE A 1 250 ? 10.312 17.544 37.447 1.00 10.63 251 PHE A CA 1
ATOM 1993 C C . PHE A 1 250 ? 9.132 17.639 38.404 1.00 10.61 251 PHE A C 1
ATOM 1994 O O . PHE A 1 250 ? 8.405 16.648 38.585 1.00 11.03 251 PHE A O 1
ATOM 2002 N N . HIS A 1 251 ? 8.849 18.822 38.947 1.00 11.09 252 HIS A N 1
ATOM 2003 C CA . HIS A 1 251 ? 7.653 18.934 39.787 1.00 9.84 252 HIS A CA 1
ATOM 2004 C C . HIS A 1 251 ? 6.377 18.752 38.980 1.00 11.43 252 HIS A C 1
ATOM 2005 O O . HIS A 1 251 ? 5.438 18.089 39.436 1.00 9.60 252 HIS A O 1
ATOM 2012 N N . THR A 1 252 ? 6.299 19.348 37.792 1.00 9.88 253 THR A N 1
ATOM 2013 C CA . THR A 1 252 ? 5.064 19.233 37.030 1.00 9.64 253 THR A CA 1
ATOM 2014 C C . THR A 1 252 ? 4.811 17.781 36.668 1.00 9.47 253 THR A C 1
ATOM 2015 O O . THR A 1 252 ? 3.663 17.299 36.766 1.00 9.43 253 THR A O 1
ATOM 2019 N N . LEU A 1 253 ? 5.864 17.066 36.256 1.00 9.77 254 LEU A N 1
ATOM 2020 C CA . LEU A 1 253 ? 5.659 15.685 35.836 1.00 9.47 254 LEU A CA 1
ATOM 2021 C C . LEU A 1 253 ? 5.490 14.738 37.029 1.00 10.64 254 LEU A C 1
ATOM 2022 O O . LEU A 1 253 ? 4.817 13.714 36.880 1.00 10.82 254 LEU A O 1
ATOM 2027 N N . GLN A 1 254 ? 6.024 15.087 38.213 1.00 11.69 255 GLN A N 1
ATOM 2028 C CA . GLN A 1 254 ? 5.726 14.270 39.397 1.00 9.15 255 GLN A CA 1
ATOM 2029 C C . GLN A 1 254 ? 4.237 14.313 39.739 1.00 10.74 255 GLN A C 1
ATOM 2030 O O . GLN A 1 254 ? 3.707 13.349 40.310 1.00 12.84 255 GLN A O 1
ATOM 2036 N N . GLN A 1 255 ? 3.557 15.416 39.412 1.00 8.68 256 GLN A N 1
ATOM 2037 C CA . GLN A 1 255 ? 2.117 15.535 39.635 1.00 9.44 256 GLN A CA 1
ATOM 2038 C C . GLN A 1 255 ? 1.289 14.564 38.808 1.00 12.57 256 GLN A C 1
ATOM 2039 O O . GLN A 1 255 ? 0.124 14.326 39.149 1.00 17.16 256 GLN A O 1
ATOM 2045 N N . VAL A 1 256 ? 1.814 14.052 37.696 1.00 10.65 257 VAL A N 1
ATOM 2046 C CA . VAL A 1 256 ? 1.076 13.110 36.876 1.00 10.01 257 VAL A CA 1
ATOM 2047 C C . VAL A 1 256 ? 1.819 11.779 36.744 1.00 10.52 257 VAL A C 1
ATOM 2048 O O . VAL A 1 256 ? 1.487 10.968 35.876 1.00 11.62 257 VAL A O 1
ATOM 2052 N N . ALA A 1 257 ? 2.800 11.534 37.625 1.00 9.59 258 ALA A N 1
ATOM 2053 C CA . ALA A 1 257 ? 3.587 10.311 37.580 1.00 8.93 258 ALA A CA 1
ATOM 2054 C C . ALA A 1 257 ? 2.795 9.129 38.117 1.00 9.70 258 ALA A C 1
ATOM 2055 O O . ALA A 1 257 ? 1.713 9.259 38.707 1.00 10.78 258 ALA A O 1
ATOM 2057 N N . MET A 1 258 ? 3.343 7.942 37.865 1.00 9.54 259 MET A N 1
ATOM 2058 C CA . MET A 1 258 ? 2.713 6.662 38.203 1.00 11.92 259 MET A CA 1
ATOM 2059 C C . MET A 1 258 ? 3.642 5.948 39.172 1.00 10.44 259 MET A C 1
ATOM 2060 O O . MET A 1 258 ? 4.850 5.840 38.897 1.00 10.87 259 MET A O 1
ATOM 2065 N N . VAL A 1 259 ? 3.116 5.459 40.319 1.00 10.54 260 VAL A N 1
ATOM 2066 C CA . VAL A 1 259 ? 3.986 4.779 41.281 1.00 8.14 260 VAL A CA 1
ATOM 2067 C C . VAL A 1 259 ? 3.460 3.368 41.491 1.00 8.69 260 VAL A C 1
ATOM 2068 O O . VAL A 1 259 ? 2.340 3.034 41.107 1.00 9.33 260 VAL A O 1
ATOM 2072 N N . ASP A 1 260 ? 4.312 2.526 42.062 1.00 8.97 261 ASP A N 1
ATOM 2073 C CA . ASP A 1 260 ? 4.015 1.091 42.128 1.00 8.54 261 ASP A CA 1
ATOM 2074 C C . ASP A 1 260 ? 2.692 0.820 42.844 1.00 10.08 261 ASP A C 1
ATOM 2075 O O . ASP A 1 260 ? 2.388 1.416 43.874 1.00 11.90 261 ASP A O 1
ATOM 2080 N N . GLY A 1 261 ? 1.895 -0.099 42.276 1.00 10.06 262 GLY A N 1
ATOM 2081 C CA . GLY A 1 261 ? 0.698 -0.616 42.908 1.00 10.78 262 GLY A CA 1
ATOM 2082 C C . GLY A 1 261 ? -0.596 0.070 42.518 1.00 10.96 262 GLY A C 1
ATOM 2083 O O . GLY A 1 261 ? -1.670 -0.517 42.724 1.00 11.05 262 GLY A O 1
ATOM 2084 N N . SER A 1 262 ? -0.532 1.286 41.956 1.00 9.27 263 SER A N 1
ATOM 2085 C CA . SER A 1 262 ? -1.759 2.080 41.843 1.00 8.04 263 SER A CA 1
ATOM 2086 C C . SER A 1 262 ? -2.577 1.810 40.582 1.00 10.36 263 SER A C 1
ATOM 2087 O O . SER A 1 262 ? -3.791 2.038 40.591 1.00 11.28 263 SER A O 1
ATOM 2090 N N . ALA A 1 263 ? -1.958 1.347 39.489 1.00 11.01 264 ALA A N 1
ATOM 2091 C CA . ALA A 1 263 ? -2.736 1.050 38.291 1.00 9.96 264 ALA A CA 1
ATOM 2092 C C . ALA A 1 263 ? -2.071 -0.071 37.505 1.00 12.56 264 ALA A C 1
ATOM 2093 O O . ALA A 1 263 ? -0.931 0.070 37.061 1.00 12.40 264 ALA A O 1
ATOM 2095 N N . ALA A 1 264 ? -2.798 -1.174 37.309 1.00 10.27 265 ALA A N 1
ATOM 2096 C CA . ALA A 1 264 ? -2.259 -2.301 36.553 1.00 13.31 265 ALA A CA 1
ATOM 2097 C C . ALA A 1 264 ? -2.578 -2.229 35.069 1.00 13.43 265 ALA A C 1
ATOM 2098 O O . ALA A 1 264 ? -3.594 -1.658 34.645 1.00 12.82 265 ALA A O 1
ATOM 2100 N N . MET A 1 265 ? -1.719 -2.879 34.281 1.00 17.23 266 MET A N 1
ATOM 2101 C CA . MET A 1 265 ? -2.009 -3.124 32.874 1.00 22.76 266 MET A CA 1
ATOM 2102 C C . MET A 1 265 ? -2.699 -4.481 32.743 1.00 18.38 266 MET A C 1
ATOM 2103 O O . MET A 1 265 ? -2.915 -5.197 33.724 1.00 18.52 266 MET A O 1
ATOM 2108 N N . GLY A 1 266 ? -3.073 -4.851 31.505 1.00 27.17 267 GLY A N 1
ATOM 2109 C CA . GLY A 1 266 ? -3.740 -6.129 31.299 1.00 29.17 267 GLY A CA 1
ATOM 2110 C C . GLY A 1 266 ? -2.940 -7.298 31.836 1.00 32.58 267 GLY A C 1
ATOM 2111 O O . GLY A 1 266 ? -3.501 -8.240 32.399 1.00 31.92 267 GLY A O 1
ATOM 2112 N N . SER A 1 267 ? -1.616 -7.216 31.739 1.00 24.15 268 SER A N 1
ATOM 2113 C CA . SER A 1 267 ? -0.754 -8.263 32.263 1.00 21.42 268 SER A CA 1
ATOM 2114 C C . SER A 1 267 ? -0.884 -8.433 33.762 1.00 25.03 268 SER A C 1
ATOM 2115 O O . SER A 1 267 ? -0.389 -9.429 34.308 1.00 28.67 268 SER A O 1
ATOM 2118 N N . GLY A 1 268 ? -1.479 -7.450 34.457 1.00 19.56 269 GLY A N 1
ATOM 2119 C CA . GLY A 1 268 ? -1.497 -7.432 35.890 1.00 18.37 269 GLY A CA 1
ATOM 2120 C C . GLY A 1 268 ? -0.324 -6.703 36.513 1.00 18.81 269 GLY A C 1
ATOM 2121 O O . GLY A 1 268 ? -0.339 -6.461 37.734 1.00 23.51 269 GLY A O 1
ATOM 2122 N N A GLU A 1 269 ? 0.685 -6.354 35.713 0.55 15.86 270 GLU A N 1
ATOM 2123 N N B GLU A 1 269 ? 0.698 -6.368 35.734 0.45 15.91 270 GLU A N 1
ATOM 2124 C CA A GLU A 1 269 ? 1.838 -5.590 36.174 0.55 13.87 270 GLU A CA 1
ATOM 2125 C CA B GLU A 1 269 ? 1.818 -5.627 36.287 0.45 13.44 270 GLU A CA 1
ATOM 2126 C C A GLU A 1 269 ? 1.464 -4.121 36.342 0.55 11.15 270 GLU A C 1
ATOM 2127 C C B GLU A 1 269 ? 1.480 -4.142 36.353 0.45 11.21 270 GLU A C 1
ATOM 2128 O O A GLU A 1 269 ? 0.599 -3.594 35.634 0.55 13.61 270 GLU A O 1
ATOM 2129 O O B GLU A 1 269 ? 0.659 -3.629 35.587 0.45 13.69 270 GLU A O 1
ATOM 2140 N N . PHE A 1 270 ? 2.133 -3.457 37.283 1.00 12.71 271 PHE A N 1
ATOM 2141 C CA . PHE A 1 270 ? 1.833 -2.055 37.573 1.00 12.20 271 PHE A CA 1
ATOM 2142 C C . PHE A 1 270 ? 2.631 -1.127 36.676 1.00 12.55 271 PHE A C 1
ATOM 2143 O O . PHE A 1 270 ? 3.839 -1.313 36.482 1.00 13.72 271 PHE A O 1
ATOM 2151 N N A GLU A 1 271 ? 1.947 -0.128 36.115 0.46 10.84 272 GLU A N 1
ATOM 2152 N N B GLU A 1 271 ? 1.946 -0.119 36.132 0.54 10.69 272 GLU A N 1
ATOM 2153 C CA A GLU A 1 271 ? 2.633 0.884 35.330 0.46 12.14 272 GLU A CA 1
ATOM 2154 C CA B GLU A 1 271 ? 2.611 0.896 35.332 0.54 12.16 272 GLU A CA 1
ATOM 2155 C C A GLU A 1 271 ? 3.272 1.898 36.262 0.46 12.32 272 GLU A C 1
ATOM 2156 C C B GLU A 1 271 ? 3.264 1.911 36.257 0.54 12.28 272 GLU A C 1
ATOM 2157 O O A GLU A 1 271 ? 2.634 2.361 37.211 0.46 13.36 272 GLU A O 1
ATOM 2158 O O B GLU A 1 271 ? 2.626 2.389 37.199 0.54 13.33 272 GLU A O 1
ATOM 2169 N N . LYS A 1 272 ? 4.533 2.254 35.985 1.00 10.87 273 LYS A N 1
ATOM 2170 C CA . LYS A 1 272 ? 5.294 3.162 36.846 1.00 9.20 273 LYS A CA 1
ATOM 2171 C C . LYS A 1 272 ? 6.060 4.154 35.982 1.00 10.32 273 LYS A C 1
ATOM 2172 O O . LYS A 1 272 ? 6.424 3.847 34.848 1.00 10.60 273 LYS A O 1
ATOM 2178 N N . THR A 1 273 ? 6.358 5.330 36.540 1.00 9.19 274 THR A N 1
ATOM 2179 C CA . THR A 1 273 ? 7.202 6.276 35.788 1.00 9.04 274 THR A CA 1
ATOM 2180 C C . THR A 1 273 ? 8.658 5.823 35.852 1.00 11.63 274 THR A C 1
ATOM 2181 O O . THR A 1 273 ? 9.324 5.988 36.871 1.00 11.02 274 THR A O 1
ATOM 2185 N N . THR A 1 274 ? 9.167 5.246 34.758 1.00 11.15 275 THR A N 1
ATOM 2186 C CA . THR A 1 274 ? 10.498 4.642 34.795 1.00 10.14 275 THR A CA 1
ATOM 2187 C C . THR A 1 274 ? 11.598 5.697 34.726 1.00 11.35 275 THR A C 1
ATOM 2188 O O . THR A 1 274 ? 12.668 5.536 35.347 1.00 11.71 275 THR A O 1
ATOM 2192 N N . TYR A 1 275 ? 11.376 6.747 33.934 1.00 10.04 276 TYR A N 1
ATOM 2193 C CA . TYR A 1 275 ? 12.257 7.899 33.908 1.00 8.70 276 TYR A CA 1
ATOM 2194 C C . TYR A 1 275 ? 11.435 9.133 33.566 1.00 9.15 276 TYR A C 1
ATOM 2195 O O . TYR A 1 275 ? 10.319 9.051 33.021 1.00 9.68 276 TYR A O 1
ATOM 2204 N N . THR A 1 276 ? 12.008 10.286 33.912 1.00 9.03 277 THR A N 1
ATOM 2205 C CA . THR A 1 276 ? 11.465 11.595 33.557 1.00 10.57 277 THR A CA 1
ATOM 2206 C C . THR A 1 276 ? 12.614 12.332 32.905 1.00 11.78 277 THR A C 1
ATOM 2207 O O . THR A 1 276 ? 13.684 12.413 33.506 1.00 12.00 277 THR A O 1
ATOM 2211 N N . GLY A 1 277 ? 12.410 12.838 31.696 1.00 9.73 278 GLY A N 1
ATOM 2212 C CA . GLY A 1 277 ? 13.492 13.457 30.941 1.00 9.55 278 GLY A CA 1
ATOM 2213 C C . GLY A 1 277 ? 13.105 14.855 30.522 1.00 12.66 278 GLY A C 1
ATOM 2214 O O . GLY A 1 277 ? 11.942 15.145 30.285 1.00 12.06 278 GLY A O 1
ATOM 2215 N N . LEU A 1 278 ? 14.106 15.726 30.447 1.00 8.80 279 LEU A N 1
ATOM 2216 C CA . LEU A 1 278 ? 13.897 17.126 30.074 1.00 8.02 279 LEU A CA 1
ATOM 2217 C C . LEU A 1 278 ? 14.970 17.583 29.094 1.00 8.83 279 LEU A C 1
ATOM 2218 O O . LEU A 1 278 ? 16.158 17.428 29.379 1.00 11.01 279 LEU A O 1
ATOM 2223 N N . PHE A 1 279 ? 14.561 18.192 27.965 1.00 9.54 280 PHE A N 1
ATOM 2224 C CA . PHE A 1 279 ? 15.518 18.826 27.061 1.00 10.86 280 PHE A CA 1
ATOM 2225 C C . PHE A 1 279 ? 15.452 20.333 27.302 1.00 10.30 280 PHE A C 1
ATOM 2226 O O . PHE A 1 279 ? 14.355 20.897 27.317 1.00 11.29 280 PHE A O 1
ATOM 2234 N N . SER A 1 280 ? 16.610 20.972 27.525 1.00 10.51 281 SER A N 1
ATOM 2235 C CA . SER A 1 280 ? 16.721 22.434 27.682 1.00 10.06 281 SER A CA 1
ATOM 2236 C C . SER A 1 280 ? 17.543 23.002 26.543 1.00 12.55 281 SER A C 1
ATOM 2237 O O . SER A 1 280 ? 18.734 22.705 26.456 1.00 12.12 281 SER A O 1
ATOM 2240 N N . SER A 1 281 ? 16.949 23.887 25.734 1.00 12.40 282 SER A N 1
ATOM 2241 C CA . SER A 1 281 ? 17.750 24.507 24.669 1.00 10.56 282 SER A CA 1
ATOM 2242 C C . SER A 1 281 ? 18.706 25.582 25.222 1.00 13.89 282 SER A C 1
ATOM 2243 O O . SER A 1 281 ? 19.766 25.824 24.620 1.00 14.49 282 SER A O 1
ATOM 2246 N N . ARG A 1 282 ? 18.382 26.188 26.374 1.00 12.63 283 ARG A N 1
ATOM 2247 C CA . ARG A 1 282 ? 19.250 27.220 26.953 1.00 11.96 283 ARG A CA 1
ATOM 2248 C C . ARG A 1 282 ? 20.663 26.706 27.178 1.00 16.09 283 ARG A C 1
ATOM 2249 O O . ARG A 1 282 ? 21.651 27.407 26.887 1.00 15.64 283 ARG A O 1
ATOM 2257 N N . THR A 1 283 ? 20.786 25.486 27.693 1.00 14.86 284 THR A N 1
ATOM 2258 C CA . THR A 1 283 ? 22.076 24.887 27.987 1.00 13.50 284 THR A CA 1
ATOM 2259 C C . THR A 1 283 ? 22.388 23.701 27.074 1.00 12.71 284 THR A C 1
ATOM 2260 O O . THR A 1 283 ? 23.405 23.022 27.281 1.00 14.40 284 THR A O 1
ATOM 2264 N N . MET A 1 284 ? 21.528 23.426 26.089 1.00 13.63 285 MET A N 1
ATOM 2265 C CA . MET A 1 284 ? 21.651 22.262 25.197 1.00 11.84 285 MET A CA 1
ATOM 2266 C C . MET A 1 284 ? 21.995 21.019 25.997 1.00 12.56 285 MET A C 1
ATOM 2267 O O . MET A 1 284 ? 22.983 20.316 25.743 1.00 13.87 285 MET A O 1
ATOM 2272 N N . THR A 1 285 ? 21.160 20.761 27.008 1.00 11.20 286 THR A N 1
ATOM 2273 C CA . THR A 1 285 ? 21.425 19.697 27.966 1.00 9.61 286 THR A CA 1
ATOM 2274 C C . THR A 1 285 ? 20.174 18.857 28.113 1.00 10.91 286 THR A C 1
ATOM 2275 O O . THR A 1 285 ? 19.061 19.382 28.064 1.00 13.67 286 THR A O 1
ATOM 2279 N N . TYR A 1 286 ? 20.375 17.553 28.258 1.00 9.83 287 TYR A N 1
ATOM 2280 C CA . TYR A 1 286 ? 19.298 16.627 28.571 1.00 10.40 287 TYR A CA 1
ATOM 2281 C C . TYR A 1 286 ? 19.423 16.233 30.033 1.00 10.46 287 TYR A C 1
ATOM 2282 O O . TYR A 1 286 ? 20.471 15.706 30.447 1.00 11.22 287 TYR A O 1
ATOM 2291 N N . TYR A 1 287 ? 18.348 16.443 30.803 1.00 10.13 288 TYR A N 1
ATOM 2292 C CA . TYR A 1 287 ? 18.300 16.127 32.226 1.00 10.47 288 TYR A CA 1
ATOM 2293 C C . TYR A 1 287 ? 17.348 14.964 32.468 1.00 11.76 288 TYR A C 1
ATOM 2294 O O . TYR A 1 287 ? 16.345 14.838 31.765 1.00 12.08 288 TYR A O 1
ATOM 2303 N N . TRP A 1 288 ? 17.637 14.116 33.472 1.00 11.02 289 TRP A N 1
ATOM 2304 C CA . TRP A 1 288 ? 16.651 13.075 33.751 1.00 8.97 289 TRP A CA 1
ATOM 2305 C C . TRP A 1 288 ? 16.793 12.576 35.183 1.00 12.70 289 TRP A C 1
ATOM 2306 O O . TRP A 1 288 ? 17.822 12.761 35.831 1.00 11.34 289 TRP A O 1
ATOM 2317 N N . ASN A 1 289 ? 15.727 11.948 35.680 1.00 10.29 290 ASN A N 1
ATOM 2318 C CA . ASN A 1 289 ? 15.852 11.085 36.848 1.00 10.06 290 ASN A CA 1
ATOM 2319 C C . ASN A 1 289 ? 15.066 9.810 36.565 1.00 11.97 290 ASN A C 1
ATOM 2320 O O . ASN A 1 289 ? 14.569 9.608 35.456 1.00 11.20 290 ASN A O 1
ATOM 2325 N N . THR A 1 290 ? 15.008 8.909 37.552 1.00 9.03 291 THR A N 1
ATOM 2326 C CA . THR A 1 290 ? 14.486 7.571 37.334 1.00 9.83 291 THR A CA 1
ATOM 2327 C C . THR A 1 290 ? 13.648 7.147 38.530 1.00 9.29 291 THR A C 1
ATOM 2328 O O . THR A 1 290 ? 13.660 7.785 39.588 1.00 10.75 291 THR A O 1
ATOM 2332 N N . TYR A 1 291 ? 12.899 6.045 38.345 1.00 10.37 292 TYR A N 1
ATOM 2333 C CA . TYR A 1 291 ? 12.100 5.555 39.459 1.00 9.11 292 TYR A CA 1
ATOM 2334 C C . TYR A 1 291 ? 12.985 5.278 40.667 1.00 11.06 292 TYR A C 1
ATOM 2335 O O . TYR A 1 291 ? 12.610 5.588 41.803 1.00 12.15 292 TYR A O 1
ATOM 2344 N N . GLU A 1 292 ? 14.184 4.729 40.428 1.00 11.75 293 GLU A N 1
ATOM 2345 C CA . GLU A 1 292 ? 15.037 4.279 41.520 1.00 12.58 293 GLU A CA 1
ATOM 2346 C C . GLU A 1 292 ? 15.814 5.406 42.176 1.00 13.88 293 GLU A C 1
ATOM 2347 O O . GLU A 1 292 ? 16.281 5.236 43.309 1.00 14.96 293 GLU A O 1
ATOM 2353 N N . ASP A 1 293 ? 15.930 6.572 41.513 1.00 11.62 294 ASP A N 1
ATOM 2354 C CA . ASP A 1 293 ? 16.769 7.648 42.029 1.00 14.27 294 ASP A CA 1
ATOM 2355 C C . ASP A 1 293 ? 16.246 8.991 41.543 1.00 11.25 294 ASP A C 1
ATOM 2356 O O . ASP A 1 293 ? 16.341 9.295 40.338 1.00 12.10 294 ASP A O 1
ATOM 2361 N N . PRO A 1 294 ? 15.711 9.828 42.438 1.00 11.23 295 PRO A N 1
ATOM 2362 C CA . PRO A 1 294 ? 15.148 11.115 42.007 1.00 10.39 295 PRO A CA 1
ATOM 2363 C C . PRO A 1 294 ? 16.181 12.182 41.742 1.00 11.09 295 PRO A C 1
ATOM 2364 O O . PRO A 1 294 ? 15.817 13.238 41.207 1.00 12.67 295 PRO A O 1
ATOM 2368 N N . ALA A 1 295 ? 17.456 11.950 42.083 1.00 12.92 296 ALA A N 1
ATOM 2369 C CA . ALA A 1 295 ? 18.465 12.952 41.767 1.00 11.60 296 ALA A CA 1
ATOM 2370 C C . ALA A 1 295 ? 18.547 13.192 40.269 1.00 13.73 296 ALA A C 1
ATOM 2371 O O . ALA A 1 295 ? 18.523 12.255 39.476 1.00 13.63 296 ALA A O 1
ATOM 2373 N N . VAL A 1 296 ? 18.652 14.453 39.890 1.00 13.59 297 VAL A N 1
ATOM 2374 C CA . VAL A 1 296 ? 18.683 14.829 38.477 1.00 12.08 297 VAL A CA 1
ATOM 2375 C C . VAL A 1 296 ? 20.091 14.630 37.937 1.00 13.27 297 VAL A C 1
ATOM 2376 O O . VAL A 1 296 ? 21.066 15.159 38.494 1.00 17.37 297 VAL A O 1
ATOM 2380 N N . ARG A 1 297 ? 20.199 13.887 36.843 1.00 10.74 298 ARG A N 1
ATOM 2381 C CA . ARG A 1 297 ? 21.447 13.694 36.114 1.00 14.11 298 ARG A CA 1
ATOM 2382 C C . ARG A 1 297 ? 21.368 14.483 34.819 1.00 13.68 298 ARG A C 1
ATOM 2383 O O . ARG A 1 297 ? 20.282 14.860 34.383 1.00 11.90 298 ARG A O 1
ATOM 2391 N N . SER A 1 298 ? 22.523 14.757 34.205 1.00 13.66 299 SER A N 1
ATOM 2392 C CA . SER A 1 298 ? 22.473 15.533 32.968 1.00 15.19 299 SER A CA 1
ATOM 2393 C C . SER A 1 298 ? 23.629 15.181 32.045 1.00 15.77 299 SER A C 1
ATOM 2394 O O . SER A 1 298 ? 24.691 14.718 32.479 1.00 14.94 299 SER A O 1
ATOM 2397 N N . VAL A 1 299 ? 23.377 15.374 30.758 1.00 11.73 300 VAL A N 1
ATOM 2398 C CA . VAL A 1 299 ? 24.383 15.256 29.706 1.00 12.95 300 VAL A CA 1
ATOM 2399 C C . VAL A 1 299 ? 24.292 16.524 28.880 1.00 13.07 300 VAL A C 1
ATOM 2400 O O . VAL A 1 299 ? 23.214 16.867 28.392 1.00 11.50 300 VAL A O 1
ATOM 2404 N N . ALA A 1 300 ? 25.419 17.231 28.723 1.00 11.19 301 ALA A N 1
ATOM 2405 C CA . ALA A 1 300 ? 25.478 18.414 27.865 1.00 12.64 301 ALA A CA 1
ATOM 2406 C C . ALA A 1 300 ? 25.951 18.018 26.473 1.00 12.93 301 ALA A C 1
ATOM 2407 O O . ALA A 1 300 ? 26.947 17.296 26.334 1.00 14.81 301 ALA A O 1
ATOM 2409 N N A MET A 1 301 ? 25.238 18.491 25.448 0.55 11.93 302 MET A N 1
ATOM 2410 N N B MET A 1 301 ? 25.241 18.488 25.440 0.45 11.94 302 MET A N 1
ATOM 2411 C CA A MET A 1 301 ? 25.654 18.179 24.084 0.55 11.90 302 MET A CA 1
ATOM 2412 C CA B MET A 1 301 ? 25.662 18.164 24.075 0.45 11.90 302 MET A CA 1
ATOM 2413 C C A MET A 1 301 ? 27.061 18.691 23.817 0.55 15.32 302 MET A C 1
ATOM 2414 C C B MET A 1 301 ? 27.056 18.706 23.792 0.45 15.30 302 MET A C 1
ATOM 2415 O O A MET A 1 301 ? 27.830 18.047 23.087 0.55 19.04 302 MET A O 1
ATOM 2416 O O B MET A 1 301 ? 27.809 18.107 23.012 0.45 19.26 302 MET A O 1
ATOM 2425 N N . ALA A 1 302 ? 27.429 19.805 24.444 1.00 14.03 303 ALA A N 1
ATOM 2426 C CA . ALA A 1 302 ? 28.756 20.388 24.222 1.00 19.55 303 ALA A CA 1
ATOM 2427 C C . ALA A 1 302 ? 29.898 19.492 24.699 1.00 19.62 303 ALA A C 1
ATOM 2428 O O . ALA A 1 302 ? 31.053 19.719 24.310 1.00 18.94 303 ALA A O 1
ATOM 2430 N N . ASP A 1 303 ? 29.624 18.492 25.524 1.00 13.33 304 ASP A N 1
ATOM 2431 C CA . ASP A 1 303 ? 30.684 17.582 25.962 1.00 14.18 304 ASP A CA 1
ATOM 2432 C C . ASP A 1 303 ? 30.925 16.454 24.975 1.00 15.65 304 ASP A C 1
ATOM 2433 O O . ASP A 1 303 ? 31.808 15.612 25.199 1.00 16.78 304 ASP A O 1
ATOM 2438 N N . HIS A 1 304 ? 30.150 16.425 23.896 1.00 16.59 305 HIS A N 1
ATOM 2439 C CA . HIS A 1 304 ? 30.276 15.417 22.863 1.00 21.05 305 HIS A CA 1
ATOM 2440 C C . HIS A 1 304 ? 30.484 16.138 21.537 1.00 22.86 305 HIS A C 1
ATOM 2441 O O . HIS A 1 304 ? 30.229 17.337 21.418 1.00 23.49 305 HIS A O 1
ATOM 2448 N N . ALA A 1 305 ? 31.054 15.437 20.567 1.00 25.38 306 ALA A N 1
ATOM 2449 C CA . ALA A 1 305 ? 31.357 16.090 19.301 1.00 33.31 306 ALA A CA 1
ATOM 2450 C C . ALA A 1 305 ? 30.065 16.139 18.500 1.00 22.79 306 ALA A C 1
ATOM 2451 O O . ALA A 1 305 ? 29.694 15.156 17.859 1.00 27.03 306 ALA A O 1
ATOM 2453 N N . ALA A 1 306 ? 29.390 17.292 18.535 1.00 28.30 307 ALA A N 1
ATOM 2454 C CA . ALA A 1 306 ? 28.123 17.455 17.830 1.00 26.18 307 ALA A CA 1
ATOM 2455 C C . ALA A 1 306 ? 28.308 17.438 16.322 1.00 20.40 307 ALA A C 1
ATOM 2456 O O . ALA A 1 306 ? 27.324 17.320 15.582 1.00 17.62 307 ALA A O 1
ATOM 2458 N N . ASP A 1 307 ? 29.542 17.608 15.850 1.00 18.53 308 ASP A N 1
ATOM 2459 C CA . ASP A 1 307 ? 29.832 17.498 14.429 1.00 20.82 308 ASP A CA 1
ATOM 2460 C C . ASP A 1 307 ? 30.681 16.264 14.120 1.00 23.54 308 ASP A C 1
ATOM 2461 O O . ASP A 1 307 ? 31.290 16.187 13.047 1.00 19.98 308 ASP A O 1
ATOM 2466 N N . GLY A 1 308 ? 30.719 15.286 15.019 1.00 18.25 309 GLY A N 1
ATOM 2467 C CA . GLY A 1 308 ? 31.368 14.037 14.720 1.00 15.47 309 GLY A CA 1
ATOM 2468 C C . GLY A 1 308 ? 30.570 13.196 13.730 1.00 15.22 309 GLY A C 1
ATOM 2469 O O . GLY A 1 308 ? 29.544 13.607 13.181 1.00 17.28 309 GLY A O 1
ATOM 2470 N N . THR A 1 309 ? 31.069 11.991 13.503 1.00 16.25 310 THR A N 1
ATOM 2471 C CA . THR A 1 309 ? 30.510 11.120 12.479 1.00 18.23 310 THR A CA 1
ATOM 2472 C C . THR A 1 309 ? 29.804 9.891 13.030 1.00 18.30 310 THR A C 1
ATOM 2473 O O . THR A 1 309 ? 29.237 9.131 12.238 1.00 21.44 310 THR A O 1
ATOM 2477 N N . GLU A 1 310 ? 29.806 9.671 14.346 1.00 18.37 311 GLU A N 1
ATOM 2478 C CA . GLU A 1 310 ? 29.281 8.442 14.926 1.00 17.48 311 GLU A CA 1
ATOM 2479 C C . GLU A 1 310 ? 28.210 8.783 15.965 1.00 14.04 311 GLU A C 1
ATOM 2480 O O . GLU A 1 310 ? 28.337 9.775 16.694 1.00 15.64 311 GLU A O 1
ATOM 2486 N N . LEU A 1 311 ? 27.152 7.968 16.014 1.00 15.03 312 LEU A N 1
ATOM 2487 C CA . LEU A 1 311 ? 26.240 8.054 17.152 1.00 14.75 312 LEU A CA 1
ATOM 2488 C C . LEU A 1 311 ? 27.030 7.909 18.440 1.00 16.60 312 LEU A C 1
ATOM 2489 O O . LEU A 1 311 ? 27.968 7.103 18.527 1.00 16.49 312 LEU A O 1
ATOM 2494 N N . VAL A 1 312 ? 26.660 8.699 19.448 1.00 15.63 313 VAL A N 1
ATOM 2495 C CA . VAL A 1 312 ? 27.273 8.623 20.770 1.00 15.57 313 VAL A CA 1
ATOM 2496 C C . VAL A 1 312 ? 26.232 8.106 21.745 1.00 15.31 313 VAL A C 1
ATOM 2497 O O . VAL A 1 312 ? 25.172 8.714 21.917 1.00 16.23 313 VAL A O 1
ATOM 2501 N N . VAL A 1 313 ? 26.493 6.953 22.339 1.00 14.19 314 VAL A N 1
ATOM 2502 C CA . VAL A 1 313 ? 25.649 6.449 23.416 1.00 12.75 314 VAL A CA 1
ATOM 2503 C C . VAL A 1 313 ? 26.376 6.810 24.698 1.00 19.36 314 VAL A C 1
ATOM 2504 O O . VAL A 1 313 ? 27.511 6.367 24.921 1.00 21.10 314 VAL A O 1
ATOM 2508 N N . VAL A 1 314 ? 25.773 7.674 25.506 1.00 19.48 315 VAL A N 1
ATOM 2509 C CA . VAL A 1 314 ? 26.519 8.300 26.592 1.00 24.98 315 VAL A CA 1
ATOM 2510 C C . VAL A 1 314 ? 26.518 7.370 27.790 1.00 25.84 315 VAL A C 1
ATOM 2511 O O . VAL A 1 314 ? 25.518 6.712 28.092 1.00 27.81 315 VAL A O 1
ATOM 2515 N N . LEU A 1 315 ? 27.679 7.277 28.437 1.00 37.54 316 LEU A N 1
ATOM 2516 C CA . LEU A 1 315 ? 27.851 6.602 29.716 1.00 41.05 316 LEU A CA 1
ATOM 2517 C C . LEU A 1 315 ? 28.279 7.551 30.831 1.00 44.77 316 LEU A C 1
ATOM 2518 O O . LEU A 1 315 ? 27.810 7.414 31.966 1.00 55.82 316 LEU A O 1
ATOM 2520 N N . GLU A 1 316 ? 29.135 8.533 30.530 0.66 46.55 317 GLU A N 1
ATOM 2521 C CA . GLU A 1 316 ? 29.618 9.496 31.516 0.66 51.81 317 GLU A CA 1
ATOM 2522 C C . GLU A 1 316 ? 28.666 10.685 31.579 0.66 57.79 317 GLU A C 1
ATOM 2523 O O . GLU A 1 316 ? 28.423 11.349 30.565 0.66 53.60 317 GLU A O 1
ATOM 2525 N N . HIS A 1 317 ? 28.147 10.975 32.770 0.74 53.54 318 HIS A N 1
ATOM 2526 C CA . HIS A 1 317 ? 27.173 12.043 32.913 0.74 44.07 318 HIS A CA 1
ATOM 2527 C C . HIS A 1 317 ? 27.333 12.764 34.246 0.74 47.98 318 HIS A C 1
ATOM 2528 O O . HIS A 1 317 ? 28.081 12.348 35.140 0.74 35.67 318 HIS A O 1
ATOM 2535 N N . HIS A 1 318 ? 26.602 13.862 34.359 0.98 42.29 319 HIS A N 1
ATOM 2536 C CA . HIS A 1 318 ? 26.394 14.537 35.623 0.98 58.40 319 HIS A CA 1
ATOM 2537 C C . HIS A 1 318 ? 24.991 14.195 36.138 0.98 18.30 319 HIS A C 1
ATOM 2538 O O . HIS A 1 318 ? 24.459 14.905 36.986 0.98 58.35 319 HIS A O 1
ATOM 2540 N N . CYS B 1 1 ? 0.236 19.320 54.428 1.00 12.42 2 CYS B N 1
ATOM 2541 C CA . CYS B 1 1 ? 1.143 18.229 54.828 1.00 12.47 2 CYS B CA 1
ATOM 2542 C C . CYS B 1 1 ? 0.434 16.887 54.832 1.00 10.73 2 CYS B C 1
ATOM 2543 O O . CYS B 1 1 ? -0.744 16.795 55.159 1.00 10.79 2 CYS B O 1
ATOM 2546 N N . THR B 1 2 ? 1.181 15.832 54.496 1.00 10.04 3 THR B N 1
ATOM 2547 C CA . THR B 1 2 ? 0.667 14.469 54.500 1.00 10.23 3 THR B CA 1
ATOM 2548 C C . THR B 1 2 ? 1.769 13.601 55.090 1.00 10.64 3 THR B C 1
ATOM 2549 O O . THR B 1 2 ? 2.941 13.798 54.767 1.00 11.58 3 THR B O 1
ATOM 2553 N N . GLY B 1 3 ? 1.394 12.649 55.960 1.00 9.49 4 GLY B N 1
ATOM 2554 C CA . GLY B 1 3 ? 2.357 11.727 56.528 1.00 10.43 4 GLY B CA 1
ATOM 2555 C C . GLY B 1 3 ? 1.915 10.287 56.338 1.00 9.12 4 GLY B C 1
ATOM 2556 O O . GLY B 1 3 ? 0.722 9.994 56.185 1.00 11.16 4 GLY B O 1
ATOM 2557 N N . ILE B 1 4 ? 2.910 9.379 56.333 1.00 8.77 5 ILE B N 1
ATOM 2558 C CA . ILE B 1 4 ? 2.661 7.953 56.105 1.00 8.78 5 ILE B CA 1
ATOM 2559 C C . ILE B 1 4 ? 3.531 7.117 57.043 1.00 9.73 5 ILE B C 1
ATOM 2560 O O . ILE B 1 4 ? 4.635 7.521 57.415 1.00 9.63 5 ILE B O 1
ATOM 2565 N N . ARG B 1 5 ? 3.042 5.921 57.390 1.00 9.52 6 ARG B N 1
ATOM 2566 C CA . ARG B 1 5 ? 3.821 4.946 58.172 1.00 9.92 6 ARG B CA 1
ATOM 2567 C C . ARG B 1 5 ? 3.760 3.583 57.508 1.00 10.25 6 ARG B C 1
ATOM 2568 O O . ARG B 1 5 ? 2.684 3.151 57.101 1.00 10.10 6 ARG B O 1
ATOM 2576 N N . TYR B 1 6 ? 4.896 2.891 57.431 1.00 10.03 7 TYR B N 1
ATOM 2577 C CA . TYR B 1 6 ? 4.856 1.521 56.904 1.00 9.23 7 TYR B CA 1
ATOM 2578 C C . TYR B 1 6 ? 6.037 0.732 57.459 1.00 11.82 7 TYR B C 1
ATOM 2579 O O . TYR B 1 6 ? 6.899 1.265 58.167 1.00 11.74 7 TYR B O 1
ATOM 2588 N N A SER B 1 7 ? 6.076 -0.555 57.129 0.59 10.88 8 SER B N 1
ATOM 2589 N N B SER B 1 7 ? 6.071 -0.558 57.127 0.41 10.98 8 SER B N 1
ATOM 2590 C CA A SER B 1 7 ? 7.202 -1.387 57.516 0.59 12.07 8 SER B CA 1
ATOM 2591 C CA B SER B 1 7 ? 7.161 -1.427 57.540 0.41 12.14 8 SER B CA 1
ATOM 2592 C C A SER B 1 7 ? 7.640 -2.220 56.322 0.59 12.89 8 SER B C 1
ATOM 2593 C C B SER B 1 7 ? 7.592 -2.272 56.351 0.41 12.98 8 SER B C 1
ATOM 2594 O O A SER B 1 7 ? 7.040 -2.168 55.247 0.59 14.32 8 SER B O 1
ATOM 2595 O O B SER B 1 7 ? 6.951 -2.265 55.296 0.41 14.13 8 SER B O 1
ATOM 2600 N N . ASP B 1 8 ? 8.689 -3.014 56.537 1.00 14.02 9 ASP B N 1
ATOM 2601 C CA . ASP B 1 8 ? 9.218 -3.917 55.517 1.00 13.45 9 ASP B CA 1
ATOM 2602 C C . ASP B 1 8 ? 8.918 -5.378 55.804 1.00 18.57 9 ASP B C 1
ATOM 2603 O O . ASP B 1 8 ? 9.484 -6.250 55.140 1.00 22.21 9 ASP B O 1
ATOM 2608 N N . GLY B 1 9 ? 8.073 -5.671 56.779 1.00 18.97 10 GLY B N 1
ATOM 2609 C CA . GLY B 1 9 ? 7.804 -7.059 57.083 1.00 22.60 10 GLY B CA 1
ATOM 2610 C C . GLY B 1 9 ? 8.855 -7.731 57.927 1.00 27.46 10 GLY B C 1
ATOM 2611 O O . GLY B 1 9 ? 8.692 -8.908 58.274 1.00 35.09 10 GLY B O 1
ATOM 2612 N N . SER B 1 10 ? 9.928 -7.034 58.274 1.00 18.71 11 SER B N 1
ATOM 2613 C CA . SER B 1 10 ? 11.014 -7.590 59.068 1.00 17.51 11 SER B CA 1
ATOM 2614 C C . SER B 1 10 ? 11.292 -6.743 60.298 1.00 15.31 11 SER B C 1
ATOM 2615 O O . SER B 1 10 ? 12.402 -6.774 60.842 1.00 19.92 11 SER B O 1
ATOM 2618 N N . GLY B 1 11 ? 10.306 -5.983 60.750 1.00 13.57 12 GLY B N 1
ATOM 2619 C CA . GLY B 1 11 ? 10.446 -5.272 61.999 1.00 14.38 12 GLY B CA 1
ATOM 2620 C C . GLY B 1 11 ? 11.015 -3.875 61.901 1.00 13.45 12 GLY B C 1
ATOM 2621 O O . GLY B 1 11 ? 11.321 -3.278 62.937 1.00 15.01 12 GLY B O 1
ATOM 2622 N N . ASN B 1 12 ? 11.181 -3.338 60.692 1.00 13.69 13 ASN B N 1
ATOM 2623 C CA . ASN B 1 12 ? 11.758 -2.008 60.525 1.00 12.00 13 ASN B CA 1
ATOM 2624 C C . ASN B 1 12 ? 10.669 -1.008 60.184 1.00 13.61 13 ASN B C 1
ATOM 2625 O O . ASN B 1 12 ? 9.796 -1.298 59.367 1.00 17.76 13 ASN B O 1
ATOM 2630 N N . LEU B 1 13 ? 10.760 0.177 60.781 1.00 10.84 14 LEU B N 1
ATOM 2631 C CA . LEU B 1 13 ? 9.789 1.258 60.646 1.00 12.08 14 LEU B CA 1
ATOM 2632 C C . LEU B 1 13 ? 10.246 2.291 59.616 1.00 10.53 14 LEU B C 1
ATOM 2633 O O . LEU B 1 13 ? 11.419 2.665 59.589 1.00 11.40 14 LEU B O 1
ATOM 2638 N N . TYR B 1 14 ? 9.305 2.743 58.781 1.00 8.92 15 TYR B N 1
ATOM 2639 C CA . TYR B 1 14 ? 9.511 3.903 57.912 1.00 8.60 15 TYR B CA 1
ATOM 2640 C C . TYR B 1 14 ? 8.389 4.885 58.200 1.00 9.86 15 TYR B C 1
ATOM 2641 O O . TYR B 1 14 ? 7.218 4.518 58.111 1.00 12.27 15 TYR B O 1
ATOM 2650 N N . LEU B 1 15 ? 8.731 6.124 58.545 1.00 10.08 16 LEU B N 1
ATOM 2651 C CA . LEU B 1 15 ? 7.688 7.134 58.731 1.00 7.62 16 LEU B CA 1
ATOM 2652 C C . LEU B 1 15 ? 8.140 8.375 57.991 1.00 9.39 16 LEU B C 1
ATOM 2653 O O . LEU B 1 15 ? 9.277 8.815 58.172 1.00 10.55 16 LEU B O 1
ATOM 2658 N N . ALA B 1 16 ? 7.261 8.946 57.171 1.00 8.47 17 ALA B N 1
ATOM 2659 C CA . ALA B 1 16 ? 7.689 10.008 56.259 1.00 7.75 17 ALA B CA 1
ATOM 2660 C C . ALA B 1 16 ? 6.606 11.060 56.140 1.00 8.99 17 ALA B C 1
ATOM 2661 O O . ALA B 1 16 ? 5.434 10.760 56.331 1.00 11.27 17 ALA B O 1
ATOM 2663 N N . ARG B 1 17 ? 7.001 12.300 55.794 1.00 9.23 18 ARG B N 1
ATOM 2664 C CA . ARG B 1 17 ? 5.982 13.324 55.590 1.00 8.69 18 ARG B CA 1
ATOM 2665 C C . ARG B 1 17 ? 6.453 14.356 54.574 1.00 8.65 18 ARG B C 1
ATOM 2666 O O . ARG B 1 17 ? 7.649 14.596 54.400 1.00 9.79 18 ARG B O 1
ATOM 2674 N N . ASN B 1 18 ? 5.467 15.010 53.956 1.00 7.97 19 ASN B N 1
ATOM 2675 C CA . ASN B 1 18 ? 5.676 16.292 53.242 1.00 8.15 19 ASN B CA 1
ATOM 2676 C C . ASN B 1 18 ? 5.455 17.436 54.227 1.00 10.13 19 ASN B C 1
ATOM 2677 O O . ASN B 1 18 ? 4.512 17.399 55.032 1.00 10.11 19 ASN B O 1
ATOM 2682 N N . LEU B 1 19 ? 6.299 18.481 54.130 1.00 10.03 20 LEU B N 1
ATOM 2683 C CA . LEU B 1 19 ? 6.087 19.757 54.830 1.00 11.64 20 LEU B CA 1
ATOM 2684 C C . LEU B 1 19 ? 5.628 20.736 53.754 1.00 11.00 20 LEU B C 1
ATOM 2685 O O . LEU B 1 19 ? 6.450 21.254 52.978 1.00 12.61 20 LEU B O 1
ATOM 2690 N N . ASP B 1 20 ? 4.309 20.963 53.699 1.00 9.56 21 ASP B N 1
ATOM 2691 C CA . ASP B 1 20 ? 3.716 21.836 52.692 1.00 10.68 21 ASP B CA 1
ATOM 2692 C C . ASP B 1 20 ? 3.510 23.216 53.301 1.00 11.65 21 ASP B C 1
ATOM 2693 O O . ASP B 1 20 ? 2.939 23.332 54.380 1.00 13.19 21 ASP B O 1
ATOM 2698 N N . TRP B 1 21 ? 3.980 24.263 52.623 1.00 9.73 22 TRP B N 1
ATOM 2699 C CA . TRP B 1 21 ? 3.850 25.602 53.207 1.00 13.24 22 TRP B CA 1
ATOM 2700 C C . TRP B 1 21 ? 4.176 26.632 52.143 1.00 11.94 22 TRP B C 1
ATOM 2701 O O . TRP B 1 21 ? 4.597 26.299 51.036 1.00 11.45 22 TRP B O 1
ATOM 2712 N N . THR B 1 22 ? 3.957 27.903 52.487 1.00 16.58 23 THR B N 1
ATOM 2713 C CA . THR B 1 22 ? 4.179 28.975 51.523 1.00 17.31 23 THR B CA 1
ATOM 2714 C C . THR B 1 22 ? 5.581 29.553 51.614 1.00 23.08 23 THR B C 1
ATOM 2715 O O . THR B 1 22 ? 5.930 30.424 50.812 1.00 26.83 23 THR B O 1
ATOM 2719 N N . SER B 1 23 ? 6.360 29.127 52.602 1.00 20.01 24 SER B N 1
ATOM 2720 C CA . SER B 1 23 ? 7.760 29.495 52.770 1.00 27.78 24 SER B CA 1
ATOM 2721 C C . SER B 1 23 ? 8.416 28.390 53.582 1.00 24.60 24 SER B C 1
ATOM 2722 O O . SER B 1 23 ? 7.739 27.520 54.122 1.00 20.86 24 SER B O 1
ATOM 2725 N N . ASP B 1 24 ? 9.735 28.461 53.703 1.00 32.93 25 ASP B N 1
ATOM 2726 C CA . ASP B 1 24 ? 10.498 27.480 54.458 1.00 41.39 25 ASP B CA 1
ATOM 2727 C C . ASP B 1 24 ? 10.708 27.973 55.877 1.00 27.19 25 ASP B C 1
ATOM 2728 O O . ASP B 1 24 ? 10.682 29.172 56.147 1.00 36.59 25 ASP B O 1
ATOM 2733 N N . PHE B 1 25 ? 10.945 27.037 56.792 1.00 28.98 26 PHE B N 1
ATOM 2734 C CA . PHE B 1 25 ? 11.101 27.388 58.194 1.00 20.18 26 PHE B CA 1
ATOM 2735 C C . PHE B 1 25 ? 12.548 27.469 58.680 1.00 29.37 26 PHE B C 1
ATOM 2736 O O . PHE B 1 25 ? 12.776 27.830 59.840 1.00 33.56 26 PHE B O 1
ATOM 2744 N N . GLY B 1 26 ? 13.539 27.169 57.843 1.00 30.24 27 GLY B N 1
ATOM 2745 C CA . GLY B 1 26 ? 14.892 27.189 58.360 1.00 30.71 27 GLY B CA 1
ATOM 2746 C C . GLY B 1 26 ? 15.246 25.935 59.123 1.00 22.07 27 GLY B C 1
ATOM 2747 O O . GLY B 1 26 ? 16.240 25.910 59.850 1.00 26.11 27 GLY B O 1
ATOM 2748 N N . GLU B 1 27 ? 14.465 24.893 58.942 1.00 19.77 28 GLU B N 1
ATOM 2749 C CA . GLU B 1 27 ? 14.653 23.644 59.674 1.00 18.62 28 GLU B CA 1
ATOM 2750 C C . GLU B 1 27 ? 15.961 22.943 59.289 1.00 17.96 28 GLU B C 1
ATOM 2751 O O . GLU B 1 27 ? 16.509 23.111 58.191 1.00 18.31 28 GLU B O 1
ATOM 2757 N N . ARG B 1 28 ? 16.473 22.164 60.231 1.00 13.28 29 ARG B N 1
ATOM 2758 C CA . ARG B 1 28 ? 17.690 21.386 60.077 1.00 14.70 29 ARG B CA 1
ATOM 2759 C C . ARG B 1 28 ? 17.459 20.032 60.721 1.00 14.15 29 ARG B C 1
ATOM 2760 O O . ARG B 1 28 ? 16.518 19.848 61.502 1.00 13.16 29 ARG B O 1
ATOM 2768 N N . VAL B 1 29 ? 18.334 19.079 60.429 1.00 12.38 30 VAL B N 1
ATOM 2769 C CA . VAL B 1 29 ? 18.312 17.823 61.190 1.00 10.99 30 VAL B CA 1
ATOM 2770 C C . VAL B 1 29 ? 18.909 18.096 62.566 1.00 11.51 30 VAL B C 1
ATOM 2771 O O . VAL B 1 29 ? 19.995 18.686 62.676 1.00 13.49 30 VAL B O 1
ATOM 2775 N N . VAL B 1 30 ? 18.194 17.689 63.625 1.00 10.76 31 VAL B N 1
ATOM 2776 C CA . VAL B 1 30 ? 18.598 17.910 65.015 1.00 12.47 31 VAL B CA 1
ATOM 2777 C C . VAL B 1 30 ? 18.661 16.554 65.691 1.00 10.78 31 VAL B C 1
ATOM 2778 O O . VAL B 1 30 ? 17.699 15.790 65.621 1.00 10.64 31 VAL B O 1
ATOM 2782 N N . VAL B 1 31 ? 19.789 16.253 66.321 1.00 10.90 32 VAL B N 1
ATOM 2783 C CA . VAL B 1 31 ? 19.957 15.059 67.147 1.00 10.09 32 VAL B CA 1
ATOM 2784 C C . VAL B 1 31 ? 19.879 15.450 68.617 1.00 13.08 32 VAL B C 1
ATOM 2785 O O . VAL B 1 31 ? 20.612 16.348 69.084 1.00 12.34 32 VAL B O 1
ATOM 2789 N N . THR B 1 32 ? 18.999 14.764 69.361 1.00 10.07 33 THR B N 1
ATOM 2790 C CA . THR B 1 32 ? 18.858 14.963 70.805 1.00 11.16 33 THR B CA 1
ATOM 2791 C C . THR B 1 32 ? 19.474 13.761 71.509 1.00 13.17 33 THR B C 1
ATOM 2792 O O . THR B 1 32 ? 18.939 12.651 71.413 1.00 10.98 33 THR B O 1
ATOM 2796 N N . PRO B 1 33 ? 20.605 13.917 72.186 1.00 11.18 34 PRO B N 1
ATOM 2797 C CA . PRO B 1 33 ? 21.320 12.760 72.735 1.00 12.29 34 PRO B CA 1
ATOM 2798 C C . PRO B 1 33 ? 20.826 12.387 74.128 1.00 11.45 34 PRO B C 1
ATOM 2799 O O . PRO B 1 33 ? 20.101 13.145 74.799 1.00 12.64 34 PRO B O 1
ATOM 2803 N N . THR B 1 34 ? 21.278 11.214 74.594 1.00 12.29 35 THR B N 1
ATOM 2804 C CA . THR B 1 34 ? 20.736 10.748 75.867 1.00 13.13 35 THR B CA 1
ATOM 2805 C C . THR B 1 34 ? 21.234 11.557 77.059 1.00 13.17 35 THR B C 1
ATOM 2806 O O . THR B 1 34 ? 20.591 11.519 78.116 1.00 15.04 35 THR B O 1
ATOM 2810 N N . GLY B 1 35 ? 22.324 12.310 76.911 1.00 13.65 36 GLY B N 1
ATOM 2811 C CA . GLY B 1 35 ? 22.862 13.071 78.028 1.00 15.75 36 GLY B CA 1
ATOM 2812 C C . GLY B 1 35 ? 22.402 14.515 78.078 1.00 16.07 36 GLY B C 1
ATOM 2813 O O . GLY B 1 35 ? 22.828 15.266 78.961 1.00 17.94 36 GLY B O 1
ATOM 2814 N N . TYR B 1 36 ? 21.516 14.917 77.172 1.00 14.43 37 TYR B N 1
ATOM 2815 C CA . TYR B 1 36 ? 20.999 16.283 77.155 1.00 12.23 37 TYR B CA 1
ATOM 2816 C C . TYR B 1 36 ? 20.156 16.561 78.405 1.00 13.76 37 TYR B C 1
ATOM 2817 O O . TYR B 1 36 ? 19.306 15.747 78.791 1.00 15.25 37 TYR B O 1
ATOM 2826 N N . THR B 1 37 ? 20.379 17.715 79.036 1.00 15.65 38 THR B N 1
ATOM 2827 C CA . THR B 1 37 ? 19.559 18.130 80.177 1.00 12.05 38 THR B CA 1
ATOM 2828 C C . THR B 1 37 ? 18.270 18.765 79.654 1.00 16.46 38 THR B C 1
ATOM 2829 O O . THR B 1 37 ? 18.300 19.819 78.989 1.00 16.00 38 THR B O 1
ATOM 2833 N N . THR B 1 38 ? 17.144 18.152 79.981 1.00 13.77 39 THR B N 1
ATOM 2834 C CA . THR B 1 38 ? 15.886 18.596 79.395 1.00 11.46 39 THR B CA 1
ATOM 2835 C C . THR B 1 38 ? 15.385 19.870 80.067 1.00 17.95 39 THR B C 1
ATOM 2836 O O . THR B 1 38 ? 15.795 20.241 81.182 1.00 17.65 39 THR B O 1
ATOM 2840 N N . LYS B 1 39 ? 14.470 20.551 79.358 1.00 15.17 40 LYS B N 1
ATOM 2841 C CA . LYS B 1 39 ? 13.815 21.763 79.840 1.00 17.73 40 LYS B CA 1
ATOM 2842 C C . LYS B 1 39 ? 12.324 21.560 79.579 1.00 15.59 40 LYS B C 1
ATOM 2843 O O . LYS B 1 39 ? 11.758 22.078 78.608 1.00 19.22 40 LYS B O 1
ATOM 2849 N N . SER B 1 40 ? 11.696 20.765 80.445 1.00 14.76 41 SER B N 1
ATOM 2850 C CA . SER B 1 40 ? 10.337 20.286 80.231 1.00 12.46 41 SER B CA 1
ATOM 2851 C C . SER B 1 40 ? 9.399 21.022 81.176 1.00 13.46 41 SER B C 1
ATOM 2852 O O . SER B 1 40 ? 9.544 20.884 82.400 1.00 16.22 41 SER B O 1
ATOM 2855 N N . PRO B 1 41 ? 8.442 21.805 80.670 1.00 12.50 42 PRO B N 1
ATOM 2856 C CA . PRO B 1 41 ? 7.704 22.722 81.565 1.00 15.45 42 PRO B CA 1
ATOM 2857 C C . PRO B 1 41 ? 7.019 22.050 82.738 1.00 13.24 42 PRO B C 1
ATOM 2858 O O . PRO B 1 41 ? 6.948 22.656 83.833 1.00 17.01 42 PRO B O 1
ATOM 2862 N N . PHE B 1 42 ? 6.473 20.849 82.548 1.00 11.22 43 PHE B N 1
ATOM 2863 C CA . PHE B 1 42 ? 5.700 20.188 83.600 1.00 12.19 43 PHE B CA 1
ATOM 2864 C C . PHE B 1 42 ? 6.300 18.841 83.947 1.00 13.84 43 PHE B C 1
ATOM 2865 O O . PHE B 1 42 ? 5.598 17.958 84.449 1.00 15.90 43 PHE B O 1
ATOM 2873 N N . GLY B 1 43 ? 7.578 18.669 83.627 1.00 14.15 44 GLY B N 1
ATOM 2874 C CA . GLY B 1 43 ? 8.324 17.456 83.912 1.00 13.99 44 GLY B CA 1
ATOM 2875 C C . GLY B 1 43 ? 7.937 16.233 83.109 1.00 13.35 44 GLY B C 1
ATOM 2876 O O . GLY B 1 43 ? 8.279 15.117 83.510 1.00 15.71 44 GLY B O 1
ATOM 2877 N N . ALA B 1 44 ? 7.259 16.389 81.961 1.00 13.99 45 ALA B N 1
ATOM 2878 C CA . ALA B 1 44 ? 6.887 15.188 81.214 1.00 13.84 45 ALA B CA 1
ATOM 2879 C C . ALA B 1 44 ? 8.102 14.523 80.568 1.00 13.56 45 ALA B C 1
ATOM 2880 O O . ALA B 1 44 ? 8.074 13.319 80.288 1.00 13.47 45 ALA B O 1
ATOM 2882 N N . VAL B 1 45 ? 9.134 15.293 80.258 1.00 12.68 46 VAL B N 1
ATOM 2883 C CA . VAL B 1 45 ? 10.370 14.782 79.661 1.00 12.87 46 VAL B CA 1
ATOM 2884 C C . VAL B 1 45 ? 11.500 15.005 80.661 1.00 15.33 46 VAL B C 1
ATOM 2885 O O . VAL B 1 45 ? 12.232 15.991 80.548 1.00 14.09 46 VAL B O 1
ATOM 2889 N N . PRO B 1 46 ? 11.665 14.134 81.658 1.00 15.60 47 PRO B N 1
ATOM 2890 C CA . PRO B 1 46 ? 12.663 14.397 82.704 1.00 17.29 47 PRO B CA 1
ATOM 2891 C C . PRO B 1 46 ? 14.083 14.105 82.286 1.00 14.19 47 PRO B C 1
ATOM 2892 O O . PRO B 1 46 ? 15.016 14.626 82.915 1.00 15.93 47 PRO B O 1
ATOM 2896 N N . ALA B 1 47 ? 14.271 13.271 81.272 1.00 15.44 48 ALA B N 1
ATOM 2897 C CA . ALA B 1 47 ? 15.583 12.893 80.760 1.00 13.77 48 ALA B CA 1
ATOM 2898 C C . ALA B 1 47 ? 15.336 12.225 79.417 1.00 15.63 48 ALA B C 1
ATOM 2899 O O . ALA B 1 47 ? 14.235 11.755 79.150 1.00 16.02 48 ALA B O 1
ATOM 2901 N N . ILE B 1 48 ? 16.372 12.140 78.588 1.00 13.22 49 ILE B N 1
ATOM 2902 C CA . ILE B 1 48 ? 16.236 11.522 77.269 1.00 13.24 49 ILE B CA 1
ATOM 2903 C C . ILE B 1 48 ? 16.525 10.022 77.398 1.00 13.54 49 ILE B C 1
ATOM 2904 O O . ILE B 1 48 ? 17.681 9.612 77.578 1.00 17.06 49 ILE B O 1
ATOM 2909 N N . ARG B 1 49 ? 15.480 9.181 77.296 1.00 12.10 50 ARG B N 1
ATOM 2910 C CA . ARG B 1 49 ? 15.685 7.736 77.442 1.00 11.06 50 ARG B CA 1
ATOM 2911 C C . ARG B 1 49 ? 16.176 7.107 76.143 1.00 15.61 50 ARG B C 1
ATOM 2912 O O . ARG B 1 49 ? 16.959 6.141 76.160 1.00 16.89 50 ARG B O 1
ATOM 2920 N N . HIS B 1 50 ? 15.727 7.642 75.022 1.00 12.31 51 HIS B N 1
ATOM 2921 C CA . HIS B 1 50 ? 16.093 7.165 73.703 1.00 11.71 51 HIS B CA 1
ATOM 2922 C C . HIS B 1 50 ? 16.548 8.369 72.898 1.00 13.84 51 HIS B C 1
ATOM 2923 O O . HIS B 1 50 ? 15.843 9.389 72.872 1.00 13.11 51 HIS B O 1
ATOM 2930 N N . ALA B 1 51 ? 17.717 8.255 72.265 1.00 11.85 52 ALA B N 1
ATOM 2931 C CA . ALA B 1 51 ? 18.201 9.330 71.400 1.00 12.46 52 ALA B CA 1
ATOM 2932 C C . ALA B 1 51 ? 17.232 9.558 70.246 1.00 12.49 52 ALA B C 1
ATOM 2933 O O . ALA B 1 51 ? 16.593 8.631 69.745 1.00 10.88 52 ALA B O 1
ATOM 2935 N N . VAL B 1 52 ? 17.157 10.805 69.790 1.00 10.47 53 VAL B N 1
ATOM 2936 C CA . VAL B 1 52 ? 16.157 11.218 68.804 1.00 10.02 53 VAL B CA 1
ATOM 2937 C C . VAL B 1 52 ? 16.859 11.909 67.642 1.00 8.38 53 VAL B C 1
ATOM 2938 O O . VAL B 1 52 ? 17.835 12.641 67.848 1.00 11.33 53 VAL B O 1
ATOM 2942 N N . ILE B 1 53 ? 16.384 11.653 66.421 1.00 9.35 54 ILE B N 1
ATOM 2943 C CA . ILE B 1 53 ? 16.833 12.389 65.231 1.00 9.20 54 ILE B CA 1
ATOM 2944 C C . ILE B 1 53 ? 15.612 12.817 64.421 1.00 9.44 54 ILE B C 1
ATOM 2945 O O . ILE B 1 53 ? 14.661 12.045 64.261 1.00 11.31 54 ILE B O 1
ATOM 2950 N N . GLY B 1 54 ? 15.601 14.062 63.945 1.00 9.33 55 GLY B N 1
ATOM 2951 C CA . GLY B 1 54 ? 14.503 14.460 63.070 1.00 11.17 55 GLY B CA 1
ATOM 2952 C C . GLY B 1 54 ? 14.729 15.869 62.567 1.00 11.35 55 GLY B C 1
ATOM 2953 O O . GLY B 1 54 ? 15.762 16.473 62.820 1.00 11.46 55 GLY B O 1
ATOM 2954 N N A MET B 1 55 ? 13.717 16.405 61.901 0.74 10.29 56 MET B N 1
ATOM 2955 N N B MET B 1 55 ? 13.742 16.385 61.838 0.26 10.43 56 MET B N 1
ATOM 2956 C CA A MET B 1 55 ? 13.776 17.748 61.349 0.74 10.49 56 MET B CA 1
ATOM 2957 C CA B MET B 1 55 ? 13.784 17.758 61.354 0.26 10.52 56 MET B CA 1
ATOM 2958 C C A MET B 1 55 ? 13.085 18.745 62.268 0.74 10.89 56 MET B C 1
ATOM 2959 C C B MET B 1 55 ? 13.149 18.699 62.365 0.26 10.73 56 MET B C 1
ATOM 2960 O O A MET B 1 55 ? 11.959 18.507 62.715 0.74 10.67 56 MET B O 1
ATOM 2961 O O B MET B 1 55 ? 12.138 18.368 62.990 0.26 13.03 56 MET B O 1
ATOM 2970 N N . GLY B 1 56 ? 13.730 19.886 62.507 1.00 11.61 57 GLY B N 1
ATOM 2971 C CA . GLY B 1 56 ? 13.104 20.906 63.331 1.00 12.42 57 GLY B CA 1
ATOM 2972 C C . GLY B 1 56 ? 14.013 22.097 63.556 1.00 13.54 57 GLY B C 1
ATOM 2973 O O . GLY B 1 56 ? 14.927 22.366 62.777 1.00 14.81 57 GLY B O 1
ATOM 2974 N N . ILE B 1 57 ? 13.723 22.829 64.626 1.00 13.01 58 ILE B N 1
ATOM 2975 C CA . ILE B 1 57 ? 14.510 23.999 64.965 1.00 11.85 58 ILE B CA 1
ATOM 2976 C C . ILE B 1 57 ? 14.846 23.903 66.437 1.00 16.92 58 ILE B C 1
ATOM 2977 O O . ILE B 1 57 ? 14.278 23.099 67.172 1.00 16.31 58 ILE B O 1
ATOM 2982 N N . VAL B 1 58 ? 15.782 24.745 66.869 1.00 13.96 59 VAL B N 1
ATOM 2983 C CA . VAL B 1 58 ? 16.153 24.820 68.276 1.00 14.57 59 VAL B CA 1
ATOM 2984 C C . VAL B 1 58 ? 15.831 26.221 68.765 1.00 15.13 59 VAL B C 1
ATOM 2985 O O . VAL B 1 58 ? 16.257 27.204 68.150 1.00 18.01 59 VAL B O 1
ATOM 2989 N N . GLN B 1 59 ? 15.080 26.317 69.865 1.00 14.20 60 GLN B N 1
ATOM 2990 C CA . GLN B 1 59 ? 14.835 27.604 70.527 1.00 13.26 60 GLN B CA 1
ATOM 2991 C C . GLN B 1 59 ? 14.985 27.343 72.011 1.00 16.10 60 GLN B C 1
ATOM 2992 O O . GLN B 1 59 ? 14.550 26.292 72.487 1.00 16.95 60 GLN B O 1
ATOM 2998 N N . GLU B 1 60 ? 15.568 28.287 72.743 1.00 18.65 61 GLU B N 1
ATOM 2999 C CA . GLU B 1 60 ? 15.665 28.136 74.211 1.00 17.59 61 GLU B CA 1
ATOM 3000 C C . GLU B 1 60 ? 16.344 26.809 74.578 1.00 16.16 61 GLU B C 1
ATOM 3001 O O . GLU B 1 60 ? 15.945 26.118 75.523 1.00 16.48 61 GLU B O 1
ATOM 3007 N N . ASP B 1 61 ? 17.384 26.435 73.819 1.00 17.17 62 ASP B N 1
ATOM 3008 C CA . ASP B 1 61 ? 18.126 25.182 74.059 1.00 17.11 62 ASP B CA 1
ATOM 3009 C C . ASP B 1 61 ? 17.185 23.987 74.152 1.00 15.27 62 ASP B C 1
ATOM 3010 O O . ASP B 1 61 ? 17.403 23.057 74.937 1.00 14.94 62 ASP B O 1
ATOM 3015 N N . THR B 1 62 ? 16.123 24.015 73.329 1.00 12.94 63 THR B N 1
ATOM 3016 C CA . THR B 1 62 ? 15.103 22.962 73.298 1.00 13.87 63 THR B CA 1
ATOM 3017 C C . THR B 1 62 ? 14.861 22.535 71.855 1.00 12.01 63 THR B C 1
ATOM 3018 O O . THR B 1 62 ? 14.652 23.394 70.987 1.00 13.88 63 THR B O 1
ATOM 3022 N N . PRO B 1 63 ? 14.817 21.233 71.557 1.00 12.68 64 PRO B N 1
ATOM 3023 C CA . PRO B 1 63 ? 14.550 20.799 70.169 1.00 11.96 64 PRO B CA 1
ATOM 3024 C C . PRO B 1 63 ? 13.055 20.839 69.879 1.00 13.84 64 PRO B C 1
ATOM 3025 O O . PRO B 1 63 ? 12.257 20.205 70.586 1.00 15.84 64 PRO B O 1
ATOM 3029 N N . LEU B 1 64 ? 12.676 21.598 68.857 1.00 11.50 65 LEU B N 1
ATOM 3030 C CA . LEU B 1 64 ? 11.271 21.734 68.461 1.00 10.69 65 LEU B CA 1
ATOM 3031 C C . LEU B 1 64 ? 11.111 20.926 67.180 1.00 14.41 65 LEU B C 1
ATOM 3032 O O . LEU B 1 64 ? 11.442 21.390 66.080 1.00 13.15 65 LEU B O 1
ATOM 3037 N N . TYR B 1 65 ? 10.624 19.698 67.314 1.00 12.03 66 TYR B N 1
ATOM 3038 C CA . TYR B 1 65 ? 10.646 18.806 66.158 1.00 8.62 66 TYR B CA 1
ATOM 3039 C C . TYR B 1 65 ? 9.379 18.949 65.323 1.00 10.55 66 TYR B C 1
ATOM 3040 O O . TYR B 1 65 ? 8.260 19.009 65.866 1.00 13.00 66 TYR B O 1
ATOM 3049 N N . PHE B 1 66 ? 9.561 18.938 63.997 1.00 11.51 67 PHE B N 1
ATOM 3050 C CA . PHE B 1 66 ? 8.427 18.790 63.096 1.00 11.88 67 PHE B CA 1
ATOM 3051 C C . PHE B 1 66 ? 8.058 17.317 62.962 1.00 8.89 67 PHE B C 1
ATOM 3052 O O . PHE B 1 66 ? 6.884 16.981 62.778 1.00 10.77 67 PHE B O 1
ATOM 3060 N N . ASP B 1 67 ? 9.063 16.447 62.991 1.00 10.32 68 ASP B N 1
ATOM 3061 C CA . ASP B 1 67 ? 8.917 14.998 62.888 1.00 9.34 68 ASP B CA 1
ATOM 3062 C C . ASP B 1 67 ? 10.250 14.429 63.337 1.00 10.81 68 ASP B C 1
ATOM 3063 O O . ASP B 1 67 ? 11.286 15.102 63.230 1.00 14.19 68 ASP B O 1
ATOM 3068 N N . CYS B 1 68 ? 10.210 13.218 63.888 1.00 8.68 69 CYS B N 1
ATOM 3069 C CA . CYS B 1 68 ? 11.445 12.637 64.426 1.00 11.60 69 CYS B CA 1
ATOM 3070 C C . CYS B 1 68 ? 11.223 11.164 64.731 1.00 11.67 69 CYS B C 1
ATOM 3071 O O . CYS B 1 68 ? 10.083 10.707 64.905 1.00 11.22 69 CYS B O 1
ATOM 3074 N N . GLY B 1 69 ? 12.349 10.443 64.832 1.00 9.84 70 GLY B N 1
ATOM 3075 C CA . GLY B 1 69 ? 12.340 9.038 65.197 1.00 10.56 70 GLY B CA 1
ATOM 3076 C C . GLY B 1 69 ? 13.415 8.789 66.233 1.00 11.33 70 GLY B C 1
ATOM 3077 O O . GLY B 1 69 ? 14.331 9.598 66.402 1.00 11.99 70 GLY B O 1
ATOM 3078 N N . ASN B 1 70 ? 13.295 7.666 66.942 1.00 10.97 71 ASN B N 1
ATOM 3079 C CA . ASN B 1 70 ? 14.262 7.426 68.015 1.00 10.38 71 ASN B CA 1
ATOM 3080 C C . ASN B 1 70 ? 15.046 6.146 67.741 1.00 13.15 71 ASN B C 1
ATOM 3081 O O . ASN B 1 70 ? 14.791 5.434 66.760 1.00 14.21 71 ASN B O 1
ATOM 3086 N N . ASP B 1 71 ? 15.986 5.840 68.652 1.00 10.35 72 ASP B N 1
ATOM 3087 C CA . ASP B 1 71 ? 16.887 4.701 68.482 1.00 11.50 72 ASP B CA 1
ATOM 3088 C C . ASP B 1 71 ? 16.259 3.391 68.912 1.00 13.74 72 ASP B C 1
ATOM 3089 O O . ASP B 1 71 ? 16.960 2.375 68.970 1.00 15.29 72 ASP B O 1
ATOM 3094 N N . ALA B 1 72 ? 14.952 3.395 69.208 1.00 12.35 73 ALA B N 1
ATOM 3095 C CA . ALA B 1 72 ? 14.190 2.198 69.530 1.00 16.58 73 ALA B CA 1
ATOM 3096 C C . ALA B 1 72 ? 13.132 1.877 68.473 1.00 19.33 73 ALA B C 1
ATOM 3097 O O . ALA B 1 72 ? 12.364 0.933 68.650 1.00 26.88 73 ALA B O 1
ATOM 3099 N N . GLY B 1 73 ? 13.071 2.623 67.377 1.00 12.84 74 GLY B N 1
ATOM 3100 C CA . GLY B 1 73 ? 12.110 2.298 66.326 1.00 15.42 74 GLY B CA 1
ATOM 3101 C C . GLY B 1 73 ? 10.727 2.914 66.472 1.00 22.15 74 GLY B C 1
ATOM 3102 O O . GLY B 1 73 ? 9.742 2.339 65.988 1.00 21.31 74 GLY B O 1
ATOM 3103 N N . LEU B 1 74 ? 10.607 4.038 67.155 1.00 12.24 75 LEU B N 1
ATOM 3104 C CA . LEU B 1 74 ? 9.338 4.746 67.275 1.00 9.70 75 LEU B CA 1
ATOM 3105 C C . LEU B 1 74 ? 9.522 6.118 66.637 1.00 12.45 75 LEU B C 1
ATOM 3106 O O . LEU B 1 74 ? 10.568 6.726 66.814 1.00 12.99 75 LEU B O 1
ATOM 3111 N N . ALA B 1 75 ? 8.510 6.613 65.917 1.00 11.23 76 ALA B N 1
ATOM 3112 C CA . ALA B 1 75 ? 8.609 7.922 65.252 1.00 8.00 76 ALA B CA 1
ATOM 3113 C C . ALA B 1 75 ? 7.269 8.655 65.295 1.00 10.17 76 ALA B C 1
ATOM 3114 O O . ALA B 1 75 ? 6.228 8.078 65.593 1.00 11.17 76 ALA B O 1
ATOM 3116 N N . VAL B 1 76 ? 7.315 9.962 65.023 1.00 10.05 77 VAL B N 1
ATOM 3117 C CA . VAL B 1 76 ? 6.144 10.827 65.174 1.00 9.56 77 VAL B CA 1
ATOM 3118 C C . VAL B 1 76 ? 6.299 12.022 64.247 1.00 10.59 77 VAL B C 1
ATOM 3119 O O . VAL B 1 76 ? 7.408 12.486 63.993 1.00 10.10 77 VAL B O 1
ATOM 3123 N N . ALA B 1 77 ? 5.176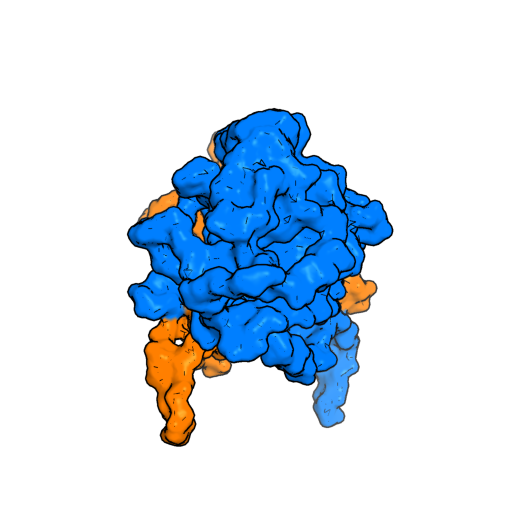 12.494 63.695 1.00 9.98 78 ALA B N 1
ATOM 3124 C CA . ALA B 1 77 ? 5.182 13.732 62.911 1.00 10.11 78 ALA B CA 1
ATOM 3125 C C . ALA B 1 77 ? 4.018 14.593 63.362 1.00 10.21 78 ALA B C 1
ATOM 3126 O O . ALA B 1 77 ? 2.914 14.084 63.583 1.00 10.74 78 ALA B O 1
ATOM 3128 N N . GLY B 1 78 ? 4.251 15.899 63.459 1.00 9.51 79 GLY B N 1
ATOM 3129 C CA . GLY B 1 78 ? 3.190 16.856 63.754 1.00 9.26 79 GLY B CA 1
ATOM 3130 C C . GLY B 1 78 ? 2.777 17.589 62.492 1.00 10.43 79 GLY B C 1
ATOM 3131 O O . GLY B 1 78 ? 3.625 18.025 61.706 1.00 11.05 79 GLY B O 1
ATOM 3132 N N . LEU B 1 79 ? 1.454 17.656 62.277 1.00 11.56 80 LEU B N 1
ATOM 3133 C CA . LEU B 1 79 ? 0.849 18.275 61.095 1.00 11.69 80 LEU B CA 1
ATOM 3134 C C . LEU B 1 79 ? -0.182 19.305 61.541 1.00 11.90 80 LEU B C 1
ATOM 3135 O O . LEU B 1 79 ? -0.800 19.154 62.590 1.00 11.17 80 LEU B O 1
ATOM 3140 N N . ASN B 1 80 ? -0.406 20.336 60.715 1.00 10.44 81 ASN B N 1
ATOM 3141 C CA . ASN B 1 80 ? -1.313 21.406 61.129 1.00 13.70 81 ASN B CA 1
ATOM 3142 C C . ASN B 1 80 ? -2.744 20.894 61.303 1.00 13.41 81 ASN B C 1
ATOM 3143 O O . ASN B 1 80 ? -3.212 20.027 60.566 1.00 14.94 81 ASN B O 1
ATOM 3148 N N . PHE B 1 81 ? -3.444 21.462 62.278 1.00 12.54 82 PHE B N 1
ATOM 3149 C CA . PHE B 1 81 ? -4.818 21.111 62.628 1.00 16.08 82 PHE B CA 1
ATOM 3150 C C . PHE B 1 81 ? -5.602 22.344 63.111 1.00 14.06 82 PHE B C 1
ATOM 3151 O O . PHE B 1 81 ? -6.447 22.205 64.010 1.00 14.60 82 PHE B O 1
ATOM 3159 N N . PRO B 1 82 ? -5.373 23.567 62.605 1.00 17.99 83 PRO B N 1
ATOM 3160 C CA . PRO B 1 82 ? -6.132 24.704 63.168 1.00 19.92 83 PRO B CA 1
ATOM 3161 C C . PRO B 1 82 ? -7.610 24.592 62.838 1.00 20.65 83 PRO B C 1
ATOM 3162 O O . PRO B 1 82 ? -7.995 24.033 61.817 1.00 20.08 83 PRO B O 1
ATOM 3166 N N . GLY B 1 83 ? -8.444 25.149 63.717 1.00 18.13 84 GLY B N 1
ATOM 3167 C CA . GLY B 1 83 ? -9.878 24.962 63.628 1.00 18.64 84 GLY B CA 1
ATOM 3168 C C . GLY B 1 83 ? -10.395 23.802 64.444 1.00 18.80 84 GLY B C 1
ATOM 3169 O O . GLY B 1 83 ? -11.605 23.728 64.720 1.00 18.61 84 GLY B O 1
ATOM 3170 N N . TYR B 1 84 ? -9.507 22.878 64.812 1.00 18.15 85 TYR B N 1
ATOM 3171 C CA . TYR B 1 84 ? -9.871 21.643 65.481 1.00 15.31 85 TYR B CA 1
ATOM 3172 C C . TYR B 1 84 ? -9.006 21.470 66.719 1.00 13.81 85 TYR B C 1
ATOM 3173 O O . TYR B 1 84 ? -9.527 21.146 67.798 1.00 16.79 85 TYR B O 1
ATOM 3182 N N . ALA B 1 85 ? -7.692 21.666 66.577 1.00 13.59 86 ALA B N 1
ATOM 3183 C CA . ALA B 1 85 ? -6.819 21.607 67.744 1.00 14.52 86 ALA B CA 1
ATOM 3184 C C . ALA B 1 85 ? -7.243 22.649 68.769 1.00 13.23 86 ALA B C 1
ATOM 3185 O O . ALA B 1 85 ? -7.476 23.821 68.443 1.00 16.18 86 ALA B O 1
ATOM 3187 N N . GLN B 1 86 ? -7.282 22.220 70.019 1.00 15.54 87 GLN B N 1
ATOM 3188 C CA . GLN B 1 86 ? -7.544 23.149 71.118 1.00 14.64 87 GLN B CA 1
ATOM 3189 C C . GLN B 1 86 ? -6.945 22.496 72.359 1.00 13.95 87 GLN B C 1
ATOM 3190 O O . GLN B 1 86 ? -7.545 21.580 72.920 1.00 16.33 87 GLN B O 1
ATOM 3196 N N . TYR B 1 87 ? -5.774 22.978 72.773 1.00 14.59 88 TYR B N 1
ATOM 3197 C CA . TYR B 1 87 ? -5.078 22.362 73.882 1.00 13.82 88 TYR B CA 1
ATOM 3198 C C . TYR B 1 87 ? -5.679 22.823 75.219 1.00 15.45 88 TYR B C 1
ATOM 3199 O O . TYR B 1 87 ? -6.448 23.795 75.285 1.00 18.66 88 TYR B O 1
ATOM 3208 N N . ALA B 1 88 ? -5.329 22.110 76.288 1.00 15.00 89 ALA B N 1
ATOM 3209 C CA . ALA B 1 88 ? -5.740 22.563 77.620 1.00 17.28 89 ALA B CA 1
ATOM 3210 C C . ALA B 1 88 ? -5.097 23.906 77.968 1.00 16.47 89 ALA B C 1
ATOM 3211 O O . ALA B 1 88 ? -3.966 24.197 77.590 1.00 16.65 89 ALA B O 1
ATOM 3213 N N . THR B 1 89 ? -5.816 24.747 78.720 1.00 18.65 90 THR B N 1
ATOM 3214 C CA . THR B 1 89 ? -5.226 26.036 79.051 1.00 17.42 90 THR B CA 1
ATOM 3215 C C . THR B 1 89 ? -4.238 25.974 80.217 1.00 19.21 90 THR B C 1
ATOM 3216 O O . THR B 1 89 ? -3.435 26.904 80.381 1.00 24.26 90 THR B O 1
ATOM 3220 N N A GLU B 1 90 ? -4.266 24.906 81.008 0.47 17.79 91 GLU B N 1
ATOM 3221 N N B GLU B 1 90 ? -4.291 24.926 81.038 0.53 17.82 91 GLU B N 1
ATOM 3222 C CA A GLU B 1 90 ? -3.383 24.777 82.155 0.47 21.15 91 GLU B CA 1
ATOM 3223 C CA B GLU B 1 90 ? -3.395 24.783 82.178 0.53 21.23 91 GLU B CA 1
ATOM 3224 C C A GLU B 1 90 ? -3.115 23.302 82.417 0.47 19.61 91 GLU B C 1
ATOM 3225 C C B GLU B 1 90 ? -3.108 23.302 82.401 0.53 19.61 91 GLU B C 1
ATOM 3226 O O A GLU B 1 90 ? -3.913 22.432 82.057 0.47 19.12 91 GLU B O 1
ATOM 3227 O O B GLU B 1 90 ? -3.886 22.429 82.012 0.53 19.10 91 GLU B O 1
ATOM 3238 N N . ALA B 1 91 ? -1.981 23.039 83.053 1.00 16.27 92 ALA B N 1
ATOM 3239 C CA . ALA B 1 91 ? -1.657 21.692 83.498 1.00 13.40 92 ALA B CA 1
ATOM 3240 C C . ALA B 1 91 ? -2.657 21.197 84.546 1.00 15.83 92 ALA B C 1
ATOM 3241 O O . ALA B 1 91 ? -3.230 21.979 85.317 1.00 19.69 92 ALA B O 1
ATOM 3243 N N . VAL B 1 92 ? -2.842 19.883 84.581 1.00 14.69 93 VAL B N 1
ATOM 3244 C CA . VAL B 1 92 ? -3.743 19.209 85.528 1.00 16.44 93 VAL B CA 1
ATOM 3245 C C . VAL B 1 92 ? -2.927 18.381 86.527 1.00 17.77 93 VAL B C 1
ATOM 3246 O O . VAL B 1 92 ? -2.130 17.523 86.134 1.00 16.81 93 VAL B O 1
ATOM 3250 N N . ASP B 1 93 ? -3.154 18.592 87.839 1.00 16.17 94 ASP B N 1
ATOM 3251 C CA . ASP B 1 93 ? -2.456 17.765 88.820 1.00 16.31 94 ASP B CA 1
ATOM 3252 C C . ASP B 1 93 ? -2.713 16.280 88.582 1.00 15.11 94 ASP B C 1
ATOM 3253 O O . ASP B 1 93 ? -3.851 15.861 88.341 1.00 17.71 94 ASP B O 1
ATOM 3258 N N . GLY B 1 94 ? -1.646 15.490 88.645 1.00 17.30 95 GLY B N 1
ATOM 3259 C CA . GLY B 1 94 ? -1.717 14.069 88.472 1.00 19.28 95 GLY B CA 1
ATOM 3260 C C . GLY B 1 94 ? -1.625 13.598 87.040 1.00 16.48 95 GLY B C 1
ATOM 3261 O O . GLY B 1 94 ? -1.404 12.406 86.817 1.00 22.30 95 GLY B O 1
ATOM 3262 N N . ALA B 1 95 ? -1.835 14.482 86.079 1.00 16.54 96 ALA B N 1
ATOM 3263 C CA . ALA B 1 95 ? -1.750 14.075 84.688 1.00 15.18 96 ALA B CA 1
ATOM 3264 C C . ALA B 1 95 ? -0.296 14.113 84.246 1.00 18.12 96 ALA B C 1
ATOM 3265 O O . ALA B 1 95 ? 0.574 14.694 84.908 1.00 16.37 96 ALA B O 1
ATOM 3267 N N . THR B 1 96 ? -0.053 13.500 83.092 1.00 15.13 97 THR B N 1
ATOM 3268 C CA . THR B 1 96 ? 1.183 13.698 82.331 1.00 12.66 97 THR B CA 1
ATOM 3269 C C . THR B 1 96 ? 0.947 14.914 81.447 1.00 11.92 97 THR B C 1
ATOM 3270 O O . THR B 1 96 ? 0.312 14.814 80.396 1.00 15.21 97 THR B O 1
ATOM 3274 N N . ASN B 1 97 ? 1.446 16.072 81.891 1.00 13.04 98 ASN B N 1
ATOM 3275 C CA . ASN B 1 97 ? 1.174 17.349 81.241 1.00 13.22 98 ASN B CA 1
ATOM 3276 C C . ASN B 1 97 ? 2.303 17.608 80.267 1.00 13.91 98 ASN B C 1
ATOM 3277 O O . ASN B 1 97 ? 3.449 17.795 80.673 1.00 16.05 98 ASN B O 1
ATOM 3282 N N . VAL B 1 98 ? 1.972 17.607 78.975 1.00 14.09 99 VAL B N 1
ATOM 3283 C CA . VAL B 1 98 ? 2.963 17.717 77.909 1.00 11.74 99 VAL B CA 1
ATOM 3284 C C . VAL B 1 98 ? 2.721 19.042 77.205 1.00 13.03 99 VAL B C 1
ATOM 3285 O O . VAL B 1 98 ? 1.639 19.252 76.646 1.00 13.36 99 VAL B O 1
ATOM 3289 N N . ALA B 1 99 ? 3.717 19.937 77.189 1.00 12.84 100 ALA B N 1
ATOM 3290 C CA . ALA B 1 99 ? 3.546 21.131 76.364 1.00 10.90 100 ALA B CA 1
ATOM 3291 C C . ALA B 1 99 ? 3.471 20.731 74.891 1.00 15.69 100 ALA B C 1
ATOM 3292 O O . ALA B 1 99 ? 4.187 19.831 74.448 1.00 14.10 100 ALA B O 1
ATOM 3294 N N . ALA B 1 100 ? 2.601 21.404 74.121 1.00 14.39 101 ALA B N 1
ATOM 3295 C CA . ALA B 1 100 ? 2.441 21.003 72.716 1.00 12.60 101 ALA B CA 1
ATOM 3296 C C . ALA B 1 100 ? 3.773 21.008 71.976 1.00 12.35 101 ALA B C 1
ATOM 3297 O O . ALA B 1 100 ? 4.047 20.100 71.157 1.00 12.54 101 ALA B O 1
ATOM 3299 N N . PHE B 1 101 ? 4.618 22.026 72.222 1.00 13.71 102 PHE B N 1
ATOM 3300 C CA . PHE B 1 101 ? 5.873 22.092 71.454 1.00 11.05 102 PHE B CA 1
ATOM 3301 C C . PHE B 1 101 ? 6.768 20.887 71.722 1.00 14.19 102 PHE B C 1
ATOM 3302 O O . PHE B 1 101 ? 7.605 20.549 70.876 1.00 14.00 102 PHE B O 1
ATOM 3310 N N . GLU B 1 102 ? 6.665 20.271 72.900 1.00 12.01 103 GLU B N 1
ATOM 3311 C CA . GLU B 1 102 ? 7.536 19.145 73.221 1.00 13.38 103 GLU B CA 1
ATOM 3312 C C . GLU B 1 102 ? 6.847 17.806 72.990 1.00 11.22 103 GLU B C 1
ATOM 3313 O O . GLU B 1 102 ? 7.445 16.768 73.276 1.00 12.75 103 GLU B O 1
ATOM 3319 N N . PHE B 1 103 ? 5.612 17.802 72.469 1.00 9.89 104 PHE B N 1
ATOM 3320 C CA . PHE B 1 103 ? 4.936 16.514 72.287 1.00 11.04 104 PHE B CA 1
ATOM 3321 C C . PHE B 1 103 ? 5.734 15.521 71.444 1.00 11.28 104 PHE B C 1
ATOM 3322 O O . PHE B 1 103 ? 5.865 14.360 71.869 1.00 12.01 104 PHE B O 1
ATOM 3330 N N . PRO B 1 104 ? 6.295 15.873 70.274 1.00 11.11 105 PRO B N 1
ATOM 3331 C CA . PRO B 1 104 ? 7.098 14.862 69.564 1.00 10.97 105 PRO B CA 1
ATOM 3332 C C . PRO B 1 104 ? 8.335 14.442 70.329 1.00 12.35 105 PRO B C 1
ATOM 3333 O O . PRO B 1 104 ? 8.704 13.264 70.295 1.00 11.20 105 PRO B O 1
ATOM 3337 N N . LEU B 1 105 ? 8.992 15.384 71.019 1.00 11.09 106 LEU B N 1
ATOM 3338 C CA . LEU B 1 105 ? 10.132 15.026 71.862 1.00 10.50 106 LEU B CA 1
ATOM 3339 C C . LEU B 1 105 ? 9.725 14.060 72.964 1.00 12.53 106 LEU B C 1
ATOM 3340 O O . LEU B 1 105 ? 10.464 13.121 73.279 1.00 11.37 106 LEU B O 1
ATOM 3345 N N . TRP B 1 106 ? 8.557 14.276 73.568 1.00 12.76 107 TRP B N 1
ATOM 3346 C CA . TRP B 1 106 ? 8.070 13.351 74.589 1.00 10.81 107 TRP B CA 1
ATOM 3347 C C . TRP B 1 106 ? 7.869 11.946 74.018 1.00 10.13 107 TRP B C 1
ATOM 3348 O O . TRP B 1 106 ? 8.342 10.960 74.594 1.00 12.46 107 TRP B O 1
ATOM 3359 N N . VAL B 1 107 ? 7.159 11.837 72.892 1.00 10.74 108 VAL B N 1
ATOM 3360 C CA . VAL B 1 107 ? 6.914 10.520 72.289 1.00 9.90 108 VAL B CA 1
ATOM 3361 C C . VAL B 1 107 ? 8.238 9.814 72.027 1.00 12.49 108 VAL B C 1
ATOM 3362 O O . VAL B 1 107 ? 8.442 8.648 72.410 1.00 10.94 108 VAL B O 1
ATOM 3366 N N . ALA B 1 108 ? 9.158 10.502 71.333 1.00 11.12 109 ALA B N 1
ATOM 3367 C CA . ALA B 1 108 ? 10.347 9.791 70.871 1.00 11.15 109 ALA B CA 1
ATOM 3368 C C . ALA B 1 108 ? 11.392 9.629 71.968 1.00 11.46 109 ALA B C 1
ATOM 3369 O O . ALA B 1 108 ? 12.145 8.648 71.951 1.00 13.44 109 ALA B O 1
ATOM 3371 N N . SER B 1 109 ? 11.473 10.550 72.922 1.00 10.71 110 SER B N 1
ATOM 3372 C CA . SER B 1 109 ? 12.530 10.391 73.913 1.00 11.05 110 SER B CA 1
ATOM 3373 C C . SER B 1 109 ? 12.139 9.433 75.021 1.00 14.09 110 SER B C 1
ATOM 3374 O O . SER B 1 109 ? 13.032 8.962 75.725 1.00 13.03 110 SER B O 1
ATOM 3377 N N . GLN B 1 110 ? 10.836 9.150 75.206 1.00 13.55 111 GLN B N 1
ATOM 3378 C CA . GLN B 1 110 ? 10.424 8.355 76.365 1.00 10.66 111 GLN B CA 1
ATOM 3379 C C . GLN B 1 110 ? 10.059 6.908 76.067 1.00 13.87 111 GLN B C 1
ATOM 3380 O O . GLN B 1 110 ? 10.200 6.059 76.964 1.00 16.69 111 GLN B O 1
ATOM 3386 N N . PHE B 1 111 ? 9.595 6.591 74.858 1.00 12.96 112 PHE B N 1
ATOM 3387 C CA . PHE B 1 111 ? 8.938 5.311 74.622 1.00 10.58 112 PHE B CA 1
ATOM 3388 C C . PHE B 1 111 ? 9.569 4.547 73.478 1.00 14.00 112 PHE B C 1
ATOM 3389 O O . PHE B 1 111 ? 10.194 5.124 72.580 1.00 15.23 112 PHE B O 1
ATOM 3397 N N . ALA B 1 112 ? 9.408 3.220 73.525 1.00 12.50 113 ALA B N 1
ATOM 3398 C CA . ALA B 1 112 ? 10.019 2.339 72.527 1.00 13.91 113 ALA B CA 1
ATOM 3399 C C . ALA B 1 112 ? 9.011 1.657 71.615 1.00 21.88 113 ALA B C 1
ATOM 3400 O O . ALA B 1 112 ? 9.416 0.912 70.723 1.00 21.65 113 ALA B O 1
ATOM 3402 N N . SER B 1 113 ? 7.720 1.895 71.793 1.00 14.96 114 SER B N 1
ATOM 3403 C CA . SER B 1 113 ? 6.724 1.239 70.958 1.00 12.34 114 SER B CA 1
ATOM 3404 C C . SER B 1 113 ? 5.435 2.009 71.056 1.00 12.25 114 SER B C 1
ATOM 3405 O O . SER B 1 113 ? 5.240 2.812 71.974 1.00 13.33 114 SER B O 1
ATOM 3408 N N . VAL B 1 114 ? 4.559 1.766 70.077 1.00 12.86 115 VAL B N 1
ATOM 3409 C CA . VAL B 1 114 ? 3.231 2.384 70.126 1.00 12.30 115 VAL B CA 1
ATOM 3410 C C . VAL B 1 114 ? 2.453 1.877 71.341 1.00 14.23 115 VAL B C 1
ATOM 3411 O O . VAL B 1 114 ? 1.736 2.644 71.990 1.00 14.26 115 VAL B O 1
ATOM 3415 N N . ASP B 1 115 ? 2.595 0.591 71.681 1.00 13.89 116 ASP B N 1
ATOM 3416 C CA . ASP B 1 115 ? 1.948 0.094 72.901 1.00 12.98 116 ASP B CA 1
ATOM 3417 C C . ASP B 1 115 ? 2.284 0.960 74.101 1.00 14.58 116 ASP B C 1
ATOM 3418 O O . ASP B 1 115 ? 1.401 1.330 74.887 1.00 17.49 116 ASP B O 1
ATOM 3423 N N . GLU B 1 116 ? 3.570 1.293 74.265 1.00 12.83 117 GLU B N 1
ATOM 3424 C CA . GLU B 1 116 ? 3.981 2.086 75.421 1.00 15.07 117 GLU B CA 1
ATOM 3425 C C . GLU B 1 116 ? 3.426 3.507 75.367 1.00 17.12 117 GLU B C 1
ATOM 3426 O O . GLU B 1 116 ? 2.956 4.042 76.383 1.00 15.99 117 GLU B O 1
ATOM 3432 N N A VAL B 1 117 ? 3.462 4.129 74.183 0.45 14.74 118 VAL B N 1
ATOM 3433 N N B VAL B 1 117 ? 3.527 4.172 74.223 0.55 14.71 118 VAL B N 1
ATOM 3434 C CA A VAL B 1 117 ? 2.891 5.466 74.023 0.45 13.53 118 VAL B CA 1
ATOM 3435 C CA B VAL B 1 117 ? 3.052 5.549 74.251 0.55 11.35 118 VAL B CA 1
ATOM 3436 C C A VAL B 1 117 ? 1.416 5.464 74.360 0.45 13.46 118 VAL B C 1
ATOM 3437 C C B VAL B 1 117 ? 1.526 5.591 74.310 0.55 13.04 118 VAL B C 1
ATOM 3438 O O A VAL B 1 117 ? 0.937 6.312 75.119 0.45 13.71 118 VAL B O 1
ATOM 3439 O O B VAL B 1 117 ? 0.952 6.509 74.901 0.55 13.85 118 VAL B O 1
ATOM 3446 N N A GLU B 1 118 ? 0.664 4.552 73.741 0.45 13.52 119 GLU B N 1
ATOM 3447 N N B GLU B 1 118 ? 0.848 4.572 73.771 0.55 12.77 119 GLU B N 1
ATOM 3448 C CA A GLU B 1 118 ? -0.781 4.547 73.924 0.45 15.00 119 GLU B CA 1
ATOM 3449 C CA B GLU B 1 118 ? -0.610 4.490 73.878 0.55 16.12 119 GLU B CA 1
ATOM 3450 C C A GLU B 1 118 ? -1.141 4.328 75.384 0.45 16.43 119 GLU B C 1
ATOM 3451 C C B GLU B 1 118 ? -1.054 4.355 75.331 0.55 16.44 119 GLU B C 1
ATOM 3452 O O A GLU B 1 118 ? -2.105 4.918 75.888 0.45 18.63 119 GLU B O 1
ATOM 3453 O O B GLU B 1 118 ? -2.022 4.997 75.762 0.55 18.35 119 GLU B O 1
ATOM 3464 N N . ALA B 1 119 ? -0.362 3.504 76.091 1.00 15.03 120 ALA B N 1
ATOM 3465 C CA . ALA B 1 119 ? -0.625 3.350 77.512 1.00 14.95 120 ALA B CA 1
ATOM 3466 C C . ALA B 1 119 ? -0.359 4.654 78.260 1.00 16.62 120 ALA B C 1
ATOM 3467 O O . ALA B 1 119 ? -1.138 5.047 79.139 1.00 18.93 120 ALA B O 1
ATOM 3469 N N . ALA B 1 120 ? 0.724 5.355 77.911 1.00 14.46 121 ALA B N 1
ATOM 3470 C CA . ALA B 1 120 ? 0.999 6.620 78.593 1.00 15.17 121 ALA B CA 1
ATOM 3471 C C . ALA B 1 120 ? -0.050 7.682 78.283 1.00 16.40 121 ALA B C 1
ATOM 3472 O O . ALA B 1 120 ? -0.330 8.558 79.127 1.00 14.96 121 ALA B O 1
ATOM 3474 N N . LEU B 1 121 ? -0.600 7.664 77.061 1.00 14.00 122 LEU B N 1
ATOM 3475 C CA . LEU B 1 121 ? -1.547 8.691 76.647 1.00 13.99 122 LEU B CA 1
ATOM 3476 C C . LEU B 1 121 ? -2.838 8.648 77.452 1.00 14.78 122 LEU B C 1
ATOM 3477 O O . LEU B 1 121 ? -3.594 9.621 77.433 1.00 15.88 122 LEU B O 1
ATOM 3482 N N . ALA B 1 122 ? -3.085 7.549 78.162 1.00 14.55 123 ALA B N 1
ATOM 3483 C CA . ALA B 1 122 ? -4.292 7.463 78.981 1.00 16.68 123 ALA B CA 1
ATOM 3484 C C . ALA B 1 122 ? -4.341 8.572 80.015 1.00 18.28 123 ALA B C 1
ATOM 3485 O O . ALA B 1 122 ? -5.431 8.967 80.439 1.00 21.03 123 ALA B O 1
ATOM 3487 N N . ASP B 1 123 ? -3.182 9.082 80.441 1.00 15.92 124 ASP B N 1
ATOM 3488 C CA . ASP B 1 123 ? -3.143 10.138 81.443 1.00 20.19 124 ASP B CA 1
ATOM 3489 C C . ASP B 1 123 ? -2.655 11.471 80.909 1.00 19.44 124 ASP B C 1
ATOM 3490 O O . ASP B 1 123 ? -2.342 12.353 81.708 1.00 19.12 124 ASP B O 1
ATOM 3495 N N . VAL B 1 124 ? -2.584 11.665 79.588 1.00 15.41 125 VAL B N 1
ATOM 3496 C CA . VAL B 1 124 ? -1.908 12.854 79.072 1.00 12.51 125 VAL B CA 1
ATOM 3497 C C . VAL B 1 124 ? -2.889 14.014 78.954 1.00 13.05 125 VAL B C 1
ATOM 3498 O O . VAL B 1 124 ? -4.056 13.838 78.563 1.00 15.45 125 VAL B O 1
ATOM 3502 N N . VAL B 1 125 ? -2.408 15.199 79.308 1.00 11.17 126 VAL B N 1
ATOM 3503 C CA . VAL B 1 125 ? -3.022 16.476 78.965 1.00 11.31 126 VAL B CA 1
ATOM 3504 C C . VAL B 1 125 ? -1.995 17.228 78.125 1.00 14.27 126 VAL B C 1
ATOM 3505 O O . VAL B 1 125 ? -0.844 17.363 78.545 1.00 15.50 126 VAL B O 1
ATOM 3509 N N . ILE B 1 126 ? -2.394 17.703 76.949 1.00 12.90 127 ILE B N 1
ATOM 3510 C CA . ILE B 1 126 ? -1.517 18.535 76.120 1.00 12.57 127 ILE B CA 1
ATOM 3511 C C . ILE B 1 126 ? -1.851 19.993 76.403 1.00 15.93 127 ILE B C 1
ATOM 3512 O O . ILE B 1 126 ? -3.004 20.407 76.245 1.00 15.92 127 ILE B O 1
ATOM 3517 N N . VAL B 1 127 ? -0.854 20.773 76.832 1.00 11.79 128 VAL B N 1
ATOM 3518 C CA . VAL B 1 127 ? -1.073 22.116 77.362 1.00 12.91 128 VAL B CA 1
ATOM 3519 C C . VAL B 1 127 ? -0.604 23.168 76.361 1.00 13.65 128 VAL B C 1
ATOM 3520 O O . VAL B 1 127 ? 0.481 23.063 75.777 1.00 14.18 128 VAL B O 1
ATOM 3524 N N . ASP B 1 128 ? -1.411 24.209 76.203 1.00 15.03 129 ASP B N 1
ATOM 3525 C CA . ASP B 1 128 ? -1.006 25.415 75.494 1.00 15.54 129 ASP B CA 1
ATOM 3526 C C . ASP B 1 128 ? -0.009 26.189 76.340 1.00 17.29 129 ASP B C 1
ATOM 3527 O O . ASP B 1 128 ? -0.395 27.035 77.148 1.00 17.61 129 ASP B O 1
ATOM 3532 N N . ARG B 1 129 ? 1.268 25.868 76.181 1.00 14.55 130 ARG B N 1
ATOM 3533 C CA . ARG B 1 129 ? 2.363 26.502 76.909 1.00 14.92 130 ARG B CA 1
ATOM 3534 C C . ARG B 1 129 ? 3.426 26.783 75.858 1.00 15.92 130 ARG B C 1
ATOM 3535 O O . ARG B 1 129 ? 4.291 25.939 75.596 1.00 16.09 130 ARG B O 1
ATOM 3543 N N . PRO B 1 130 ? 3.395 27.952 75.231 1.00 12.47 131 PRO B N 1
ATOM 3544 C CA . PRO B 1 130 ? 4.313 28.201 74.108 1.00 11.58 131 PRO B CA 1
ATOM 3545 C C . PRO B 1 130 ? 5.767 28.225 74.548 1.00 12.58 131 PRO B C 1
ATOM 3546 O O . PRO B 1 130 ? 6.090 28.639 75.665 1.00 14.47 131 PRO B O 1
ATOM 3550 N N . ILE B 1 131 ? 6.654 27.805 73.635 1.00 13.37 132 ILE B N 1
ATOM 3551 C CA . ILE B 1 131 ? 8.093 27.890 73.893 1.00 14.52 132 ILE B CA 1
ATOM 3552 C C . ILE B 1 131 ? 8.524 29.346 74.094 1.00 16.88 132 ILE B C 1
ATOM 3553 O O . ILE B 1 131 ? 9.384 29.639 74.935 1.00 17.03 132 ILE B O 1
ATOM 3558 N N . ASN B 1 132 ? 7.953 30.259 73.311 1.00 15.86 133 ASN B N 1
ATOM 3559 C CA . ASN B 1 132 ? 8.193 31.704 73.359 1.00 15.62 133 ASN B CA 1
ATOM 3560 C C . ASN B 1 132 ? 7.143 32.326 72.445 1.00 17.31 133 ASN B C 1
ATOM 3561 O O . ASN B 1 132 ? 6.224 31.627 71.999 1.00 18.57 133 ASN B O 1
ATOM 3566 N N . ASP B 1 133 ? 7.257 33.637 72.156 1.00 20.39 134 ASP B N 1
ATOM 3567 C CA . ASP B 1 133 ? 6.217 34.291 71.356 1.00 19.12 134 ASP B CA 1
ATOM 3568 C C . ASP B 1 133 ? 6.661 34.583 69.922 1.00 21.72 134 ASP B C 1
ATOM 3569 O O . ASP B 1 133 ? 6.017 35.382 69.228 1.00 25.29 134 ASP B O 1
ATOM 3574 N N A LYS B 1 134 ? 7.698 33.893 69.441 0.53 21.61 135 LYS B N 1
ATOM 3575 N N B LYS B 1 134 ? 7.743 33.946 69.459 0.47 21.71 135 LYS B N 1
ATOM 3576 C CA A LYS B 1 134 ? 8.264 34.209 68.135 0.53 21.55 135 LYS B CA 1
ATOM 3577 C CA B LYS B 1 134 ? 8.248 34.207 68.111 0.47 21.61 135 LYS B CA 1
ATOM 3578 C C A LYS B 1 134 ? 7.375 33.755 66.977 0.53 23.19 135 LYS B C 1
ATOM 3579 C C B LYS B 1 134 ? 7.210 33.844 67.049 0.47 24.81 135 LYS B C 1
ATOM 3580 O O A LYS B 1 134 ? 7.341 34.424 65.934 0.53 23.35 135 LYS B O 1
ATOM 3581 O O B LYS B 1 134 ? 6.894 34.650 66.163 0.47 22.71 135 LYS B O 1
ATOM 3592 N N . TYR B 1 135 ? 6.661 32.642 67.131 1.00 21.88 136 TYR B N 1
ATOM 3593 C CA . TYR B 1 135 ? 5.687 32.135 66.169 1.00 20.10 136 TYR B CA 1
ATOM 3594 C C . TYR B 1 135 ? 4.302 32.105 66.785 1.00 17.47 136 TYR B C 1
ATOM 3595 O O . TYR B 1 135 ? 4.157 32.043 68.015 1.00 22.04 136 TYR B O 1
ATOM 3604 N N . PRO B 1 136 ? 3.254 32.131 65.957 1.00 22.79 137 PRO B N 1
ATOM 3605 C CA . PRO B 1 136 ? 1.902 31.872 66.466 1.00 22.66 137 PRO B CA 1
ATOM 3606 C C . PRO B 1 136 ? 1.878 30.516 67.144 1.00 22.83 137 PRO B C 1
ATOM 3607 O O . PRO B 1 136 ? 2.539 29.582 66.689 1.00 24.91 137 PRO B O 1
ATOM 3611 N N . SER B 1 137 ? 1.146 30.430 68.256 1.00 20.15 138 SER B N 1
ATOM 3612 C CA . SER B 1 137 ? 1.052 29.170 68.988 1.00 21.63 138 SER B CA 1
ATOM 3613 C C . SER B 1 137 ? 0.560 28.047 68.082 1.00 22.46 138 SER B C 1
ATOM 3614 O O . SER B 1 137 ? -0.359 28.228 67.277 1.00 23.30 138 SER B O 1
ATOM 3617 N N . SER B 1 138 ? 1.190 26.888 68.225 1.00 18.47 139 SER B N 1
ATOM 3618 C CA . SER B 1 138 ? 0.919 25.764 67.341 1.00 24.52 139 SER B CA 1
ATOM 3619 C C . SER B 1 138 ? -0.519 25.290 67.493 1.00 20.52 139 SER B C 1
ATOM 3620 O O . SER B 1 138 ? -1.132 25.408 68.569 1.00 18.90 139 SER B O 1
ATOM 3623 N N . LEU B 1 139 ? -1.045 24.707 66.403 1.00 15.41 140 LEU B N 1
ATOM 3624 C CA . LEU B 1 139 ? -2.346 24.028 66.432 1.00 14.45 140 LEU B CA 1
ATOM 3625 C C . LEU B 1 139 ? -2.158 22.776 65.581 1.00 13.29 140 LEU B C 1
ATOM 3626 O O . LEU B 1 139 ? -2.310 22.835 64.362 1.00 15.74 140 LEU B O 1
ATOM 3631 N N . LEU B 1 140 ? -1.774 21.671 66.225 1.00 13.05 141 LEU B N 1
ATOM 3632 C CA . LEU B 1 140 ? -1.291 20.485 65.517 1.00 11.03 141 LEU B CA 1
ATOM 3633 C C . LEU B 1 140 ? -2.098 19.254 65.898 1.00 11.21 141 LEU B C 1
ATOM 3634 O O . LEU B 1 140 ? -2.776 19.211 66.935 1.00 12.74 141 LEU B O 1
ATOM 3639 N N . HIS B 1 141 ? -1.976 18.223 65.067 1.00 11.09 142 HIS B N 1
ATOM 3640 C CA . HIS B 1 141 ? -2.248 16.847 65.481 1.00 9.14 142 HIS B CA 1
ATOM 3641 C C . HIS B 1 141 ? -1.064 15.980 65.042 1.00 11.12 142 HIS B C 1
ATOM 3642 O O . HIS B 1 141 ? -0.204 16.424 64.279 1.00 10.88 142 HIS B O 1
ATOM 3649 N N . TRP B 1 142 ? -0.998 14.734 65.531 1.00 9.67 143 TRP B N 1
ATOM 3650 C CA . TRP B 1 142 ? 0.193 13.917 65.302 1.00 8.97 143 TRP B CA 1
ATOM 3651 C C . TRP B 1 142 ? -0.153 12.511 64.842 1.00 10.89 143 TRP B C 1
ATOM 3652 O O . TRP B 1 142 ? -1.189 11.945 65.232 1.00 10.95 143 TRP B O 1
ATOM 3663 N N . ILE B 1 143 ? 0.726 11.966 63.995 1.00 9.04 144 ILE B N 1
ATOM 3664 C CA . ILE B 1 143 ? 0.758 10.545 63.679 1.00 8.70 144 ILE B CA 1
ATOM 3665 C C . ILE B 1 143 ? 1.981 9.963 64.376 1.00 8.99 144 ILE B C 1
ATOM 3666 O O . ILE B 1 143 ? 3.081 10.530 64.302 1.00 10.87 144 ILE B O 1
ATOM 3671 N N . ILE B 1 144 ? 1.790 8.817 65.036 1.00 9.40 145 ILE B N 1
ATOM 3672 C CA . ILE B 1 144 ? 2.851 8.111 65.763 1.00 11.81 145 ILE B CA 1
ATOM 3673 C C . ILE B 1 144 ? 2.900 6.687 65.238 1.00 11.23 145 ILE B C 1
ATOM 3674 O O . ILE B 1 144 ? 1.844 6.053 65.100 1.00 11.12 145 ILE B O 1
ATOM 3679 N N . GLY B 1 145 ? 4.105 6.173 64.961 1.00 10.79 146 GLY B N 1
ATOM 3680 C CA . GLY B 1 145 ? 4.206 4.838 64.379 1.00 9.92 146 GLY B CA 1
ATOM 3681 C C . GLY B 1 145 ? 5.426 4.075 64.851 1.00 8.96 146 GLY B C 1
ATOM 3682 O O . GLY B 1 145 ? 6.488 4.650 65.119 1.00 10.44 146 GLY B O 1
ATOM 3683 N N . ASP B 1 146 ? 5.267 2.756 64.932 1.00 10.33 147 ASP B N 1
ATOM 3684 C CA . ASP B 1 146 ? 6.411 1.848 65.056 1.00 10.54 147 ASP B CA 1
ATOM 3685 C C . ASP B 1 146 ? 6.287 0.801 63.953 1.00 12.58 147 ASP B C 1
ATOM 3686 O O . ASP B 1 146 ? 5.455 0.968 63.054 1.00 10.97 147 ASP B O 1
ATOM 3691 N N . SER B 1 147 ? 7.113 -0.266 63.964 1.00 12.19 148 SER B N 1
ATOM 3692 C CA . SER B 1 147 ? 7.056 -1.204 62.845 1.00 12.09 148 SER B CA 1
ATOM 3693 C C . SER B 1 147 ? 5.711 -1.939 62.759 1.00 13.02 148 SER B C 1
ATOM 3694 O O . SER B 1 147 ? 5.395 -2.510 61.704 1.00 13.38 148 SER B O 1
ATOM 3697 N N . LYS B 1 148 ? 4.944 -1.972 63.857 1.00 11.77 149 LYS B N 1
ATOM 3698 C CA . LYS B 1 148 ? 3.681 -2.707 63.889 1.00 12.14 149 LYS B CA 1
ATOM 3699 C C . LYS B 1 148 ? 2.476 -1.905 63.435 1.00 13.72 149 LYS B C 1
ATOM 3700 O O . LYS B 1 148 ? 1.619 -2.468 62.744 1.00 13.83 149 LYS B O 1
ATOM 3706 N N . ARG B 1 149 ? 2.351 -0.623 63.820 1.00 10.80 150 ARG B N 1
ATOM 3707 C CA . ARG B 1 149 ? 1.087 0.087 63.595 1.00 11.13 150 ARG B CA 1
ATOM 3708 C C . ARG B 1 149 ? 1.266 1.575 63.847 1.00 12.61 150 ARG B C 1
ATOM 3709 O O . ARG B 1 149 ? 2.309 2.016 64.329 1.00 10.96 150 ARG B O 1
ATOM 3717 N N . ALA B 1 150 ? 0.236 2.346 63.478 1.00 10.24 151 ALA B N 1
ATOM 3718 C CA . ALA B 1 150 ? 0.192 3.795 63.694 1.00 10.34 151 ALA B CA 1
ATOM 3719 C C . ALA B 1 150 ? -1.019 4.185 64.521 1.00 10.07 151 ALA B C 1
ATOM 3720 O O . ALA B 1 150 ? -2.081 3.547 64.439 1.00 12.42 151 ALA B O 1
ATOM 3722 N N . ILE B 1 151 ? -0.869 5.263 65.300 1.00 9.56 152 ILE B N 1
ATOM 3723 C CA . ILE B 1 151 ? -1.995 5.882 65.996 1.00 9.92 152 ILE B CA 1
ATOM 3724 C C . ILE B 1 151 ? -1.973 7.363 65.628 1.00 11.18 152 ILE B C 1
ATOM 3725 O O . ILE B 1 151 ? -0.949 7.902 65.197 1.00 11.33 152 ILE B O 1
ATOM 3730 N N . VAL B 1 152 ? -3.130 8.011 65.767 1.00 9.07 153 VAL B N 1
ATOM 3731 C CA . VAL B 1 152 ? -3.258 9.444 65.536 1.00 9.62 153 VAL B CA 1
ATOM 3732 C C . VAL B 1 152 ? -3.736 10.069 66.836 1.00 11.24 153 VAL B C 1
ATOM 3733 O O . VAL B 1 152 ? -4.624 9.526 67.510 1.00 11.63 153 VAL B O 1
ATOM 3737 N N . VAL B 1 153 ? -3.132 11.191 67.203 1.00 9.67 154 VAL B N 1
ATOM 3738 C CA . VAL B 1 153 ? -3.467 11.898 68.452 1.00 9.92 154 VAL B CA 1
ATOM 3739 C C . VAL B 1 153 ? -4.037 13.253 68.074 1.00 11.61 154 VAL B C 1
ATOM 3740 O O . VAL B 1 153 ? -3.380 14.034 67.362 1.00 12.08 154 VAL B O 1
ATOM 3744 N N . GLU B 1 154 ? -5.278 13.531 68.540 1.00 11.42 155 GLU B N 1
ATOM 3745 C CA . GLU B 1 154 ? -5.942 14.803 68.319 1.00 11.70 155 GLU B CA 1
ATOM 3746 C C . GLU B 1 154 ? -6.467 15.298 69.656 1.00 12.36 155 GLU B C 1
ATOM 3747 O O . GLU B 1 154 ? -7.196 14.574 70.341 1.00 17.58 155 GLU B O 1
ATOM 3753 N N . TYR B 1 155 ? -6.084 16.515 70.021 1.00 13.04 156 TYR B N 1
ATOM 3754 C CA . TYR B 1 155 ? -6.510 17.128 71.274 1.00 15.21 156 TYR B CA 1
ATOM 3755 C C . TYR B 1 155 ? -7.387 18.321 70.903 1.00 15.51 156 TYR B C 1
ATOM 3756 O O . TYR B 1 155 ? -6.899 19.294 70.321 1.00 14.29 156 TYR B O 1
ATOM 3765 N N . THR B 1 156 ? -8.686 18.218 71.194 1.00 14.96 157 THR B N 1
ATOM 3766 C CA . THR B 1 156 ? -9.675 19.164 70.702 1.00 15.50 157 THR B CA 1
ATOM 3767 C C . THR B 1 156 ? -10.434 19.741 71.889 1.00 19.08 157 THR B C 1
ATOM 3768 O O . THR B 1 156 ? -10.080 19.508 73.042 1.00 18.40 157 THR B O 1
ATOM 3772 N N . SER B 1 157 ? -11.531 20.441 71.601 1.00 21.19 158 SER B N 1
ATOM 3773 C CA . SER B 1 157 ? -12.279 21.070 72.690 1.00 23.22 158 SER B CA 1
ATOM 3774 C C . SER B 1 157 ? -12.860 20.060 73.662 1.00 23.93 158 SER B C 1
ATOM 3775 O O . SER B 1 157 ? -13.157 20.422 74.801 1.00 31.49 158 SER B O 1
ATOM 3778 N N . ASP B 1 158 ? -13.046 18.806 73.277 1.00 24.99 159 ASP B N 1
ATOM 3779 C CA . ASP B 1 158 ? -13.500 17.840 74.271 1.00 34.20 159 ASP B CA 1
ATOM 3780 C C . ASP B 1 158 ? -12.403 16.858 74.658 1.00 27.21 159 ASP B C 1
ATOM 3781 O O . ASP B 1 158 ? -12.681 15.748 75.115 1.00 39.60 159 ASP B O 1
ATOM 3786 N N . GLY B 1 159 ? -11.154 17.267 74.520 1.00 20.95 160 GLY B N 1
ATOM 3787 C CA . GLY B 1 159 ? -10.071 16.549 75.141 1.00 17.14 160 GLY B CA 1
ATOM 3788 C C . GLY B 1 159 ? -9.281 15.692 74.175 1.00 14.95 160 GLY B C 1
ATOM 3789 O O . GLY B 1 159 ? -9.238 15.918 72.960 1.00 15.96 160 GLY B O 1
ATOM 3790 N N . LEU B 1 160 ? -8.650 14.684 74.754 1.00 15.59 161 LEU B N 1
ATOM 3791 C CA . LEU B 1 160 ? -7.715 13.834 74.030 1.00 14.07 161 LEU B CA 1
ATOM 3792 C C . LEU B 1 160 ? -8.435 12.720 73.291 1.00 17.33 161 LEU B C 1
ATOM 3793 O O . LEU B 1 160 ? -9.242 11.982 73.870 1.00 19.73 161 LEU B O 1
ATOM 3798 N N . HIS B 1 161 ? -8.113 12.564 72.013 1.00 14.31 162 HIS B N 1
ATOM 3799 C CA . HIS B 1 161 ? -8.620 11.446 71.225 1.00 15.82 162 HIS B CA 1
ATOM 3800 C C . HIS B 1 161 ? -7.436 10.710 70.623 1.00 14.50 162 HIS B C 1
ATOM 3801 O O . HIS B 1 161 ? -6.554 11.344 70.038 1.00 15.22 162 HIS B O 1
ATOM 3808 N N . VAL B 1 162 ? -7.413 9.382 70.770 1.00 12.40 163 VAL B N 1
ATOM 3809 C CA . VAL B 1 162 ? -6.388 8.544 70.164 1.00 12.08 163 VAL B CA 1
ATOM 3810 C C . VAL B 1 162 ? -7.088 7.599 69.203 1.00 13.43 163 VAL B C 1
ATOM 3811 O O . VAL B 1 162 ? -8.042 6.907 69.594 1.00 15.93 163 VAL B O 1
ATOM 3815 N N . PHE B 1 163 ? -6.628 7.565 67.952 1.00 11.14 164 PHE B N 1
ATOM 3816 C CA . PHE B 1 163 ? -7.245 6.734 66.926 1.00 11.60 164 PHE B CA 1
ATOM 3817 C C . PHE B 1 163 ? -6.310 5.639 66.457 1.00 13.11 164 PHE B C 1
ATOM 3818 O O . PHE B 1 163 ? -5.113 5.863 66.284 1.00 12.59 164 PHE B O 1
ATOM 3826 N N . ASP B 1 164 ? -6.889 4.476 66.139 1.00 13.06 165 ASP B N 1
ATOM 3827 C CA . ASP B 1 164 ? -6.177 3.409 65.443 1.00 12.04 165 ASP B CA 1
ATOM 3828 C C . ASP B 1 164 ? -6.088 3.799 63.971 1.00 13.33 165 ASP B C 1
ATOM 3829 O O . ASP B 1 164 ? -7.107 3.840 63.268 1.00 15.15 165 ASP B O 1
ATOM 3834 N N . ASP B 1 165 ? -4.894 4.152 63.500 1.00 11.54 166 ASP B N 1
ATOM 3835 C CA . ASP B 1 165 ? -4.777 4.623 62.113 1.00 10.66 166 ASP B CA 1
ATOM 3836 C C . ASP B 1 165 ? -4.541 3.434 61.179 1.00 12.99 166 ASP B C 1
ATOM 3837 O O . ASP B 1 165 ? -3.414 3.134 60.744 1.00 12.27 166 ASP B O 1
ATOM 3842 N N . ASP B 1 166 ? -5.656 2.753 60.832 1.00 12.00 167 ASP B N 1
ATOM 3843 C CA . ASP B 1 166 ? -5.510 1.522 60.076 1.00 12.09 167 ASP B CA 1
ATOM 3844 C C . ASP B 1 166 ? -5.325 1.767 58.590 1.00 13.85 167 ASP B C 1
ATOM 3845 O O . ASP B 1 166 ? -5.219 0.795 57.844 1.00 12.13 167 ASP B O 1
ATOM 3850 N N . VAL B 1 167 ? -5.205 3.026 58.149 1.00 10.46 168 VAL B N 1
ATOM 3851 C CA . VAL B 1 167 ? -4.756 3.296 56.795 1.00 9.81 168 VAL B CA 1
ATOM 3852 C C . VAL B 1 167 ? -3.370 3.915 56.785 1.00 10.17 168 VAL B C 1
ATOM 3853 O O . VAL B 1 167 ? -2.836 4.206 55.700 1.00 10.78 168 VAL B O 1
ATOM 3857 N N . ASP B 1 168 ? -2.755 4.104 57.960 1.00 10.04 169 ASP B N 1
ATOM 3858 C CA . ASP B 1 168 ? -1.338 4.505 58.073 1.00 9.83 169 ASP B CA 1
ATOM 3859 C C . ASP B 1 168 ? -1.020 5.848 57.403 1.00 12.60 169 ASP B C 1
ATOM 3860 O O . ASP B 1 168 ? 0.114 6.037 56.960 1.00 10.35 169 ASP B O 1
ATOM 3865 N N . VAL B 1 169 ? -1.993 6.770 57.320 1.00 8.68 170 VAL B N 1
ATOM 3866 C CA . VAL B 1 169 ? -1.753 8.096 56.745 1.00 8.10 170 VAL B CA 1
ATOM 3867 C C . VAL B 1 169 ? -2.381 9.172 57.622 1.00 9.60 170 VAL B C 1
ATOM 3868 O O . VAL B 1 169 ? -3.221 8.909 58.480 1.00 10.66 170 VAL B O 1
ATOM 3872 N N . LEU B 1 170 ? -1.956 10.409 57.393 1.00 8.14 171 LEU B N 1
ATOM 3873 C CA . LEU B 1 170 ? -2.571 11.542 58.071 1.00 10.31 171 LEU B CA 1
ATOM 3874 C C . LEU B 1 170 ? -2.400 12.757 57.170 1.00 9.92 171 LEU B C 1
ATOM 3875 O O . LEU B 1 170 ? -1.400 12.873 56.455 1.00 9.31 171 LEU B O 1
ATOM 3880 N N . ALA B 1 171 ? -3.374 13.658 57.201 1.00 8.93 172 ALA B N 1
ATOM 3881 C CA . ALA B 1 171 ? -3.281 14.916 56.447 1.00 8.41 172 ALA B CA 1
ATOM 3882 C C . ALA B 1 171 ? -3.592 16.053 57.419 1.00 9.65 172 ALA B C 1
ATOM 3883 O O . ALA B 1 171 ? -3.058 16.061 58.540 1.00 10.21 172 ALA B O 1
ATOM 3885 N N . ASN B 1 172 ? -4.424 17.023 57.032 1.00 10.56 173 ASN B N 1
ATOM 3886 C CA . ASN B 1 172 ? -4.769 18.123 57.956 1.00 10.84 173 ASN B CA 1
ATOM 3887 C C . ASN B 1 172 ? -6.231 17.979 58.377 1.00 11.13 173 ASN B C 1
ATOM 3888 O O . ASN B 1 172 ? -6.722 16.848 58.523 1.00 11.46 173 ASN B O 1
ATOM 3893 N N . GLN B 1 173 ? -6.921 19.096 58.588 1.00 13.55 174 GLN B N 1
ATOM 3894 C CA . GLN B 1 173 ? -8.292 19.036 59.076 1.00 12.56 174 GLN B CA 1
ATOM 3895 C C . GLN B 1 173 ? -9.254 18.462 58.017 1.00 14.05 174 GLN B C 1
ATOM 3896 O O . GLN B 1 173 ? -8.943 18.407 56.830 1.00 14.75 174 GLN B O 1
ATOM 3902 N N . PRO B 1 174 ? -10.428 17.998 58.423 1.00 11.47 175 PRO B N 1
ATOM 3903 C CA . PRO B 1 174 ? -10.965 17.936 59.805 1.00 14.15 175 PRO B CA 1
ATOM 3904 C C . PRO B 1 174 ? -10.455 16.707 60.548 1.00 11.10 175 PRO B C 1
ATOM 3905 O O . PRO B 1 174 ? -9.384 16.176 60.195 1.00 11.59 175 PRO B O 1
ATOM 3909 N N . GLY B 1 175 ? -11.149 16.232 61.586 1.00 11.34 176 GLY B N 1
ATOM 3910 C CA . GLY B 1 175 ? -10.575 15.223 62.464 1.00 10.74 176 GLY B CA 1
ATOM 3911 C C . GLY B 1 175 ? -10.524 13.857 61.829 1.00 11.56 176 GLY B C 1
ATOM 3912 O O . GLY B 1 175 ? -11.079 13.597 60.754 1.00 10.93 176 GLY B O 1
ATOM 3913 N N . PHE B 1 176 ? -9.850 12.944 62.533 1.00 10.74 177 PHE B N 1
ATOM 3914 C CA . PHE B 1 176 ? -9.495 11.682 61.898 1.00 10.27 177 PHE B CA 1
ATOM 3915 C C . PHE B 1 176 ? -10.719 10.840 61.616 1.00 10.62 177 PHE B C 1
ATOM 3916 O O . PHE B 1 176 ? -10.773 10.139 60.591 1.00 10.76 177 PHE B O 1
ATOM 3924 N N . GLY B 1 177 ? -11.710 10.881 62.517 1.00 12.16 178 GLY B N 1
ATOM 3925 C CA . GLY B 1 177 ? -12.904 10.088 62.279 1.00 12.25 178 GLY B CA 1
ATOM 3926 C C . GLY B 1 177 ? -13.655 10.561 61.052 1.00 10.19 178 GLY B C 1
ATOM 3927 O O . GLY B 1 177 ? -14.243 9.739 60.344 1.00 12.49 178 GLY B O 1
ATOM 3928 N N . TRP B 1 178 ? -13.589 11.864 60.753 1.00 11.99 179 TRP B N 1
ATOM 3929 C CA . TRP B 1 178 ? -14.247 12.393 59.559 1.00 10.47 179 TRP B CA 1
ATOM 3930 C C . TRP B 1 178 ? -13.594 11.802 58.316 1.00 10.49 179 TRP B C 1
ATOM 3931 O O . TRP B 1 178 ? -14.274 11.288 57.424 1.00 10.14 179 TRP B O 1
ATOM 3942 N N . HIS B 1 179 ? -12.260 11.829 58.263 1.00 9.48 180 HIS B N 1
ATOM 3943 C CA . HIS B 1 179 ? -11.559 11.287 57.092 1.00 9.04 180 HIS B CA 1
ATOM 3944 C C . HIS B 1 179 ? -11.762 9.787 56.961 1.00 10.61 180 HIS B C 1
ATOM 3945 O O . HIS B 1 179 ? -11.870 9.264 55.847 1.00 10.73 180 HIS B O 1
ATOM 3952 N N . HIS B 1 180 ? -11.753 9.069 58.081 1.00 10.20 181 HIS B N 1
ATOM 3953 C CA . HIS B 1 180 ? -11.914 7.634 58.000 1.00 9.94 181 HIS B CA 1
ATOM 3954 C C . HIS B 1 180 ? -13.281 7.266 57.431 1.00 12.36 181 HIS B C 1
ATOM 3955 O O . HIS B 1 180 ? -13.396 6.362 56.587 1.00 11.63 181 HIS B O 1
ATOM 3962 N N . GLU B 1 181 ? -14.330 7.961 57.875 1.00 10.53 182 GLU B N 1
ATOM 3963 C CA . GLU B 1 181 ? -15.646 7.767 57.270 1.00 11.66 182 GLU B CA 1
ATOM 3964 C C . GLU B 1 181 ? -15.644 8.145 55.797 1.00 10.77 182 GLU B C 1
ATOM 3965 O O . GLU B 1 181 ? -16.305 7.499 54.977 1.00 11.47 182 GLU B O 1
ATOM 3971 N N . ASN B 1 182 ? -14.901 9.199 55.435 1.00 8.49 183 ASN B N 1
ATOM 3972 C CA . ASN B 1 182 ? -14.895 9.643 54.052 1.00 7.53 183 ASN B CA 1
ATOM 3973 C C . ASN B 1 182 ? -14.298 8.580 53.119 1.00 12.26 183 ASN B C 1
ATOM 3974 O O . ASN B 1 182 ? -14.619 8.561 51.919 1.00 10.02 183 ASN B O 1
ATOM 3979 N N . LEU B 1 183 ? -13.470 7.672 53.642 1.00 9.90 184 LEU B N 1
ATOM 3980 C CA . LEU B 1 183 ? -12.928 6.618 52.790 1.00 8.19 184 LEU B CA 1
ATOM 3981 C C . LEU B 1 183 ? -14.044 5.791 52.186 1.00 10.90 184 LEU B C 1
ATOM 3982 O O . LEU B 1 183 ? -13.860 5.170 51.130 1.00 10.94 184 LEU B O 1
ATOM 3987 N N . ARG B 1 184 ? -15.194 5.749 52.872 1.00 10.23 185 ARG B N 1
ATOM 3988 C CA . ARG B 1 184 ? -16.307 4.937 52.410 1.00 9.30 185 ARG B CA 1
ATOM 3989 C C . ARG B 1 184 ? -16.992 5.532 51.180 1.00 10.35 185 ARG B C 1
ATOM 3990 O O . ARG B 1 184 ? -17.913 4.895 50.622 1.00 10.57 185 ARG B O 1
ATOM 3998 N N . ASN B 1 185 ? -16.559 6.707 50.739 1.00 9.68 186 ASN B N 1
ATOM 3999 C CA . ASN B 1 185 ? -17.038 7.311 49.507 1.00 9.60 186 ASN B CA 1
ATOM 4000 C C . ASN B 1 185 ? -16.223 6.911 48.284 1.00 10.55 186 ASN B C 1
ATOM 4001 O O . ASN B 1 185 ? -16.469 7.446 47.199 1.00 10.42 186 ASN B O 1
ATOM 4006 N N . TYR B 1 186 ? -15.246 6.003 48.425 1.00 9.73 187 TYR B N 1
ATOM 4007 C CA . TYR B 1 186 ? -14.366 5.655 47.301 1.00 10.73 187 TYR B CA 1
ATOM 4008 C C . TYR B 1 186 ? -14.242 4.155 47.186 1.00 11.31 187 TYR B C 1
ATOM 4009 O O . TYR B 1 186 ? -13.182 3.630 46.806 1.00 12.59 187 TYR B O 1
ATOM 4018 N N . LEU B 1 187 ? -15.347 3.431 47.464 1.00 10.39 188 LEU B N 1
ATOM 4019 C CA . LEU B 1 187 ? -15.240 1.968 47.482 1.00 8.81 188 LEU B CA 1
ATOM 4020 C C . LEU B 1 187 ? -15.062 1.347 46.095 1.00 12.35 188 LEU B C 1
ATOM 4021 O O . LEU B 1 187 ? -14.641 0.175 46.007 1.00 12.47 188 LEU B O 1
ATOM 4026 N N . ASN B 1 188 ? -15.340 2.073 45.016 1.00 9.29 189 ASN B N 1
ATOM 4027 C CA . ASN B 1 188 ? -15.124 1.519 43.686 1.00 9.76 189 ASN B CA 1
ATOM 4028 C C . ASN B 1 188 ? -13.784 1.896 43.088 1.00 12.96 189 ASN B C 1
ATOM 4029 O O . ASN B 1 188 ? -13.547 1.563 41.925 1.00 12.05 189 ASN B O 1
ATOM 4034 N N . ALA B 1 189 ? -12.899 2.551 43.849 1.00 10.56 190 ALA B N 1
ATOM 4035 C CA . ALA B 1 189 ? -11.550 2.826 43.346 1.00 11.28 190 ALA B CA 1
ATOM 4036 C C . ALA B 1 189 ? -10.641 1.591 43.460 1.00 10.50 190 ALA B C 1
ATOM 4037 O O . ALA B 1 189 ? -10.527 0.980 44.536 1.00 13.24 190 ALA B O 1
ATOM 4039 N N . SER B 1 190 ? -9.978 1.253 42.352 1.00 9.59 191 SER B N 1
ATOM 4040 C CA . SER B 1 190 ? -9.201 0.012 42.274 1.00 10.70 191 SER B CA 1
ATOM 4041 C C . SER B 1 190 ? -8.104 0.150 41.235 1.00 12.63 191 SER B C 1
ATOM 4042 O O . SER B 1 190 ? -8.322 0.749 40.180 1.00 11.49 191 SER B O 1
ATOM 4045 N N . PRO B 1 191 ? -6.950 -0.488 41.457 1.00 12.83 192 PRO B N 1
ATOM 4046 C CA . PRO B 1 191 ? -5.904 -0.510 40.420 1.00 11.37 192 PRO B CA 1
ATOM 4047 C C . PRO B 1 191 ? -6.171 -1.497 39.308 1.00 12.40 192 PRO B C 1
ATOM 4048 O O . PRO B 1 191 ? -5.461 -1.466 38.296 1.00 11.06 192 PRO B O 1
ATOM 4052 N N . ASP B 1 192 ? -7.177 -2.353 39.449 1.00 14.22 193 ASP B N 1
ATOM 4053 C CA . ASP B 1 192 ? -7.356 -3.469 38.527 1.00 12.91 193 ASP B CA 1
ATOM 4054 C C . ASP B 1 192 ? -7.637 -3.010 37.099 1.00 14.40 193 ASP B C 1
ATOM 4055 O O . ASP B 1 192 ? -8.258 -1.969 36.851 1.00 12.87 193 ASP B O 1
ATOM 4060 N N . PHE B 1 193 ? -7.214 -3.825 36.144 1.00 14.70 194 PHE B N 1
ATOM 4061 C CA . PHE B 1 193 ? -7.500 -3.584 34.744 1.00 11.50 194 PHE B CA 1
ATOM 4062 C C . PHE B 1 193 ? -8.714 -4.409 34.348 1.00 17.09 194 PHE B C 1
ATOM 4063 O O . PHE B 1 193 ? -8.658 -5.646 34.451 1.00 18.43 194 PHE B O 1
ATOM 4071 N N . PRO B 1 194 ? -9.825 -3.803 33.943 1.00 14.15 195 PRO B N 1
ATOM 4072 C CA . PRO B 1 194 ? -10.936 -4.590 33.375 1.00 21.16 195 PRO B CA 1
ATOM 4073 C C . PRO B 1 194 ? -10.745 -4.821 31.877 1.00 17.03 195 PRO B C 1
ATOM 4074 O O . PRO B 1 194 ? -10.427 -3.908 31.106 1.00 28.39 195 PRO B O 1
ATOM 4078 N N . GLU B 1 195 ? -10.987 -6.045 31.418 1.00 26.79 196 GLU B N 1
ATOM 4079 C CA . GLU B 1 195 ? -10.827 -6.272 29.980 1.00 41.40 196 GLU B CA 1
ATOM 4080 C C . GLU B 1 195 ? -11.982 -5.681 29.167 1.00 50.27 196 GLU B C 1
ATOM 4081 O O . GLU B 1 195 ? -11.733 -4.959 28.192 1.00 30.27 196 GLU B O 1
ATOM 4087 N N . LYS B 1 196 ? -13.244 -5.984 29.535 1.00 32.70 197 LYS B N 1
ATOM 4088 C CA . LYS B 1 196 ? -14.397 -5.468 28.793 1.00 33.45 197 LYS B CA 1
ATOM 4089 C C . LYS B 1 196 ? -15.654 -5.299 29.638 1.00 28.36 197 LYS B C 1
ATOM 4090 O O . LYS B 1 196 ? -16.080 -6.223 30.340 1.00 25.50 197 LYS B O 1
ATOM 4096 N N A ILE B 1 197 ? -16.234 -4.111 29.521 0.59 23.19 198 ILE B N 1
ATOM 4097 N N B ILE B 1 197 ? -16.301 -4.140 29.505 0.41 23.28 198 ILE B N 1
ATOM 4098 C CA A ILE B 1 197 ? -17.536 -3.772 30.073 0.59 27.90 198 ILE B CA 1
ATOM 4099 C CA B ILE B 1 197 ? -17.568 -3.844 30.179 0.41 26.84 198 ILE B CA 1
ATOM 4100 C C A ILE B 1 197 ? -18.514 -3.695 28.906 0.59 17.73 198 ILE B C 1
ATOM 4101 C C B ILE B 1 197 ? -18.598 -3.456 29.128 0.41 20.44 198 ILE B C 1
ATOM 4102 O O A ILE B 1 197 ? -18.153 -3.237 27.814 0.59 23.83 198 ILE B O 1
ATOM 4103 O O B ILE B 1 197 ? -18.367 -2.513 28.359 0.41 17.27 198 ILE B O 1
ATOM 4112 N N . VAL B 1 198 ? -19.739 -4.153 29.114 1.00 16.13 199 VAL B N 1
ATOM 4113 C CA . VAL B 1 198 ? -20.826 -3.833 28.188 1.00 16.15 199 VAL B CA 1
ATOM 4114 C C . VAL B 1 198 ? -21.828 -2.944 28.917 1.00 16.95 199 VAL B C 1
ATOM 4115 O O . VAL B 1 198 ? -22.435 -3.361 29.916 1.00 20.37 199 VAL B O 1
ATOM 4119 N N . LEU B 1 199 ? -22.025 -1.719 28.399 1.00 13.27 200 LEU B N 1
ATOM 4120 C CA . LEU B 1 199 ? -23.034 -0.795 28.932 1.00 14.25 200 LEU B CA 1
ATOM 4121 C C . LEU B 1 199 ? -24.145 -0.733 27.890 1.00 13.36 200 LEU B C 1
ATOM 4122 O O . LEU B 1 199 ? -23.943 -0.172 26.811 1.00 13.95 200 LEU B O 1
ATOM 4127 N N . ASN B 1 200 ? -25.308 -1.315 28.220 1.00 11.93 201 ASN B N 1
ATOM 4128 C CA . ASN B 1 200 ? -26.409 -1.457 27.276 1.00 13.40 201 ASN B CA 1
ATOM 4129 C C . ASN B 1 200 ? -25.954 -2.365 26.134 1.00 14.80 201 ASN B C 1
ATOM 4130 O O . ASN B 1 200 ? -25.847 -3.577 26.352 1.00 18.58 201 ASN B O 1
ATOM 4135 N N . ARG B 1 201 ? -25.654 -1.838 24.950 1.00 13.09 202 ARG B N 1
ATOM 4136 C CA . ARG B 1 201 ? -25.051 -2.657 23.899 1.00 13.30 202 ARG B CA 1
ATOM 4137 C C . ARG B 1 201 ? -23.699 -2.108 23.460 1.00 13.90 202 ARG B C 1
ATOM 4138 O O . ARG B 1 201 ? -23.163 -2.557 22.440 1.00 17.51 202 ARG B O 1
ATOM 4146 N N . ALA B 1 202 ? -23.106 -1.191 24.236 1.00 12.54 203 ALA B N 1
ATOM 4147 C CA . ALA B 1 202 ? -21.780 -0.641 23.949 1.00 13.41 203 ALA B CA 1
ATOM 4148 C C . ALA B 1 202 ? -20.693 -1.489 24.593 1.00 17.20 203 ALA B C 1
ATOM 4149 O O . ALA B 1 202 ? -20.722 -1.716 25.804 1.00 15.99 203 ALA B O 1
ATOM 4151 N N . ASP B 1 203 ? -19.723 -1.936 23.789 1.00 16.04 204 ASP B N 1
ATOM 4152 C CA . ASP B 1 203 ? -18.544 -2.629 24.307 1.00 13.64 204 ASP B CA 1
ATOM 4153 C C . ASP B 1 203 ? -17.504 -1.589 24.695 1.00 16.13 204 ASP B C 1
ATOM 4154 O O . ASP B 1 203 ? -17.014 -0.843 23.832 1.00 22.49 204 ASP B O 1
ATOM 4159 N N . LEU B 1 204 ? -17.182 -1.513 25.982 1.00 14.30 205 LEU B N 1
ATOM 4160 C CA . LEU B 1 204 ? -16.297 -0.473 26.499 1.00 13.69 205 LEU B CA 1
ATOM 4161 C C . LEU B 1 204 ? -15.012 -1.116 27.026 1.00 14.36 205 LEU B C 1
ATOM 4162 O O . LEU B 1 204 ? -15.073 -2.011 27.883 1.00 18.09 205 LEU B O 1
ATOM 4167 N N . VAL B 1 205 ? -13.870 -0.735 26.461 1.00 14.80 206 VAL B N 1
ATOM 4168 C CA . VAL B 1 205 ? -12.597 -1.223 26.996 1.00 17.26 206 VAL B CA 1
ATOM 4169 C C . VAL B 1 205 ? -11.807 -0.017 27.484 1.00 12.84 206 VAL B C 1
ATOM 4170 O O . VAL B 1 205 ? -11.993 1.113 27.000 1.00 14.10 206 VAL B O 1
ATOM 4174 N N . PRO B 1 206 ? -10.905 -0.219 28.437 1.00 11.75 207 PRO B N 1
ATOM 4175 C CA . PRO B 1 206 ? -10.123 0.921 28.944 1.00 10.22 207 PRO B CA 1
ATOM 4176 C C . PRO B 1 206 ? -9.241 1.525 27.870 1.00 12.70 207 PRO B C 1
ATOM 4177 O O . PRO B 1 206 ? -8.730 0.829 26.982 1.00 13.52 207 PRO B O 1
ATOM 4181 N N . PHE B 1 207 ? -8.999 2.838 27.993 1.00 10.78 208 PHE B N 1
ATOM 4182 C CA . PHE B 1 207 ? -7.934 3.424 27.180 1.00 11.24 208 PHE B CA 1
ATOM 4183 C C . PHE B 1 207 ? -6.576 2.838 27.560 1.00 12.94 208 PHE B C 1
ATOM 4184 O O . PHE B 1 207 ? -5.661 2.768 26.724 1.00 16.64 208 PHE B O 1
ATOM 4192 N N . GLY B 1 208 ? -6.415 2.452 28.822 1.00 12.14 209 GLY B N 1
ATOM 4193 C CA . GLY B 1 208 ? -5.112 2.065 29.347 1.00 11.69 209 GLY B CA 1
ATOM 4194 C C . GLY B 1 208 ? -5.257 1.843 30.834 1.00 12.82 209 GLY B C 1
ATOM 4195 O O . GLY B 1 208 ? -6.358 1.617 31.311 1.00 13.27 209 GLY B O 1
ATOM 4196 N N . SER B 1 209 ? -4.147 1.960 31.573 1.00 10.69 210 SER B N 1
ATOM 4197 C CA . SER B 1 209 ? -4.223 1.744 33.014 1.00 8.72 210 SER B CA 1
ATOM 4198 C C . SER B 1 209 ? -4.991 2.869 33.707 1.00 9.66 210 SER B C 1
ATOM 4199 O O . SER B 1 209 ? -5.046 4.013 33.221 1.00 11.97 210 SER B O 1
ATOM 4202 N N . GLY B 1 210 ? -5.579 2.532 34.855 1.00 11.03 211 GLY B N 1
ATOM 4203 C CA . GLY B 1 210 ? -6.223 3.544 35.691 1.00 8.24 211 GLY B CA 1
ATOM 4204 C C . GLY B 1 210 ? -7.728 3.670 35.549 1.00 8.94 211 GLY B C 1
ATOM 4205 O O . GLY B 1 210 ? -8.320 4.529 36.230 1.00 10.31 211 GLY B O 1
ATOM 4206 N N . SER B 1 211 ? -8.373 2.815 34.732 1.00 10.53 212 SER B N 1
ATOM 4207 C CA . SER B 1 211 ? -9.783 3.053 34.426 1.00 9.79 212 SER B CA 1
ATOM 4208 C C . SER B 1 211 ? -10.678 2.873 35.647 1.00 9.29 212 SER B C 1
ATOM 4209 O O . SER B 1 211 ? -11.784 3.447 35.687 1.00 10.74 212 SER B O 1
ATOM 4212 N N . LEU B 1 212 ? -10.269 2.053 36.610 1.00 10.21 213 LEU B N 1
ATOM 4213 C CA . LEU B 1 212 ? -11.072 1.857 37.809 1.00 8.72 213 LEU B CA 1
ATOM 4214 C C . LEU B 1 212 ? -10.545 2.649 38.990 1.00 11.12 213 LEU B C 1
ATOM 4215 O O . LEU B 1 212 ? -11.127 2.585 40.077 1.00 11.55 213 LEU B O 1
ATOM 4220 N N . MET B 1 213 ? -9.481 3.440 38.788 1.00 10.40 214 MET B N 1
ATOM 4221 C CA . MET B 1 213 ? -9.024 4.418 39.774 1.00 8.94 214 MET B CA 1
ATOM 4222 C C . MET B 1 213 ? -9.826 5.701 39.716 1.00 10.63 214 MET B C 1
ATOM 4223 O O . MET B 1 213 ? -9.664 6.554 40.604 1.00 10.77 214 MET B O 1
ATOM 4228 N N . ARG B 1 214 ? -10.628 5.853 38.662 1.00 11.84 215 ARG B N 1
ATOM 4229 C CA . ARG B 1 214 ? -11.500 7.018 38.487 1.00 9.88 215 ARG B CA 1
ATOM 4230 C C . ARG B 1 214 ? -12.275 7.314 39.765 1.00 9.55 215 ARG B C 1
ATOM 4231 O O . ARG B 1 214 ? -12.883 6.434 40.385 1.00 12.16 215 ARG B O 1
ATOM 4239 N N . GLY B 1 215 ? -12.233 8.576 40.169 1.00 9.85 216 GLY B N 1
ATOM 4240 C CA . GLY B 1 215 ? -12.845 9.020 41.404 1.00 12.36 216 GLY B CA 1
ATOM 4241 C C . GLY B 1 215 ? -11.850 9.418 42.473 1.00 9.91 216 GLY B C 1
ATOM 4242 O O . GLY B 1 215 ? -12.183 10.248 43.319 1.00 11.59 216 GLY B O 1
ATOM 4243 N N . ILE B 1 216 ? -10.638 8.861 42.446 1.00 9.50 217 ILE B N 1
ATOM 4244 C CA . ILE B 1 216 ? -9.615 9.340 43.381 1.00 8.74 217 ILE B CA 1
ATOM 4245 C C . ILE B 1 216 ? -9.351 10.806 43.052 1.00 9.96 217 ILE B C 1
ATOM 4246 O O . ILE B 1 216 ? -9.030 11.125 41.899 1.00 10.14 217 ILE B O 1
ATOM 4251 N N . PRO B 1 217 ? -9.475 11.726 43.999 1.00 10.57 218 PRO B N 1
ATOM 4252 C CA . PRO B 1 217 ? -9.340 13.152 43.664 1.00 10.08 218 PRO B CA 1
ATOM 4253 C C . PRO B 1 217 ? -7.876 13.542 43.524 1.00 12.24 218 PRO B C 1
ATOM 4254 O O . PRO B 1 217 ? -7.002 12.989 44.202 1.00 11.81 218 PRO B O 1
ATOM 4258 N N . GLY B 1 218 ? -7.618 14.523 42.651 1.00 9.96 219 GLY B N 1
ATOM 4259 C CA . GLY B 1 218 ? -6.253 14.996 42.403 1.00 10.32 219 GLY B CA 1
ATOM 4260 C C . GLY B 1 218 ? -5.914 16.365 42.974 1.00 12.45 219 GLY B C 1
ATOM 4261 O O . GLY B 1 218 ? -4.811 16.885 42.776 1.00 14.25 219 GLY B O 1
ATOM 4262 N N . ASP B 1 219 ? -6.854 16.953 43.691 1.00 9.79 220 ASP B N 1
ATOM 4263 C CA . ASP B 1 219 ? -6.657 18.313 44.163 1.00 9.78 220 ASP B CA 1
ATOM 4264 C C . ASP B 1 219 ? -5.891 18.328 45.495 1.00 11.69 220 ASP B C 1
ATOM 4265 O O . ASP B 1 219 ? -5.696 17.305 46.169 1.00 12.44 220 ASP B O 1
ATOM 4270 N N . TYR B 1 220 ? -5.465 19.519 45.892 1.00 10.30 221 TYR B N 1
ATOM 4271 C CA . TYR B 1 220 ? -4.625 19.653 47.070 1.00 7.92 221 TYR B CA 1
ATOM 4272 C C . TYR B 1 220 ? -5.388 19.779 48.379 1.00 10.55 221 TYR B C 1
ATOM 4273 O O . TYR B 1 220 ? -4.762 19.975 49.412 1.00 10.56 221 TYR B O 1
ATOM 4282 N N . TYR B 1 221 ? -6.718 19.744 48.365 1.00 10.69 222 TYR B N 1
ATOM 4283 C CA . TYR B 1 221 ? -7.468 19.936 49.596 1.00 8.63 222 TYR B CA 1
ATOM 4284 C C . TYR B 1 221 ? -7.165 18.815 50.592 1.00 9.78 222 TYR B C 1
ATOM 4285 O O . TYR B 1 221 ? -6.979 17.659 50.201 1.00 9.65 222 TYR B O 1
ATOM 4294 N N . SER B 1 222 ? -7.162 19.150 51.896 1.00 9.75 223 SER B N 1
ATOM 4295 C CA . SER B 1 222 ? -6.795 18.157 52.910 1.00 8.07 223 SER B CA 1
ATOM 4296 C C . SER B 1 222 ? -7.583 16.838 52.824 1.00 9.96 223 SER B C 1
ATOM 4297 O O . SER B 1 222 ? -6.946 15.761 52.784 1.00 9.92 223 SER B O 1
ATOM 4300 N N . PRO B 1 223 ? -8.921 16.827 52.765 1.00 9.07 224 PRO B N 1
ATOM 4301 C CA . PRO B 1 223 ? -9.625 15.536 52.652 1.00 9.44 224 PRO B CA 1
ATOM 4302 C C . PRO B 1 223 ? -9.250 14.804 51.378 1.00 8.41 224 PRO B C 1
ATOM 4303 O O . PRO B 1 223 ? -9.212 13.568 51.387 1.00 10.13 224 PRO B O 1
ATOM 4307 N N . SER B 1 224 ? -8.970 15.533 50.290 1.00 8.56 225 SER B N 1
ATOM 4308 C CA . SER B 1 224 ? -8.582 14.873 49.034 1.00 9.38 225 SER B CA 1
ATOM 4309 C C . SER B 1 224 ? -7.215 14.206 49.156 1.00 10.40 225 SER B C 1
ATOM 4310 O O . SER B 1 224 ? -7.028 13.071 48.691 1.00 10.90 225 SER B O 1
ATOM 4313 N N . ARG B 1 225 ? -6.245 14.897 49.770 1.00 10.40 226 ARG B N 1
ATOM 4314 C CA . ARG B 1 225 ? -4.947 14.272 49.990 1.00 8.86 226 ARG B CA 1
ATOM 4315 C C . ARG B 1 225 ? -5.037 13.056 50.909 1.00 10.95 226 ARG B C 1
ATOM 4316 O O . ARG B 1 225 ? -4.286 12.075 50.741 1.00 11.26 226 ARG B O 1
ATOM 4324 N N . PHE B 1 226 ? -5.907 13.109 51.908 1.00 8.90 227 PHE B N 1
ATOM 4325 C CA . PHE B 1 226 ? -6.062 11.941 52.765 1.00 8.98 227 PHE B CA 1
ATOM 4326 C C . PHE B 1 226 ? -6.521 10.740 51.950 1.00 9.89 227 PHE B C 1
ATOM 4327 O O . PHE B 1 226 ? -5.950 9.651 52.064 1.00 9.13 227 PHE B O 1
ATOM 4335 N N . VAL B 1 227 ? -7.549 10.932 51.107 1.00 9.51 228 VAL B N 1
ATOM 4336 C CA . VAL B 1 227 ? -8.079 9.831 50.299 1.00 7.63 228 VAL B CA 1
ATOM 4337 C C . VAL B 1 227 ? -7.029 9.344 49.308 1.00 9.66 228 VAL B C 1
ATOM 4338 O O . VAL B 1 227 ? -6.835 8.140 49.126 1.00 11.18 228 VAL B O 1
ATOM 4342 N N . ARG B 1 228 ? -6.382 10.279 48.619 1.00 8.81 229 ARG B N 1
ATOM 4343 C CA . ARG B 1 228 ? -5.404 9.894 47.604 1.00 9.05 229 ARG B CA 1
ATOM 4344 C C . ARG B 1 228 ? -4.207 9.190 48.251 1.00 9.62 229 ARG B C 1
ATOM 4345 O O . ARG B 1 228 ? -3.718 8.171 47.731 1.00 9.42 229 ARG B O 1
ATOM 4353 N N . ALA B 1 229 ? -3.705 9.747 49.355 1.00 10.08 230 ALA B N 1
ATOM 4354 C CA . ALA B 1 229 ? -2.618 9.066 50.053 1.00 9.09 230 ALA B CA 1
ATOM 4355 C C . ALA B 1 229 ? -3.054 7.702 50.575 1.00 10.07 230 ALA B C 1
ATOM 4356 O O . ALA B 1 229 ? -2.291 6.722 50.486 1.00 9.57 230 ALA B O 1
ATOM 4358 N N . ALA B 1 230 ? -4.285 7.592 51.091 1.00 9.70 231 ALA B N 1
ATOM 4359 C CA . ALA B 1 230 ? -4.708 6.286 51.617 1.00 9.09 231 ALA B CA 1
ATOM 4360 C C . ALA B 1 230 ? -4.761 5.239 50.518 1.00 8.60 231 ALA B C 1
ATOM 4361 O O . ALA B 1 230 ? -4.340 4.096 50.729 1.00 10.01 231 ALA B O 1
ATOM 4363 N N . TYR B 1 231 ? -5.217 5.623 49.308 1.00 10.46 232 TYR B N 1
ATOM 4364 C CA . TYR B 1 231 ? -5.246 4.704 48.167 1.00 8.13 232 TYR B CA 1
ATOM 4365 C C . TYR B 1 231 ? -3.833 4.308 47.740 1.00 9.70 232 TYR B C 1
ATOM 4366 O O . TYR B 1 231 ? -3.513 3.113 47.644 1.00 11.15 232 TYR B O 1
ATOM 4375 N N . VAL B 1 232 ? -2.955 5.295 47.523 1.00 8.91 233 VAL B N 1
ATOM 4376 C CA . VAL B 1 232 ? -1.634 4.971 46.988 1.00 10.07 233 VAL B CA 1
ATOM 4377 C C . VAL B 1 232 ? -0.851 4.153 48.009 1.00 10.00 233 VAL B C 1
ATOM 4378 O O . VAL B 1 232 ? -0.187 3.156 47.676 1.00 9.43 233 VAL B O 1
ATOM 4382 N N . HIS B 1 233 ? -0.945 4.552 49.276 1.00 8.43 234 HIS B N 1
ATOM 4383 C CA . HIS B 1 233 ? -0.189 3.871 50.328 1.00 7.73 234 HIS B CA 1
ATOM 4384 C C . HIS B 1 233 ? -0.700 2.450 50.565 1.00 9.21 234 HIS B C 1
ATOM 4385 O O . HIS B 1 233 ? 0.093 1.527 50.828 1.00 10.64 234 HIS B O 1
ATOM 4392 N N . ALA B 1 234 ? -2.024 2.248 50.506 1.00 10.04 235 ALA B N 1
ATOM 4393 C CA . ALA B 1 234 ? -2.581 0.907 50.696 1.00 10.66 235 ALA B CA 1
ATOM 4394 C C . ALA B 1 234 ? -2.157 -0.035 49.593 1.00 9.11 235 ALA B C 1
ATOM 4395 O O . ALA B 1 234 ? -1.951 -1.239 49.838 1.00 12.44 235 ALA B O 1
ATOM 4397 N N . HIS B 1 235 ? -2.007 0.484 48.368 1.00 10.06 236 HIS B N 1
ATOM 4398 C CA . HIS B 1 235 ? -1.762 -0.373 47.217 1.00 9.45 236 HIS B CA 1
ATOM 4399 C C . HIS B 1 235 ? -0.290 -0.523 46.861 1.00 10.96 236 HIS B C 1
ATOM 4400 O O . HIS B 1 235 ? 0.034 -1.351 46.008 1.00 10.90 236 HIS B O 1
ATOM 4407 N N . TYR B 1 236 ? 0.600 0.211 47.495 1.00 9.30 237 TYR B N 1
ATOM 4408 C CA . TYR B 1 236 ? 2.024 0.105 47.164 1.00 8.50 237 TYR B CA 1
ATOM 4409 C C . TYR B 1 236 ? 2.548 -1.245 47.660 1.00 11.32 237 TYR B C 1
ATOM 4410 O O . TYR B 1 236 ? 2.353 -1.572 48.832 1.00 12.28 237 TYR B O 1
ATOM 4419 N N . PRO B 1 237 ? 3.174 -2.065 46.801 1.00 10.91 238 PRO B N 1
ATOM 4420 C CA . PRO B 1 237 ? 3.623 -3.391 47.254 1.00 11.12 238 PRO B CA 1
ATOM 4421 C C . PRO B 1 237 ? 4.697 -3.295 48.326 1.00 12.77 238 PRO B C 1
ATOM 4422 O O . PRO B 1 237 ? 5.585 -2.447 48.274 1.00 12.23 238 PRO B O 1
ATOM 4426 N N . GLY B 1 238 ? 4.615 -4.166 49.330 1.00 12.54 239 GLY B N 1
ATOM 4427 C CA . GLY B 1 238 ? 5.650 -4.154 50.357 1.00 11.32 239 GLY B CA 1
ATOM 4428 C C . GLY B 1 238 ? 7.024 -4.462 49.784 1.00 13.76 239 GLY B C 1
ATOM 4429 O O . GLY B 1 238 ? 7.172 -5.260 48.844 1.00 13.99 239 GLY B O 1
ATOM 4430 N N . LYS B 1 239 ? 8.040 -3.805 50.349 1.00 11.66 240 LYS B N 1
ATOM 4431 C CA . LYS B 1 239 ? 9.410 -3.954 49.882 1.00 10.37 240 LYS B CA 1
ATOM 4432 C C . LYS B 1 239 ? 10.303 -4.420 51.030 1.00 13.46 240 LYS B C 1
ATOM 4433 O O . LYS B 1 239 ? 10.058 -4.084 52.185 1.00 13.29 240 LYS B O 1
ATOM 4439 N N . SER B 1 240 ? 11.359 -5.163 50.695 1.00 13.87 241 SER B N 1
ATOM 4440 C CA . SER B 1 240 ? 12.229 -5.722 51.717 1.00 13.94 241 SER B CA 1
ATOM 4441 C C . SER B 1 240 ? 13.617 -5.087 51.787 1.00 13.08 241 SER B C 1
ATOM 4442 O O . SER B 1 240 ? 14.387 -5.454 52.684 1.00 16.47 241 SER B O 1
ATOM 4445 N N . THR B 1 241 ? 13.974 -4.154 50.903 1.00 14.07 242 THR B N 1
ATOM 4446 C CA . THR B 1 241 ? 15.299 -3.566 50.965 1.00 11.52 242 THR B CA 1
ATOM 4447 C C . THR B 1 241 ? 15.220 -2.130 51.454 1.00 12.13 242 THR B C 1
ATOM 4448 O O . THR B 1 241 ? 14.199 -1.450 51.264 1.00 11.07 242 THR B O 1
ATOM 4452 N N . GLU B 1 242 ? 16.318 -1.660 52.067 1.00 12.72 243 GLU B N 1
ATOM 4453 C CA . GLU B 1 242 ? 16.360 -0.246 52.447 1.00 10.82 243 GLU B CA 1
ATOM 4454 C C . GLU B 1 242 ? 16.138 0.651 51.234 1.00 10.86 243 GLU B C 1
ATOM 4455 O O . GLU B 1 242 ? 15.344 1.606 51.305 1.00 12.06 243 GLU B O 1
ATOM 4461 N N . GLU B 1 243 ? 16.827 0.373 50.106 1.00 12.02 244 GLU B N 1
ATOM 4462 C CA . GLU B 1 243 ? 16.708 1.290 48.968 1.00 13.33 244 GLU B CA 1
ATOM 4463 C C . GLU B 1 243 ? 15.287 1.334 48.409 1.00 10.51 244 GLU B C 1
ATOM 4464 O O . GLU B 1 243 ? 14.771 2.426 48.110 1.00 11.86 244 GLU B O 1
ATOM 4467 N N . GLU B 1 244 ? 14.614 0.178 48.287 1.00 11.50 245 GLU B N 1
ATOM 4468 C CA . GLU B 1 244 ? 13.247 0.221 47.747 1.00 10.36 245 GLU B CA 1
ATOM 4469 C C . GLU B 1 244 ? 12.287 0.877 48.725 1.00 13.39 245 GLU B C 1
ATOM 4470 O O . GLU B 1 244 ? 11.298 1.498 48.301 1.00 11.34 245 GLU B O 1
ATOM 4476 N N . ASN B 1 245 ? 12.549 0.748 50.025 1.00 11.92 246 ASN B N 1
ATOM 4477 C CA . ASN B 1 245 ? 11.679 1.410 50.991 1.00 10.60 246 ASN B CA 1
ATOM 4478 C C . ASN B 1 245 ? 11.928 2.905 51.049 1.00 11.92 246 ASN B C 1
ATOM 4479 O O . ASN B 1 245 ? 10.977 3.662 51.270 1.00 11.42 246 ASN B O 1
ATOM 4484 N N . VAL B 1 246 ? 13.171 3.360 50.867 1.00 10.23 247 VAL B N 1
ATOM 4485 C CA . VAL B 1 246 ? 13.364 4.808 50.743 1.00 10.67 247 VAL B CA 1
ATOM 4486 C C . VAL B 1 246 ? 12.628 5.324 49.505 1.00 10.50 247 VAL B C 1
ATOM 4487 O O . VAL B 1 246 ? 11.919 6.343 49.545 1.00 11.10 247 VAL B O 1
ATOM 4491 N N . SER B 1 247 ? 12.757 4.610 48.388 1.00 10.34 248 SER B N 1
ATOM 4492 C CA . SER B 1 247 ? 12.089 5.027 47.160 1.00 10.43 248 SER B CA 1
ATOM 4493 C C . SER B 1 247 ? 10.560 5.049 47.334 1.00 11.12 248 SER B C 1
ATOM 4494 O O . SER B 1 247 ? 9.868 5.945 46.804 1.00 11.07 248 SER B O 1
ATOM 4497 N N . ARG B 1 248 ? 10.025 4.084 48.104 1.00 9.75 249 ARG B N 1
ATOM 4498 C CA . ARG B 1 248 ? 8.586 4.045 48.363 1.00 10.45 249 ARG B CA 1
ATOM 4499 C C . ARG B 1 248 ? 8.126 5.322 49.050 1.00 9.93 249 ARG B C 1
ATOM 4500 O O . ARG B 1 248 ? 7.074 5.868 48.710 1.00 9.82 249 ARG B O 1
ATOM 4508 N N . ALA B 1 249 ? 8.904 5.829 50.023 1.00 9.91 250 ALA B N 1
ATOM 4509 C CA . ALA B 1 249 ? 8.452 7.024 50.737 1.00 8.04 250 ALA B CA 1
ATOM 4510 C C . ALA B 1 249 ? 8.337 8.201 49.792 1.00 10.78 250 ALA B C 1
ATOM 4511 O O . ALA B 1 249 ? 7.319 8.910 49.779 1.00 11.60 250 ALA B O 1
ATOM 4513 N N . PHE B 1 250 ? 9.398 8.448 49.013 1.00 11.02 251 PHE B N 1
ATOM 4514 C CA . PHE B 1 250 ? 9.407 9.637 48.186 1.00 9.92 251 PHE B CA 1
ATOM 4515 C C . PHE B 1 250 ? 8.390 9.539 47.062 1.00 10.21 251 PHE B C 1
ATOM 4516 O O . PHE B 1 250 ? 7.736 10.535 46.744 1.00 11.08 251 PHE B O 1
ATOM 4524 N N . HIS B 1 251 ? 8.220 8.359 46.451 1.00 9.53 252 HIS B N 1
ATOM 4525 C CA . HIS B 1 251 ? 7.189 8.246 45.419 1.00 10.58 252 HIS B CA 1
ATOM 4526 C C . HIS B 1 251 ? 5.794 8.431 45.993 1.00 9.70 252 HIS B C 1
ATOM 4527 O O . HIS B 1 251 ? 4.944 9.105 45.382 1.00 9.68 252 HIS B O 1
ATOM 4534 N N . THR B 1 252 ? 5.513 7.817 47.141 1.00 9.39 253 THR B N 1
ATOM 4535 C CA . THR B 1 252 ? 4.170 7.932 47.697 1.00 9.95 253 THR B CA 1
ATOM 4536 C C . THR B 1 252 ? 3.867 9.376 48.041 1.00 10.44 253 THR B C 1
ATOM 4537 O O . THR B 1 252 ? 2.762 9.880 47.760 1.00 9.94 253 THR B O 1
ATOM 4541 N N . LEU B 1 253 ? 4.850 10.072 48.626 1.00 9.59 254 LEU B N 1
ATOM 4542 C CA . LEU B 1 253 ? 4.584 11.455 49.012 1.00 10.67 254 LEU B CA 1
ATOM 4543 C C . LEU B 1 253 ? 4.615 12.399 47.807 1.00 10.03 254 LEU B C 1
ATOM 4544 O O . LEU B 1 253 ? 3.935 13.438 47.830 1.00 11.82 254 LEU B O 1
ATOM 4549 N N . GLN B 1 254 ? 5.317 12.037 46.722 1.00 9.13 255 GLN B N 1
ATOM 4550 C CA . GLN B 1 254 ? 5.223 12.854 45.512 1.00 8.68 255 GLN B CA 1
ATOM 4551 C C . GLN B 1 254 ? 3.812 12.822 44.937 1.00 10.22 255 GLN B C 1
ATOM 4552 O O . GLN B 1 254 ? 3.382 13.783 44.287 1.00 11.18 255 GLN B O 1
ATOM 4558 N N . GLN B 1 255 ? 3.067 11.746 45.194 1.00 9.96 256 GLN B N 1
ATOM 4559 C CA . GLN B 1 255 ? 1.703 11.653 44.693 1.00 9.63 256 GLN B CA 1
ATOM 4560 C C . GLN B 1 255 ? 0.735 12.587 45.392 1.00 12.23 256 GLN B C 1
ATOM 4561 O O . GLN B 1 255 ? -0.392 12.780 44.902 1.00 14.86 256 GLN B O 1
ATOM 4567 N N . VAL B 1 256 ? 1.081 13.099 46.567 1.00 9.93 257 VAL B N 1
ATOM 4568 C CA . VAL B 1 256 ? 0.221 14.050 47.250 1.00 8.60 257 VAL B CA 1
ATOM 4569 C C . VAL B 1 256 ? 0.930 15.382 47.477 1.00 10.12 257 VAL B C 1
ATOM 4570 O O . VAL B 1 256 ? 0.470 16.197 48.276 1.00 11.42 257 VAL B O 1
ATOM 4574 N N . ALA B 1 257 ? 2.052 15.606 46.792 1.00 10.62 258 ALA B N 1
ATOM 4575 C CA . ALA B 1 257 ? 2.817 16.847 46.944 1.00 10.13 258 ALA B CA 1
ATOM 4576 C C . ALA B 1 257 ? 2.089 18.032 46.292 1.00 9.07 258 ALA B C 1
ATOM 4577 O O . ALA B 1 257 ? 1.123 17.885 45.534 1.00 10.63 258 ALA B O 1
ATOM 4579 N N . MET B 1 258 ? 2.573 19.234 46.627 1.00 9.25 259 MET B N 1
ATOM 4580 C CA . MET B 1 258 ? 2.040 20.525 46.164 1.00 9.75 259 MET B CA 1
ATOM 4581 C C . MET B 1 258 ? 3.130 21.233 45.374 1.00 9.99 259 MET B C 1
ATOM 4582 O O . MET B 1 258 ? 4.283 21.335 45.843 1.00 10.33 259 MET B O 1
ATOM 4587 N N . VAL B 1 259 ? 2.810 21.709 44.165 1.00 10.15 260 VAL B N 1
ATOM 4588 C CA . VAL B 1 259 ? 3.830 22.381 43.358 1.00 7.38 260 VAL B CA 1
ATOM 4589 C C . VAL B 1 259 ? 3.345 23.793 43.059 1.00 10.04 260 VAL B C 1
ATOM 4590 O O . VAL B 1 259 ? 2.169 24.128 43.251 1.00 11.21 260 VAL B O 1
ATOM 4594 N N . ASP B 1 260 ? 4.288 24.633 42.628 1.00 9.31 261 ASP B N 1
ATOM 4595 C CA . ASP B 1 260 ? 4.011 26.062 42.488 1.00 10.45 261 ASP B CA 1
ATOM 4596 C C . ASP B 1 260 ? 2.808 26.324 41.578 1.00 11.92 261 ASP B C 1
ATOM 4597 O O . ASP B 1 260 ? 2.667 25.736 40.501 1.00 11.19 261 ASP B O 1
ATOM 4602 N N . GLY B 1 261 ? 1.955 27.262 42.017 1.00 9.79 262 GLY B N 1
ATOM 4603 C CA . GLY B 1 261 ? 0.877 27.777 41.194 1.00 10.12 262 GLY B CA 1
ATOM 4604 C C . GLY B 1 261 ? -0.459 27.067 41.335 1.00 11.37 262 GLY B C 1
ATOM 4605 O O . GLY B 1 261 ? -1.487 27.635 40.932 1.00 10.76 262 GLY B O 1
ATOM 4606 N N . SER B 1 262 ? -0.501 25.858 41.929 1.00 7.79 263 SER B N 1
ATOM 4607 C CA . SER B 1 262 ? -1.746 25.067 41.835 1.00 8.94 263 SER B CA 1
ATOM 4608 C C . SER B 1 262 ? -2.759 25.312 42.959 1.00 11.76 263 SER B C 1
ATOM 4609 O O . SER B 1 262 ? -3.962 25.081 42.744 1.00 10.76 263 SER B O 1
ATOM 4612 N N . ALA B 1 263 ? -2.350 25.847 44.111 1.00 10.80 264 ALA B N 1
ATOM 4613 C CA . ALA B 1 263 ? -3.315 26.121 45.175 1.00 9.20 264 ALA B CA 1
ATOM 4614 C C . ALA B 1 263 ? -2.777 27.237 46.056 1.00 11.92 264 ALA B C 1
ATOM 4615 O O . ALA B 1 263 ? -1.716 27.104 46.664 1.00 11.61 264 ALA B O 1
ATOM 4617 N N . ALA B 1 264 ? -3.524 28.331 46.145 1.00 10.60 265 ALA B N 1
ATOM 4618 C CA . ALA B 1 264 ? -3.122 29.454 46.973 1.00 11.86 265 ALA B CA 1
ATOM 4619 C C . ALA B 1 264 ? -3.684 29.350 48.378 1.00 15.05 265 ALA B C 1
ATOM 4620 O O . ALA B 1 264 ? -4.740 28.755 48.616 1.00 14.55 265 ALA B O 1
ATOM 4622 N N . MET B 1 265 ? -2.972 29.998 49.309 1.00 15.49 266 MET B N 1
ATOM 4623 C CA . MET B 1 265 ? -3.483 30.267 50.648 1.00 20.35 266 MET B CA 1
ATOM 4624 C C . MET B 1 265 ? -4.187 31.620 50.655 1.00 15.62 266 MET B C 1
ATOM 4625 O O . MET B 1 265 ? -4.234 32.330 49.649 1.00 19.09 266 MET B O 1
ATOM 4629 N N . GLY B 1 266 ? -4.780 31.983 51.805 1.00 26.30 267 GLY B N 1
ATOM 4630 C CA . GLY B 1 266 ? -5.503 33.245 51.873 1.00 32.94 267 GLY B CA 1
ATOM 4631 C C . GLY B 1 266 ? -4.639 34.436 51.513 1.00 30.06 267 GLY B C 1
ATOM 4632 O O . GLY B 1 266 ? -5.117 35.399 50.912 1.00 33.27 267 GLY B O 1
ATOM 4633 N N . SER B 1 267 ? -3.339 34.352 51.807 1.00 26.42 268 SER B N 1
ATOM 4634 C CA . SER B 1 267 ? -2.404 35.403 51.422 1.00 22.87 268 SER B CA 1
ATOM 4635 C C . SER B 1 267 ? -2.262 35.566 49.913 1.00 22.56 268 SER B C 1
ATOM 4636 O O . SER B 1 267 ? -1.699 36.569 49.460 1.00 26.43 268 SER B O 1
ATOM 4639 N N . GLY B 1 268 ? -2.720 34.592 49.115 1.00 18.18 269 GLY B N 1
ATOM 4640 C CA . GLY B 1 268 ? -2.447 34.587 47.696 1.00 18.40 269 GLY B CA 1
ATOM 4641 C C . GLY B 1 268 ? -1.188 33.833 47.303 1.00 18.53 269 GLY B C 1
ATOM 4642 O O . GLY B 1 268 ? -0.992 33.560 46.107 1.00 20.83 269 GLY B O 1
ATOM 4643 N N . GLU B 1 269 ? -0.328 33.509 48.266 1.00 15.00 270 GLU B N 1
ATOM 4644 C CA . GLU B 1 269 ? 0.880 32.745 47.982 1.00 13.96 270 GLU B CA 1
ATOM 4645 C C . GLU B 1 269 ? 0.520 31.278 47.794 1.00 13.07 270 GLU B C 1
ATOM 4646 O O . GLU B 1 269 ? -0.450 30.784 48.364 1.00 14.21 270 GLU B O 1
ATOM 4652 N N . PHE B 1 270 ? 1.311 30.594 46.981 1.00 12.67 271 PHE B N 1
ATOM 4653 C CA . PHE B 1 270 ? 1.032 29.198 46.647 1.00 11.38 271 PHE B CA 1
ATOM 4654 C C . PHE B 1 270 ? 1.691 28.287 47.661 1.00 13.04 271 PHE B C 1
ATOM 4655 O O . PHE B 1 270 ? 2.862 28.474 48.026 1.00 14.06 271 PHE B O 1
ATOM 4663 N N A GLU B 1 271 ? 0.933 27.296 48.128 0.53 10.49 272 GLU B N 1
ATOM 4664 N N B GLU B 1 271 ? 0.939 27.287 48.124 0.47 10.53 272 GLU B N 1
ATOM 4665 C CA A GLU B 1 271 ? 1.500 26.296 49.009 0.53 9.97 272 GLU B CA 1
ATOM 4666 C CA B GLU B 1 271 ? 1.511 26.297 49.020 0.47 10.00 272 GLU B CA 1
ATOM 4667 C C A GLU B 1 271 ? 2.280 25.280 48.189 0.53 11.15 272 GLU B C 1
ATOM 4668 C C B GLU B 1 271 ? 2.261 25.249 48.214 0.47 11.18 272 GLU B C 1
ATOM 4669 O O A GLU B 1 271 ? 1.812 24.835 47.143 0.53 13.13 272 GLU B O 1
ATOM 4670 O O B GLU B 1 271 ? 1.757 24.757 47.205 0.47 12.60 272 GLU B O 1
ATOM 4681 N N . LYS B 1 272 ? 3.459 24.881 48.685 1.00 10.83 273 LYS B N 1
ATOM 4682 C CA . LYS B 1 272 ? 4.345 23.962 47.957 1.00 10.19 273 LYS B CA 1
ATOM 4683 C C . LYS B 1 272 ? 4.979 22.993 48.947 1.00 10.21 273 LYS B C 1
ATOM 4684 O O . LYS B 1 272 ? 5.135 23.332 50.115 1.00 10.74 273 LYS B O 1
ATOM 4690 N N . THR B 1 273 ? 5.375 21.801 48.467 1.00 8.75 274 THR B N 1
ATOM 4691 C CA . THR B 1 273 ? 6.052 20.842 49.341 1.00 9.87 274 THR B CA 1
ATOM 4692 C C . THR B 1 273 ? 7.492 21.318 49.532 1.00 12.00 274 THR B C 1
ATOM 4693 O O . THR B 1 273 ? 8.321 21.209 48.621 1.00 12.42 274 THR B O 1
ATOM 4697 N N . THR B 1 274 ? 7.801 21.887 50.707 1.00 10.63 275 THR B N 1
ATOM 4698 C CA . THR B 1 274 ? 9.125 22.488 50.876 1.00 9.96 275 THR B CA 1
ATOM 4699 C C . THR B 1 274 ? 10.197 21.455 51.144 1.00 8.91 275 THR B C 1
ATOM 4700 O O . THR B 1 274 ? 11.345 21.630 50.708 1.00 10.48 275 THR B O 1
ATOM 4704 N N . TYR B 1 275 ? 9.867 20.412 51.908 1.00 10.80 276 TYR B N 1
ATOM 4705 C CA . TYR B 1 275 ? 10.749 19.262 52.046 1.00 9.20 276 TYR B CA 1
ATOM 4706 C C . TYR B 1 275 ? 9.889 18.018 52.225 1.00 8.75 276 TYR B C 1
ATOM 4707 O O . TYR B 1 275 ? 8.704 18.096 52.560 1.00 10.61 276 TYR B O 1
ATOM 4716 N N . THR B 1 276 ? 10.501 16.874 51.958 1.00 8.85 277 THR B N 1
ATOM 4717 C CA . THR B 1 276 ? 9.898 15.582 52.240 1.00 10.15 277 THR B CA 1
ATOM 4718 C C . THR B 1 276 ? 10.917 14.839 53.058 1.00 10.79 277 THR B C 1
ATOM 4719 O O . THR B 1 276 ? 12.070 14.739 52.628 1.00 10.94 277 THR B O 1
ATOM 4723 N N . GLY B 1 277 ? 10.519 14.337 54.224 1.00 9.51 278 GLY B N 1
ATOM 4724 C CA . GLY B 1 277 ? 11.457 13.726 55.157 1.00 9.96 278 GLY B CA 1
ATOM 4725 C C . GLY B 1 277 ? 11.023 12.318 55.494 1.00 11.49 278 GLY B C 1
ATOM 4726 O O . GLY B 1 277 ? 9.840 12.025 55.517 1.00 11.40 278 GLY B O 1
ATOM 4727 N N . LEU B 1 278 ? 12.004 11.446 55.728 1.00 9.58 279 LEU B N 1
ATOM 4728 C CA . LEU B 1 278 ? 11.759 10.036 56.040 1.00 10.54 279 LEU B CA 1
ATOM 4729 C C . LEU B 1 278 ? 12.675 9.579 57.161 1.00 9.99 279 LEU B C 1
ATOM 4730 O O . LEU B 1 278 ? 13.894 9.754 57.072 1.00 12.57 279 LEU B O 1
ATOM 4735 N N . PHE B 1 279 ? 12.097 8.942 58.193 1.00 8.72 280 PHE B N 1
ATOM 4736 C CA . PHE B 1 279 ? 12.895 8.300 59.235 1.00 8.94 280 PHE B CA 1
ATOM 4737 C C . PHE B 1 279 ? 12.875 6.805 58.975 1.00 9.79 280 PHE B C 1
ATOM 4738 O O . PHE B 1 279 ? 11.790 6.222 58.819 1.00 10.56 280 PHE B O 1
ATOM 4746 N N . SER B 1 280 ? 14.067 6.181 58.948 1.00 9.44 281 SER B N 1
ATOM 4747 C CA . SER B 1 280 ? 14.197 4.728 58.817 1.00 11.64 281 SER B CA 1
ATOM 4748 C C . SER B 1 280 ? 14.839 4.135 60.068 1.00 12.02 281 SER B C 1
ATOM 4749 O O . SER B 1 2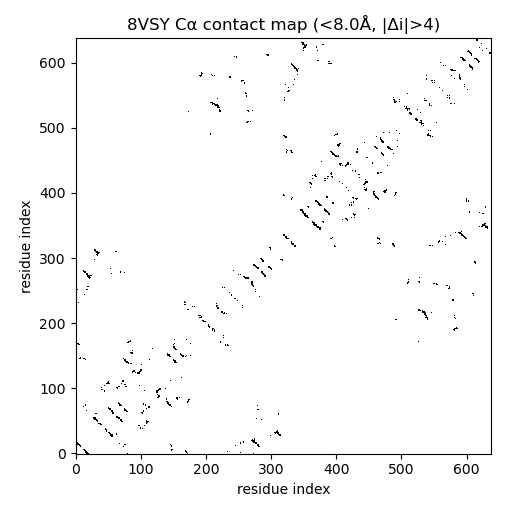80 ? 15.991 4.453 60.380 1.00 11.11 281 SER B O 1
ATOM 4752 N N . SER B 1 281 ? 14.098 3.283 60.792 1.00 11.08 282 SER B N 1
ATOM 4753 C CA . SER B 1 281 ? 14.702 2.615 61.948 1.00 10.18 282 SER B CA 1
ATOM 4754 C C . SER B 1 281 ? 15.720 1.557 61.543 1.00 13.46 282 SER B C 1
ATOM 4755 O O . SER B 1 281 ? 16.663 1.282 62.314 1.00 14.98 282 SER B O 1
ATOM 4758 N N . ARG B 1 282 ? 15.591 0.980 60.338 1.00 11.92 283 ARG B N 1
ATOM 4759 C CA . ARG B 1 282 ? 16.526 -0.069 59.918 1.00 11.03 283 ARG B CA 1
ATOM 4760 C C . ARG B 1 282 ? 17.959 0.436 59.911 1.00 13.56 283 ARG B C 1
ATOM 4761 O O . ARG B 1 282 ? 18.888 -0.282 60.319 1.00 15.18 283 ARG B O 1
ATOM 4769 N N . THR B 1 283 ? 18.154 1.672 59.445 1.00 12.71 284 THR B N 1
ATOM 4770 C CA . THR B 1 283 ? 19.479 2.283 59.350 1.00 13.40 284 THR B CA 1
ATOM 4771 C C . THR B 1 283 ? 19.661 3.461 60.293 1.00 12.14 284 THR B C 1
ATOM 4772 O O . THR B 1 283 ? 20.731 4.087 60.266 1.00 13.90 284 THR B O 1
ATOM 4776 N N . MET B 1 284 ? 18.693 3.721 61.171 1.00 11.49 285 MET B N 1
ATOM 4777 C CA . MET B 1 284 ? 18.663 4.903 62.041 1.00 12.85 285 MET B CA 1
ATOM 4778 C C . MET B 1 284 ? 19.180 6.136 61.333 1.00 12.35 285 MET B C 1
ATOM 4779 O O . MET B 1 284 ? 20.126 6.812 61.751 1.00 13.88 285 MET B O 1
ATOM 4784 N N . THR B 1 285 ? 18.497 6.421 60.231 1.00 11.08 286 THR B N 1
ATOM 4785 C CA . THR B 1 285 ? 18.896 7.479 59.315 1.00 11.18 286 THR B CA 1
ATOM 4786 C C . THR B 1 285 ? 17.677 8.314 58.991 1.00 10.31 286 THR B C 1
ATOM 4787 O O . THR B 1 285 ? 16.579 7.774 58.844 1.00 10.90 286 THR B O 1
ATOM 4791 N N . TYR B 1 286 ? 17.885 9.624 58.872 1.00 10.30 287 TYR B N 1
ATOM 4792 C CA . TYR B 1 286 ? 16.866 10.558 58.445 1.00 9.11 287 TYR B CA 1
ATOM 4793 C C . TYR B 1 286 ? 17.225 10.955 57.026 1.00 9.16 287 TYR B C 1
ATOM 4794 O O . TYR B 1 286 ? 18.328 11.460 56.787 1.00 12.31 287 TYR B O 1
ATOM 4803 N N . TYR B 1 287 ? 16.294 10.712 56.091 1.00 9.75 288 TYR B N 1
ATOM 4804 C CA . TYR B 1 287 ? 16.473 11.042 54.676 1.00 11.61 288 TYR B CA 1
ATOM 4805 C C . TYR B 1 287 ? 15.575 12.207 54.292 1.00 12.26 288 TYR B C 1
ATOM 4806 O O . TYR B 1 287 ? 14.474 12.318 54.825 1.00 12.16 288 TYR B O 1
ATOM 4815 N N . TRP B 1 288 ? 16.019 13.067 53.364 1.00 10.13 289 TRP B N 1
ATOM 4816 C CA . TRP B 1 288 ? 15.076 14.100 52.908 1.00 9.08 289 TRP B CA 1
ATOM 4817 C C . TRP B 1 288 ? 15.464 14.611 51.527 1.00 9.80 289 TRP B C 1
ATOM 4818 O O . TRP B 1 288 ? 16.592 14.419 51.052 1.00 10.97 289 TRP B O 1
ATOM 4829 N N . ASN B 1 289 ? 14.490 15.231 50.860 1.00 9.34 290 ASN B N 1
ATOM 4830 C CA . ASN B 1 289 ? 14.811 16.119 49.741 1.00 8.96 290 ASN B CA 1
ATOM 4831 C C . ASN B 1 289 ? 13.955 17.371 49.869 1.00 9.87 290 ASN B C 1
ATOM 4832 O O . ASN B 1 289 ? 13.249 17.559 50.865 1.00 10.15 290 ASN B O 1
ATOM 4837 N N . THR B 1 290 ? 14.102 18.288 48.916 1.00 11.99 291 THR B N 1
ATOM 4838 C CA . THR B 1 290 ? 13.519 19.619 49.047 1.00 10.32 291 THR B CA 1
ATOM 4839 C C . THR B 1 290 ? 12.874 20.027 47.726 1.00 8.73 291 THR B C 1
ATOM 4840 O O . THR B 1 290 ? 13.067 19.394 46.674 1.00 11.96 291 THR B O 1
ATOM 4844 N N . TYR B 1 291 ? 12.097 21.127 47.776 1.00 9.62 292 TYR B N 1
ATOM 4845 C CA . TYR B 1 291 ? 11.487 21.614 46.547 1.00 10.77 292 TYR B CA 1
ATOM 4846 C C . TYR B 1 291 ? 12.549 21.905 45.497 1.00 13.92 292 TYR B C 1
ATOM 4847 O O . TYR B 1 291 ? 12.359 21.602 44.312 1.00 12.46 292 TYR B O 1
ATOM 4856 N N . GLU B 1 292 ? 13.682 22.487 45.921 1.00 11.12 293 GLU B N 1
ATOM 4857 C CA . GLU B 1 292 ? 14.698 22.898 44.965 1.00 12.89 293 GLU B CA 1
ATOM 4858 C C . GLU B 1 292 ? 15.605 21.773 44.478 1.00 14.35 293 GLU B C 1
ATOM 4859 O O . GLU B 1 292 ? 16.293 21.962 43.461 1.00 14.69 293 GLU B O 1
ATOM 4865 N N . ASP B 1 293 ? 15.615 20.600 45.142 1.00 12.42 294 ASP B N 1
ATOM 4866 C CA . ASP B 1 293 ? 16.539 19.544 44.760 1.00 13.24 294 ASP B CA 1
ATOM 4867 C C . ASP B 1 293 ? 15.946 18.203 45.159 1.00 11.68 294 ASP B C 1
ATOM 4868 O O . ASP B 1 293 ? 15.836 17.894 46.365 1.00 10.57 294 ASP B O 1
ATOM 4873 N N . PRO B 1 294 ? 15.498 17.404 44.186 1.00 14.37 295 PRO B N 1
ATOM 4874 C CA . PRO B 1 294 ? 14.915 16.092 44.519 1.00 11.15 295 PRO B CA 1
ATOM 4875 C C . PRO B 1 294 ? 15.934 15.041 44.960 1.00 10.49 295 PRO B C 1
ATOM 4876 O O . PRO B 1 294 ? 15.516 13.960 45.409 1.00 11.46 295 PRO B O 1
ATOM 4880 N N . ALA B 1 295 ? 17.243 15.287 44.855 1.00 10.13 296 ALA B N 1
ATOM 4881 C CA . ALA B 1 295 ? 18.201 14.273 45.283 1.00 11.44 296 ALA B CA 1
ATOM 4882 C C . ALA B 1 295 ? 18.049 14.027 46.774 1.00 11.74 296 ALA B C 1
ATOM 4883 O O . ALA B 1 295 ? 17.851 14.965 47.545 1.00 13.66 296 ALA B O 1
ATOM 4885 N N . VAL B 1 296 ? 18.112 12.755 47.171 1.00 12.63 297 VAL B N 1
ATOM 4886 C CA . VAL B 1 296 ? 17.903 12.394 48.578 1.00 11.97 297 VAL B CA 1
ATOM 4887 C C . VAL B 1 296 ? 19.192 12.602 49.353 1.00 13.75 297 VAL B C 1
ATOM 4888 O O . VAL B 1 296 ? 20.262 12.098 48.961 1.00 15.99 297 VAL B O 1
ATOM 4892 N N . ARG B 1 297 ? 19.092 13.361 50.432 1.00 11.46 298 ARG B N 1
ATOM 4893 C CA . ARG B 1 297 ? 20.164 13.591 51.389 1.00 12.49 298 ARG B CA 1
ATOM 4894 C C . ARG B 1 297 ? 19.912 12.735 52.626 1.00 13.61 298 ARG B C 1
ATOM 4895 O O . ARG B 1 297 ? 18.788 12.321 52.894 1.00 12.46 298 ARG B O 1
ATOM 4903 N N . SER B 1 298 ? 20.970 12.459 53.390 1.00 11.65 299 SER B N 1
ATOM 4904 C CA . SER B 1 298 ? 20.716 11.681 54.601 1.00 13.61 299 SER B CA 1
ATOM 4905 C C . SER B 1 298 ? 21.690 12.027 55.726 1.00 14.74 299 SER B C 1
ATOM 4906 O O . SER B 1 298 ? 22.815 12.481 55.498 1.00 14.44 299 SER B O 1
ATOM 4909 N N . VAL B 1 299 ? 21.222 11.787 56.955 1.00 10.94 300 VAL B N 1
ATOM 4910 C CA . VAL B 1 299 ? 22.019 11.912 58.175 1.00 9.89 300 VAL B CA 1
ATOM 4911 C C . VAL B 1 299 ? 21.811 10.640 58.993 1.00 13.39 300 VAL B C 1
ATOM 4912 O O . VAL B 1 299 ? 20.668 10.265 59.293 1.00 12.31 300 VAL B O 1
ATOM 4916 N N . ALA B 1 300 ? 22.913 9.958 59.334 1.00 12.12 301 ALA B N 1
ATOM 4917 C CA . ALA B 1 300 ? 22.856 8.756 60.159 1.00 14.37 301 ALA B CA 1
ATOM 4918 C C . ALA B 1 300 ? 23.089 9.116 61.621 1.00 13.94 301 ALA B C 1
ATOM 4919 O O . ALA B 1 300 ? 24.028 9.856 61.938 1.00 15.29 301 ALA B O 1
ATOM 4921 N N A MET B 1 301 ? 22.228 8.607 62.510 0.48 13.36 302 MET B N 1
ATOM 4922 N N B MET B 1 301 ? 22.227 8.611 62.518 0.52 13.35 302 MET B N 1
ATOM 4923 C CA A MET B 1 301 ? 22.451 8.844 63.934 0.48 16.28 302 MET B CA 1
ATOM 4924 C CA B MET B 1 301 ? 22.439 8.879 63.942 0.52 16.27 302 MET B CA 1
ATOM 4925 C C A MET B 1 301 ? 23.843 8.398 64.345 0.48 15.68 302 MET B C 1
ATOM 4926 C C B MET B 1 301 ? 23.783 8.327 64.419 0.52 15.92 302 MET B C 1
ATOM 4927 O O A MET B 1 301 ? 24.493 9.039 65.181 0.48 21.48 302 MET B O 1
ATOM 4928 O O B MET B 1 301 ? 24.357 8.861 65.375 0.52 23.85 302 MET B O 1
ATOM 4937 N N . ALA B 1 302 ? 24.326 7.315 63.735 1.00 15.99 303 ALA B N 1
ATOM 4938 C CA . ALA B 1 302 ? 25.622 6.735 64.105 1.00 22.09 303 ALA B CA 1
ATOM 4939 C C . ALA B 1 302 ? 26.804 7.677 63.865 1.00 28.33 303 ALA B C 1
ATOM 4940 O O . ALA B 1 302 ? 27.892 7.442 64.413 1.00 25.48 303 ALA B O 1
ATOM 4942 N N . ASP B 1 303 ? 26.618 8.744 63.100 1.00 16.76 304 ASP B N 1
ATOM 4943 C CA . ASP B 1 303 ? 27.679 9.712 62.832 1.00 15.72 304 ASP B CA 1
ATOM 4944 C C . ASP B 1 303 ? 27.710 10.836 63.854 1.00 17.18 304 ASP B C 1
ATOM 4945 O O . ASP B 1 303 ? 28.527 11.763 63.732 1.00 21.50 304 ASP B O 1
ATOM 4950 N N . HIS B 1 304 ? 26.847 10.793 64.856 1.00 16.68 305 HIS B N 1
ATOM 4951 C CA . HIS B 1 304 ? 26.733 11.896 65.780 1.00 19.44 305 HIS B CA 1
ATOM 4952 C C . HIS B 1 304 ? 26.755 11.362 67.203 1.00 21.82 305 HIS B C 1
ATOM 4953 O O . HIS B 1 304 ? 26.543 10.170 67.457 1.00 24.59 305 HIS B O 1
ATOM 4960 N N . ALA B 1 305 ? 27.078 12.272 68.116 1.00 26.03 306 ALA B N 1
ATOM 4961 C CA . ALA B 1 305 ? 27.286 11.950 69.525 1.00 27.94 306 ALA B CA 1
ATOM 4962 C C . ALA B 1 305 ? 25.920 11.828 70.200 1.00 19.77 306 ALA B C 1
ATOM 4963 O O . ALA B 1 305 ? 25.446 12.735 70.879 1.00 26.16 306 ALA B O 1
ATOM 4965 N N . ALA B 1 306 ? 25.277 10.684 69.977 1.00 24.86 307 ALA B N 1
ATOM 4966 C CA . ALA B 1 306 ? 23.931 10.422 70.477 1.00 27.06 307 ALA B CA 1
ATOM 4967 C C . ALA B 1 306 ? 23.922 10.078 71.963 1.00 28.95 307 ALA B C 1
ATOM 4968 O O . ALA B 1 306 ? 22.849 10.040 72.584 1.00 18.33 307 ALA B O 1
ATOM 4970 N N . ASP B 1 307 ? 25.098 9.842 72.539 1.00 27.92 308 ASP B N 1
ATOM 4971 C CA . ASP B 1 307 ? 25.277 9.734 73.978 1.00 20.83 308 ASP B CA 1
ATOM 4972 C C . ASP B 1 307 ? 25.871 11.005 74.571 1.00 25.86 308 ASP B C 1
ATOM 4973 O O . ASP B 1 307 ? 26.241 11.011 75.749 1.00 24.53 308 ASP B O 1
ATOM 4978 N N . GLY B 1 308 ? 26.007 12.066 73.778 1.00 17.03 309 GLY B N 1
ATOM 4979 C CA . GLY B 1 308 ? 26.556 13.312 74.250 1.00 18.71 309 GLY B CA 1
ATOM 4980 C C . GLY B 1 308 ? 25.585 14.074 75.132 1.00 19.04 309 GLY B C 1
ATOM 4981 O O . GLY B 1 308 ? 24.511 13.595 75.513 1.00 16.54 309 GLY B O 1
ATOM 4982 N N . THR B 1 309 ? 25.990 15.297 75.468 1.00 15.58 310 THR B N 1
ATOM 4983 C CA . THR B 1 309 ? 25.217 16.115 76.380 1.00 13.51 310 THR B CA 1
ATOM 4984 C C . THR B 1 309 ? 24.562 17.316 75.716 1.00 16.73 310 THR B C 1
ATOM 4985 O O . THR B 1 309 ? 23.802 18.027 76.385 1.00 21.29 310 THR B O 1
ATOM 4989 N N . GLU B 1 310 ? 24.824 17.580 74.429 1.00 16.05 311 GLU B N 1
ATOM 4990 C CA . GLU B 1 310 ? 24.298 18.787 73.817 1.00 18.96 311 GLU B CA 1
ATOM 4991 C C . GLU B 1 310 ? 23.484 18.438 72.579 1.00 13.40 311 GLU B C 1
ATOM 4992 O O . GLU B 1 310 ? 23.820 17.493 71.852 1.00 15.38 311 GLU B O 1
ATOM 4998 N N . LEU B 1 311 ? 22.376 19.161 72.372 1.00 14.91 312 LEU B N 1
ATOM 4999 C CA . LEU B 1 311 ? 21.678 19.077 71.087 1.00 12.59 312 LEU B CA 1
ATOM 5000 C C . LEU B 1 311 ? 22.674 19.306 69.958 1.00 14.00 312 LEU B C 1
ATOM 5001 O O . LEU B 1 311 ? 23.525 20.213 70.034 1.00 16.25 312 LEU B O 1
ATOM 5006 N N . VAL B 1 312 ? 22.561 18.506 68.900 1.00 14.65 313 VAL B N 1
ATOM 5007 C CA . VAL B 1 312 ? 23.427 18.647 67.729 1.00 13.72 313 VAL B CA 1
ATOM 5008 C C . VAL B 1 312 ? 22.580 19.139 66.563 1.00 14.77 313 VAL B C 1
ATOM 5009 O O . VAL B 1 312 ? 21.666 18.438 66.111 1.00 14.37 313 VAL B O 1
ATOM 5013 N N . VAL B 1 313 ? 22.894 20.327 66.051 1.00 15.12 314 VAL B N 1
ATOM 5014 C CA . VAL B 1 313 ? 22.263 20.817 64.826 1.00 12.77 314 VAL B CA 1
ATOM 5015 C C . VAL B 1 313 ? 23.208 20.425 63.698 1.00 14.59 314 VAL B C 1
ATOM 5016 O O . VAL B 1 313 ? 24.364 20.890 63.642 1.00 15.68 314 VAL B O 1
ATOM 5020 N N . VAL B 1 314 ? 22.765 19.491 62.862 1.00 13.41 315 VAL B N 1
ATOM 5021 C CA . VAL B 1 314 ? 23.666 18.786 61.961 1.00 15.99 315 VAL B CA 1
ATOM 5022 C C . VAL B 1 314 ? 23.944 19.658 60.754 1.00 23.24 315 VAL B C 1
ATOM 5023 O O . VAL B 1 314 ? 23.031 20.238 60.163 1.00 18.60 315 VAL B O 1
ATOM 5027 N N . LEU B 1 315 ? 25.221 19.779 60.407 1.00 20.87 316 LEU B N 1
ATOM 5028 C CA . LEU B 1 315 ? 25.637 20.663 59.334 1.00 21.59 316 LEU B CA 1
ATOM 5029 C C . LEU B 1 315 ? 26.128 19.910 58.108 1.00 28.23 316 LEU B C 1
ATOM 5030 O O . LEU B 1 315 ? 26.253 20.518 57.041 1.00 51.32 316 LEU B O 1
ATOM 5035 N N . GLU B 1 316 ? 26.398 18.609 58.228 1.00 26.89 317 GLU B N 1
ATOM 5036 C CA . GLU B 1 316 ? 26.973 17.811 57.150 1.00 38.57 317 GLU B CA 1
ATOM 5037 C C . GLU B 1 316 ? 26.081 16.612 56.867 1.00 44.49 317 GLU B C 1
ATOM 5038 O O . GLU B 1 316 ? 25.473 16.046 57.780 1.00 27.77 317 GLU B O 1
ATOM 5041 N N . HIS B 1 317 ? 26.023 16.203 55.603 1.00 25.24 318 HIS B N 1
ATOM 5042 C CA . HIS B 1 317 ? 25.099 15.137 55.240 1.00 33.32 318 HIS B CA 1
ATOM 5043 C C . HIS B 1 317 ? 25.695 14.305 54.114 1.00 40.49 318 HIS B C 1
ATOM 5044 O O . HIS B 1 317 ? 26.694 14.681 53.492 1.00 26.88 318 HIS B O 1
ATOM 5051 N N . HIS B 1 318 ? 25.053 13.170 53.855 1.00 29.51 319 HIS B N 1
ATOM 5052 C CA . HIS B 1 318 ? 25.481 12.214 52.844 1.00 35.53 319 HIS B CA 1
ATOM 5053 C C . HIS B 1 318 ? 24.586 12.297 51.616 1.00 55.24 319 HIS B C 1
ATOM 5054 O O . HIS B 1 318 ? 23.438 12.760 51.694 1.00 25.39 319 HIS B O 1
ATOM 5061 N N . HIS B 1 319 ? 25.178 11.861 50.484 1.00 60.38 320 HIS B N 1
ATOM 5062 C CA . HIS B 1 319 ? 24.525 11.583 49.193 1.00 54.59 320 HIS B CA 1
ATOM 5063 C C . HIS B 1 319 ? 23.964 12.840 48.525 1.00 51.92 320 HIS B C 1
ATOM 5064 O O . HIS B 1 319 ? 22.891 12.800 47.923 1.00 60.00 320 HIS B O 1
ATOM 5066 N N . HIS B 1 320 ? 24.707 13.952 48.631 1.00 57.51 321 HIS B N 1
ATOM 5067 C CA . HIS B 1 320 ? 24.502 15.230 47.905 1.00 61.37 321 HIS B CA 1
ATOM 5068 C C . HIS B 1 320 ? 25.143 16.366 48.694 1.00 49.58 321 HIS B C 1
ATOM 5069 O O . HIS B 1 320 ? 24.549 17.437 48.851 1.00 59.26 321 HIS B O 1
#